Protein AF-A0A382BQK6-F1 (afdb_monomer)

Sequence (692 aa):
KDNVTLIDTKTTDVMSDIEGSTGYYVDGTLLAHGTRLLVTADSDSTVNNKIYDVNIIDFTVDDVVTKQIALKEATDTTPTTNDVVLVKNGTVNSGKMYYYTGSKWKVTQAKTKVNESPKFDLFDDSGISFSDSSTYTSTNFFGNKIFSYKEGTGSNDTELGFPLTYQNVSNIGDIVFDFNLINETFSYQSGDTVLTTNTNSGLLRKYSDLTTFKVVSGWETADVKSYQRVIRQYDVSTLVNDFAVDVYDKSGDINDLDVTVFVNHKIKKLTTDYAINRINSIAYIRFTKDLTAGDIVHLKTKSATIKNKNGYYEFPKNLESNPLNDKLSTFTLGQVGDHINSIVDEVPGFEGSFPGSNNLRDLGNVSKYGRKFLQHSGLINLALYHLCNKEANIVKAIRHSQHEYTKFKRLFVEQAKNLGFDGTPAQMVDEVIKRLNKNKRKITYPFYFTDMIGYGGAKKTTFTITDPGNPYYQLTNVFSLDELSSKSILIYKNDTQLLHDTDYTFTTEGFIKIKSTLILNDILTIVEYESTNGCFIPATPTKLGLYPKFIPSKYSDTTAITPVNVIQGHDGNISVAYDDYRDDLLLELEKRIYNNIKVKYDTEIFNLTDFVPGEYRKTDYSLSAINKSLLIDFTNWLSYVDNVDYTTNSYHSGTDSFTYNYGYMSSPDGNPLLGHWRGVYKHAYDTDRPHT

Foldseek 3Di:
DEAFAAEAQDDAACCVPAFFDLWDDGQNHIDDQQGWYAYARYPDPVRHRFIWGWHWDFDDDPNDTGTGIHTHGDPCGDDDAQDKHAHCDHDPRHRWIWGDHRRGTDTDDDDPDPQDADFAWWAAPVRHTLPDCVVFPPKPPPGWGQKAFDFDDDDADPVNRTHFDFDDDPNDTFTKMFRGQFADWIWGDDPPDIDIDTNQNTWGWDDPDSPDTDTHGPDDAAPDDWDWWWKAKDQDAPQQFFAWPQFFDLCLVAPFKDKWKDKPNHTDDDPPQWHWDRDPSITTTGGPDTHDHGIMMMITIDGLGDTDPNIDTDDTLCCVAPLALDDCGMDTPVLVLVQVVQLLSFQPPWDDDPPDDICPVVSPDSNSSGRHPDGDPDNVVVVCCCCVPPVNPPVVVQVVLVVQQLVVLVQLLVLLVVVPDDDQLVVSLLSSLCVVLVPPDAPPGPPQQPLQFFDDDKDKDKDFPADQVDQKDADPDQDDLLDDDQKAKWKDKQSHTDADPPQWHGDPVRIIGGPDGDDGGIMMMMIIGNGSGRSSRRDHCQLVLNAAFDQWDWDFCPLDPDTFIWTAARRRDIDTDPPDPSNSNRSVSRRRSNRNRSHHNDVVVPNPLLAAAAPPRDHSDDPVRVCVVCVVVVVVVCVVVVVPPPPPLVPADCPDLQSAFQQCPADPVRHGAHGGVLRRCCRHPVGSCPPD

Secondary structure (DSSP, 8-state):
-PPBSEEESS-S-HHHHTTT-S--EETTEE--TT-EEEE-S-S-TTTTT-EEEEEEEEEEETTEEEEEEEEEE-TT-SPPTT-EEEB-S-SSSTT-EEEE-SSSEEE-----STTPPPPB--B-TTS-BTT-TTTSTT-----B-SSEE-B-SSSPPTTTSSPBPEEEETTEEEEEEE-HHHH-EEEEEETTEEEEEEGGG-BEEEESSSS-EEEE-S----SS----PEEEEEE-SS--S-EEE-SSTTGGG-TT-EEEEEETTEEE-BTTTEEEEEETTEEEEEESS---TT-EEEEEEE-SSPP-SS-EEPPPHHHHH-TT-----EEEHHHHHHHHHHHHTT-TT--B-SSSSBSGGGG---GGG--SS---SS-HHHHHHHHH-SSS-HHHHHHHHHHHHHHHHHHHHHHHHT------HHHHHHHHHHHHHTTPPTTTSTTTT--SS--S-EEEEEEE-S-TT--EEE-SS---SSS--S-EEEEEETTEEP-BTTTEEE-TTSEEEE-SPP-TT-EEEEEEES--TT--PPPPTTTTTSS-----EEEEETTSSS-EEEEE-TTS-EEE--SSHHHHHHHHHHHHHHTT--S---TTT--GGGTS-BTTB--SS-HHHHHHHHHHHHHHHHHHTTT--TT--TT--TT-TTT--GGGSB-TTSPBPPSSHHHHHHHHHS-S-TT-

Structure (mmCIF, N/CA/C/O backbone):
data_AF-A0A382BQK6-F1
#
_entry.id   AF-A0A382BQK6-F1
#
loop_
_atom_site.group_PDB
_atom_site.id
_atom_site.type_symbol
_atom_site.label_atom_id
_atom_site.label_alt_id
_atom_site.label_comp_id
_atom_site.label_asym_id
_atom_site.label_entity_id
_atom_site.label_seq_id
_atom_site.pdbx_PDB_ins_code
_atom_site.Cartn_x
_atom_site.Cartn_y
_atom_site.Cartn_z
_atom_site.occupancy
_atom_site.B_iso_or_equiv
_atom_site.auth_seq_id
_atom_site.auth_comp_id
_atom_site.auth_asym_id
_atom_site.auth_atom_id
_atom_site.pdbx_PDB_model_num
ATOM 1 N N . LYS A 1 1 ? -26.742 -29.556 10.163 1.00 81.88 1 LYS A N 1
ATOM 2 C CA . LYS A 1 1 ? -27.814 -30.057 11.049 1.00 81.88 1 LYS A CA 1
ATOM 3 C C . LYS A 1 1 ? -29.005 -30.505 10.214 1.00 81.88 1 LYS A C 1
ATOM 5 O O . LYS A 1 1 ? -29.177 -29.951 9.129 1.00 81.88 1 LYS A O 1
ATOM 10 N N . ASP A 1 2 ? -29.788 -31.482 10.667 1.00 89.88 2 ASP A N 1
ATOM 11 C CA . ASP A 1 2 ? -30.949 -31.949 9.904 1.00 89.88 2 ASP A CA 1
ATOM 12 C C . ASP A 1 2 ? -32.131 -30.976 9.998 1.00 89.88 2 ASP A C 1
ATOM 14 O O . ASP A 1 2 ? -32.317 -30.257 10.980 1.00 89.88 2 ASP A O 1
ATOM 18 N N . ASN A 1 3 ? -32.959 -30.957 8.952 1.00 92.62 3 ASN A N 1
ATOM 19 C CA . ASN A 1 3 ? -34.146 -30.106 8.898 1.00 92.62 3 ASN A CA 1
ATOM 20 C C . ASN A 1 3 ? -35.212 -30.560 9.902 1.00 92.62 3 ASN A C 1
ATOM 22 O O . ASN A 1 3 ? -35.458 -31.758 10.072 1.00 92.62 3 ASN A O 1
ATOM 26 N N . VAL A 1 4 ? -35.920 -29.596 10.485 1.00 94.38 4 VAL A N 1
ATOM 27 C CA . VAL A 1 4 ? -36.939 -29.837 11.513 1.00 94.38 4 VAL A CA 1
ATOM 28 C C . VAL A 1 4 ? -38.340 -29.841 10.910 1.00 94.38 4 VAL A C 1
ATOM 30 O O . VAL A 1 4 ? -38.599 -29.250 9.859 1.00 94.38 4 VAL A O 1
ATOM 33 N N . THR A 1 5 ? -39.262 -30.555 11.552 1.00 94.94 5 THR A N 1
ATOM 34 C CA . THR A 1 5 ? -40.649 -30.644 11.074 1.00 94.94 5 THR A CA 1
ATOM 35 C C . THR A 1 5 ? -41.448 -29.433 11.537 1.00 94.94 5 THR A C 1
ATOM 37 O O . THR A 1 5 ? -42.111 -28.808 10.714 1.00 94.94 5 THR A O 1
ATOM 40 N N . LEU A 1 6 ? -41.340 -29.081 12.821 1.00 94.06 6 LEU A N 1
ATOM 41 C CA . LEU A 1 6 ? -42.000 -27.935 13.449 1.00 94.06 6 LEU A CA 1
ATOM 42 C C . LEU A 1 6 ? -41.019 -27.198 14.371 1.00 94.06 6 LEU A C 1
ATOM 44 O O . LEU A 1 6 ? -40.042 -27.777 14.849 1.00 94.06 6 LEU A O 1
ATOM 48 N N . ILE A 1 7 ? -41.301 -25.922 14.625 1.00 94.00 7 ILE A N 1
ATOM 49 C CA . ILE A 1 7 ? -40.584 -25.093 15.595 1.00 94.00 7 ILE A CA 1
ATOM 50 C C . ILE A 1 7 ? -41.580 -24.515 16.600 1.00 94.00 7 ILE A C 1
ATOM 52 O O . ILE A 1 7 ? -42.595 -23.934 16.211 1.00 94.00 7 ILE A O 1
ATOM 56 N N . ASP A 1 8 ? -41.280 -24.671 17.883 1.00 93.31 8 ASP A N 1
ATOM 57 C CA . ASP A 1 8 ? -42.034 -24.081 18.976 1.00 93.31 8 ASP A CA 1
ATOM 58 C C . ASP A 1 8 ? -41.364 -22.799 19.465 1.00 93.31 8 ASP A C 1
ATOM 60 O O . ASP A 1 8 ? -40.305 -22.802 20.097 1.00 93.31 8 ASP A O 1
ATOM 64 N N . THR A 1 9 ? -42.020 -21.685 19.159 1.00 91.19 9 THR A N 1
ATOM 65 C CA . THR A 1 9 ? -41.585 -20.343 19.535 1.00 91.19 9 THR A CA 1
ATOM 66 C C . THR A 1 9 ? -42.466 -19.722 20.620 1.00 91.19 9 THR A C 1
ATOM 68 O O . THR A 1 9 ? -42.408 -18.504 20.787 1.00 91.19 9 THR A O 1
ATOM 71 N N . LYS A 1 10 ? -43.338 -20.490 21.291 1.00 92.00 10 LYS A N 1
ATOM 72 C CA . LYS A 1 10 ? -44.322 -19.944 22.244 1.00 92.00 10 LYS A CA 1
ATOM 73 C C . LYS A 1 10 ? -44.325 -20.625 23.608 1.00 92.00 10 LYS A C 1
ATOM 75 O O . LYS A 1 10 ? -44.541 -19.925 24.592 1.00 92.00 10 LYS A O 1
ATOM 80 N N . THR A 1 11 ? -44.127 -21.935 23.674 1.00 91.56 11 THR A N 1
ATOM 81 C CA . THR A 1 11 ? -44.219 -22.677 24.940 1.00 91.56 11 THR A CA 1
ATOM 82 C C . THR A 1 11 ? -43.006 -22.383 25.816 1.00 91.56 11 THR A C 1
ATOM 84 O O . THR A 1 11 ? -41.870 -22.493 25.355 1.00 91.56 11 THR A O 1
ATOM 87 N N . THR A 1 12 ? -43.245 -21.975 27.064 1.00 92.06 12 THR A N 1
ATOM 88 C CA . THR A 1 12 ? -42.194 -21.534 28.001 1.00 92.06 12 THR A CA 1
ATOM 89 C C . THR A 1 12 ? -41.734 -22.615 28.979 1.00 92.06 12 THR A C 1
ATOM 91 O O . THR A 1 12 ? -40.706 -22.422 29.628 1.00 92.06 12 THR A O 1
ATOM 94 N N . ASP A 1 13 ? -42.487 -23.713 29.084 1.00 89.81 13 ASP A N 1
ATOM 95 C CA . ASP A 1 13 ? -42.163 -24.909 29.869 1.00 89.81 13 ASP A CA 1
ATOM 96 C C . ASP A 1 13 ? -42.633 -26.167 29.112 1.00 89.81 13 ASP A C 1
ATOM 98 O O . ASP A 1 13 ? -43.719 -26.707 29.323 1.00 89.81 13 ASP A O 1
ATOM 102 N N . VAL A 1 14 ? -41.820 -26.611 28.155 1.00 90.44 14 VAL A N 1
ATOM 103 C CA . VAL A 1 14 ? -42.143 -27.719 27.248 1.00 90.44 14 VAL A CA 1
ATOM 104 C C . VAL A 1 14 ? -42.221 -29.058 27.980 1.00 90.44 14 VAL A C 1
ATOM 106 O O . VAL A 1 14 ? -43.041 -29.904 27.616 1.00 90.44 14 VAL A O 1
ATOM 109 N N . MET A 1 15 ? -41.401 -29.260 29.013 1.00 90.00 15 MET A N 1
ATOM 110 C CA . MET A 1 15 ? -41.366 -30.522 29.760 1.00 90.00 15 MET A CA 1
ATOM 111 C C . MET A 1 15 ? -42.580 -30.702 30.677 1.00 90.00 15 MET A C 1
ATOM 113 O O . MET A 1 15 ? -42.906 -31.836 31.009 1.00 90.00 15 MET A O 1
ATOM 117 N N . SER A 1 16 ? -43.268 -29.627 31.064 1.00 88.75 16 SER A N 1
ATOM 118 C CA . SER A 1 16 ? -44.538 -29.727 31.796 1.00 88.75 16 SER A CA 1
ATOM 119 C C . SER A 1 16 ? -45.759 -29.713 30.871 1.00 88.75 16 SER A C 1
ATOM 121 O O . SER A 1 16 ? -46.743 -30.401 31.144 1.00 88.75 16 SER A O 1
ATOM 123 N N . ASP A 1 17 ? -45.714 -28.934 29.783 1.00 88.75 17 ASP A N 1
ATOM 124 C CA . ASP A 1 17 ? -46.888 -28.689 28.933 1.00 88.75 17 ASP A CA 1
ATOM 125 C C . ASP A 1 17 ? -47.061 -29.717 27.803 1.00 88.75 17 ASP A C 1
ATOM 127 O O . ASP A 1 17 ? -48.190 -29.998 27.385 1.00 88.75 17 ASP A O 1
ATOM 131 N N . ILE A 1 18 ? -45.958 -30.255 27.270 1.00 89.94 18 ILE A N 1
ATOM 132 C CA . ILE A 1 18 ? -45.972 -31.151 26.104 1.00 89.94 18 ILE A CA 1
ATOM 133 C C . ILE A 1 18 ? -45.719 -32.603 26.517 1.00 89.94 18 ILE A C 1
ATOM 135 O O . ILE A 1 18 ? -46.468 -33.486 26.083 1.00 89.94 18 ILE A O 1
ATOM 139 N N . GLU A 1 19 ? -44.703 -32.861 27.343 1.00 88.88 19 GLU A N 1
ATOM 140 C CA . GLU A 1 19 ? -44.375 -34.211 27.825 1.00 88.88 19 GLU A CA 1
ATOM 141 C C . GLU A 1 19 ? -45.539 -34.806 28.635 1.00 88.88 19 GLU A C 1
ATOM 143 O O . GLU A 1 19 ? -46.106 -34.161 29.513 1.00 88.88 19 GLU A O 1
ATOM 148 N N . GLY A 1 20 ? -45.943 -36.040 28.329 1.00 84.88 20 GLY A N 1
ATOM 149 C CA . GLY A 1 20 ? -47.051 -36.721 29.009 1.00 84.88 20 GLY A CA 1
ATOM 150 C C . GLY A 1 20 ? -48.456 -36.255 28.594 1.00 84.88 20 GLY A C 1
ATOM 151 O O . GLY A 1 20 ? -49.449 -36.870 28.992 1.00 84.88 20 GLY A O 1
ATOM 152 N N . SER A 1 21 ? -48.581 -35.212 27.765 1.00 88.31 21 SER A N 1
ATOM 153 C CA . SER A 1 21 ? -49.880 -34.733 27.274 1.00 88.31 21 SER A CA 1
ATOM 154 C C . SER A 1 21 ? -50.488 -35.689 26.234 1.00 88.31 21 SER A C 1
ATOM 156 O O . SER A 1 21 ? -49.779 -36.372 25.493 1.00 88.31 21 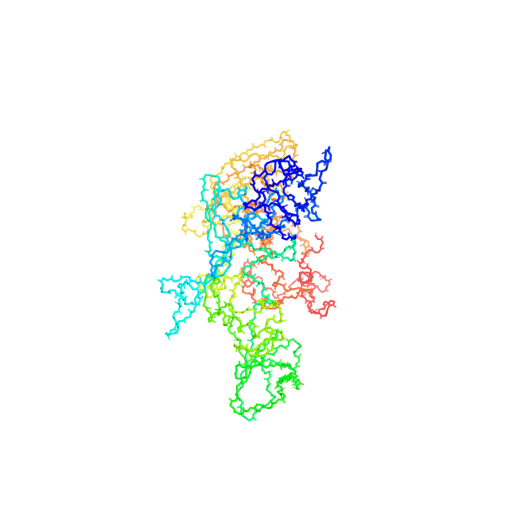SER A O 1
ATOM 158 N N . THR A 1 22 ? -51.823 -35.740 26.143 1.00 86.50 22 THR A N 1
ATOM 159 C CA . THR A 1 22 ? -52.530 -36.599 25.164 1.00 86.50 22 THR A CA 1
ATOM 160 C C . THR A 1 22 ? -52.497 -36.051 23.733 1.00 86.50 22 THR A C 1
ATOM 162 O O . THR A 1 22 ? -52.804 -36.764 22.777 1.00 86.50 22 THR A O 1
ATOM 165 N N . GLY A 1 23 ? -52.111 -34.785 23.574 1.00 87.06 23 GLY A N 1
ATOM 166 C CA . GLY A 1 23 ? -51.977 -34.103 22.297 1.00 87.06 23 GLY A CA 1
ATOM 167 C C . GLY A 1 23 ? -51.673 -32.621 22.500 1.00 87.06 23 GLY A C 1
ATOM 168 O O . GLY A 1 23 ? -52.222 -31.987 23.397 1.00 87.06 23 GLY A O 1
ATOM 169 N N . TYR A 1 24 ? -50.825 -32.063 21.638 1.00 91.56 24 TYR A N 1
ATOM 170 C CA . TYR A 1 24 ? -50.414 -30.662 21.699 1.00 91.56 24 TYR A CA 1
ATOM 171 C C . TYR A 1 24 ? -50.251 -30.091 20.285 1.00 91.56 24 TYR A C 1
ATOM 173 O O . TYR A 1 24 ? -49.828 -30.804 19.372 1.00 91.56 24 TYR A O 1
ATOM 181 N N . TYR A 1 25 ? -50.595 -28.817 20.084 1.00 91.38 25 TYR A N 1
ATOM 182 C CA . TYR A 1 25 ? -50.472 -28.141 18.789 1.00 91.38 25 TYR A CA 1
ATOM 183 C C . TYR A 1 25 ? -49.279 -27.187 18.787 1.00 91.38 25 TYR A C 1
ATOM 185 O O . TYR A 1 25 ? -49.242 -26.242 19.569 1.00 91.38 25 TYR A O 1
ATOM 193 N N . VAL A 1 26 ? -48.360 -27.367 17.838 1.00 91.94 26 VAL A N 1
ATOM 194 C CA . VAL A 1 26 ? -47.245 -26.441 17.590 1.00 91.94 26 VAL A CA 1
ATOM 195 C C . VAL A 1 26 ? -47.411 -25.823 16.206 1.00 91.94 26 VAL A C 1
ATOM 197 O O . VAL A 1 26 ? -47.621 -26.526 15.219 1.00 91.94 26 VAL A O 1
ATOM 200 N N . ASP A 1 27 ? -47.356 -24.491 16.132 1.00 89.44 27 ASP A N 1
ATOM 201 C CA . ASP A 1 27 ? -47.548 -23.713 14.894 1.00 89.44 27 ASP A CA 1
ATOM 202 C C . ASP A 1 27 ? -48.807 -24.125 14.087 1.00 89.44 27 ASP A C 1
ATOM 204 O O . ASP A 1 27 ? -48.802 -24.254 12.859 1.00 89.44 27 ASP A O 1
ATOM 208 N N . GLY A 1 28 ? -49.907 -24.393 14.803 1.00 88.31 28 GLY A N 1
ATOM 209 C CA . GLY A 1 28 ? -51.192 -24.805 14.224 1.00 88.31 28 GLY A CA 1
ATOM 210 C C . GLY A 1 28 ? -51.252 -26.257 13.730 1.00 88.31 28 GLY A C 1
ATOM 211 O O . GLY A 1 28 ? -52.256 -26.650 13.147 1.00 88.31 28 GLY A O 1
ATOM 212 N N . THR A 1 29 ? -50.214 -27.064 13.971 1.00 91.06 29 THR A N 1
ATOM 213 C CA . THR A 1 29 ? -50.151 -28.485 13.589 1.00 91.06 29 THR A CA 1
ATOM 214 C C . THR A 1 29 ? -50.123 -29.374 14.835 1.00 91.06 29 THR A C 1
ATOM 216 O O . THR A 1 29 ? -49.350 -29.115 15.755 1.00 91.06 29 THR A O 1
ATOM 219 N N . LEU A 1 30 ? -50.954 -30.423 14.878 1.00 91.38 30 LEU A N 1
ATOM 220 C CA . LEU A 1 30 ? -50.948 -31.406 15.971 1.00 91.38 30 LEU A CA 1
ATOM 221 C C . LEU A 1 30 ? -49.641 -32.212 15.941 1.00 91.38 30 LEU A C 1
ATOM 223 O O . LEU A 1 30 ? -49.251 -32.718 14.886 1.00 91.38 30 LEU A O 1
ATOM 227 N N . LEU A 1 31 ? -48.977 -32.348 17.089 1.00 91.50 31 LEU A N 1
ATOM 228 C CA . LEU A 1 31 ? -47.788 -33.185 17.215 1.00 91.50 31 LEU A CA 1
ATOM 229 C C . LEU A 1 31 ? -48.133 -34.659 16.952 1.00 91.50 31 LEU A C 1
ATOM 231 O O . LEU A 1 31 ? -49.111 -35.193 17.471 1.00 91.50 31 LEU A O 1
ATOM 235 N N . ALA A 1 32 ? -47.309 -35.317 16.138 1.00 90.50 32 ALA A N 1
ATOM 236 C CA . ALA A 1 32 ? -47.472 -36.706 15.734 1.00 90.50 32 ALA A CA 1
ATOM 237 C C . ALA A 1 32 ? -46.154 -37.467 15.913 1.00 90.50 32 ALA A C 1
ATOM 239 O O . ALA A 1 32 ? -45.078 -36.870 15.977 1.00 90.50 32 ALA A O 1
ATOM 240 N N . HIS A 1 33 ? -46.243 -38.796 15.972 1.00 90.56 33 HIS A N 1
ATOM 241 C CA . HIS A 1 33 ? -45.068 -39.657 16.065 1.00 90.56 33 HIS A CA 1
ATOM 242 C C . HIS A 1 33 ? -44.110 -39.410 14.883 1.00 90.56 33 HIS A C 1
ATOM 244 O O . HIS A 1 33 ? -44.521 -39.479 13.724 1.00 90.56 33 HIS A O 1
ATOM 250 N N . GLY A 1 34 ? -42.829 -39.176 15.174 1.00 88.62 34 GLY A N 1
ATOM 251 C CA . GLY A 1 34 ? -41.783 -38.889 14.187 1.00 88.62 34 GLY A CA 1
ATOM 252 C C . GLY A 1 34 ? -41.613 -37.404 13.845 1.00 88.62 34 GLY A C 1
ATOM 253 O O . GLY A 1 34 ? -40.776 -37.066 13.007 1.00 88.62 34 GLY A O 1
ATOM 254 N N . THR A 1 35 ? -42.371 -36.502 14.478 1.00 93.12 35 THR A N 1
ATOM 255 C CA . THR A 1 35 ? -42.161 -35.057 14.332 1.00 93.12 35 THR A CA 1
ATOM 256 C C . THR A 1 35 ? -40.838 -34.648 14.980 1.00 93.12 35 THR A C 1
ATOM 258 O O . THR A 1 35 ? -40.646 -34.834 16.176 1.00 93.12 35 THR A O 1
ATOM 261 N N . ARG A 1 36 ? -39.953 -34.017 14.201 1.00 95.25 36 ARG A N 1
ATOM 262 C CA . ARG A 1 36 ? -38.784 -33.288 14.728 1.00 95.25 36 ARG A CA 1
ATOM 263 C C . ARG A 1 36 ? -39.199 -31.896 15.180 1.00 95.25 36 ARG A C 1
ATOM 265 O O . ARG A 1 36 ? -39.548 -31.073 14.328 1.00 95.25 36 ARG A O 1
ATOM 272 N N . LEU A 1 37 ? -39.150 -31.647 16.480 1.00 94.38 37 LEU A N 1
ATOM 273 C CA . LEU A 1 37 ? -39.568 -30.410 17.126 1.00 94.38 37 LEU A CA 1
ATOM 274 C C . LEU A 1 37 ? -38.350 -29.629 17.626 1.00 94.38 37 LEU A C 1
ATOM 276 O O . LEU A 1 37 ? -37.615 -30.111 18.482 1.00 94.38 37 LEU A O 1
ATOM 280 N N . LEU A 1 38 ? -38.143 -28.418 17.107 1.00 95.06 38 LEU A N 1
ATOM 281 C CA . LEU A 1 38 ? -37.173 -27.468 17.658 1.00 95.06 38 LEU A CA 1
ATOM 282 C C . LEU A 1 38 ? -37.856 -26.568 18.689 1.00 95.06 38 LEU A C 1
ATOM 284 O O . LEU A 1 38 ? -38.844 -25.921 18.358 1.00 95.06 38 LEU A O 1
ATOM 288 N N . VAL A 1 39 ? -37.304 -26.477 19.895 1.00 94.31 39 VAL A N 1
ATOM 289 C CA . VAL A 1 39 ? -37.832 -25.635 20.978 1.00 94.31 39 VAL A CA 1
ATOM 290 C C . VAL A 1 39 ? -36.980 -24.375 21.120 1.00 94.31 39 VAL A C 1
ATOM 292 O O . VAL A 1 39 ? -35.761 -24.474 21.243 1.00 94.31 39 VAL A O 1
ATOM 295 N N . THR A 1 40 ? -37.595 -23.186 21.101 1.00 93.25 40 THR A N 1
ATOM 296 C CA . THR A 1 40 ? -36.854 -21.906 21.188 1.00 93.25 40 THR A CA 1
ATOM 297 C C . THR A 1 40 ? -37.395 -20.899 22.206 1.00 93.25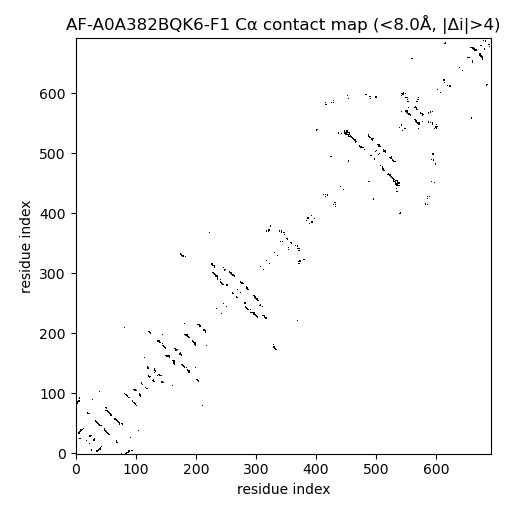 40 THR A C 1
ATOM 299 O O . THR A 1 40 ? -36.827 -19.815 22.336 1.00 93.25 40 THR A O 1
ATOM 302 N N . ALA A 1 41 ? -38.518 -21.192 22.865 1.00 92.25 41 ALA A N 1
ATOM 303 C CA . ALA A 1 41 ? -39.170 -20.278 23.813 1.00 92.25 41 ALA A CA 1
ATOM 304 C C . ALA A 1 41 ? -39.124 -20.748 25.274 1.00 92.25 41 ALA A C 1
ATOM 306 O O . ALA A 1 41 ? -39.568 -20.011 26.154 1.00 92.25 41 ALA A O 1
ATOM 307 N N . ASP A 1 42 ? -38.561 -21.930 25.525 1.00 92.25 42 ASP A N 1
ATOM 308 C CA . ASP A 1 42 ? -38.470 -22.500 26.865 1.00 92.25 42 ASP A CA 1
ATOM 309 C C . ASP A 1 42 ? -37.555 -21.660 27.773 1.00 92.25 42 ASP A C 1
ATOM 311 O O . ASP A 1 42 ? -36.518 -21.138 27.341 1.00 92.25 42 ASP A O 1
ATOM 315 N N . SER A 1 43 ? -37.958 -21.503 29.031 1.00 90.44 43 SER A N 1
ATOM 316 C CA . SER A 1 43 ? -37.205 -20.754 30.037 1.00 90.44 43 SER A CA 1
ATOM 317 C C . SER A 1 43 ? -36.026 -21.540 30.624 1.00 90.44 43 SER A C 1
ATOM 319 O O . SER A 1 43 ? -35.062 -20.925 31.089 1.00 90.44 43 SER A O 1
ATOM 321 N N . ASP A 1 44 ? -36.047 -22.873 30.552 1.00 89.88 44 ASP A N 1
ATOM 322 C CA . ASP A 1 44 ? -34.951 -23.735 30.976 1.00 89.88 44 ASP A CA 1
ATOM 323 C C . ASP A 1 44 ? -33.876 -23.832 29.883 1.00 89.88 44 ASP A C 1
ATOM 325 O O . ASP A 1 44 ? -34.080 -24.369 28.794 1.00 89.88 44 ASP A O 1
ATOM 329 N N . SER A 1 45 ? -32.669 -23.360 30.196 1.00 86.56 45 SER A N 1
ATOM 330 C CA . SER A 1 45 ? -31.498 -23.445 29.313 1.00 86.56 45 SER A CA 1
ATOM 331 C C . SER A 1 45 ? -31.082 -24.870 28.915 1.00 86.56 45 SER A C 1
ATOM 333 O O . SER A 1 45 ? -30.376 -25.037 27.923 1.00 86.56 45 SER A O 1
ATOM 335 N N . THR A 1 46 ? -31.493 -25.893 29.669 1.00 87.19 46 THR A N 1
ATOM 336 C CA . THR A 1 46 ? -31.227 -27.300 29.348 1.00 87.19 46 THR A CA 1
ATOM 337 C C . THR A 1 46 ? -32.203 -27.861 28.319 1.00 87.19 46 THR A C 1
ATOM 339 O O . THR A 1 46 ? -31.875 -28.865 27.688 1.00 87.19 46 THR A O 1
ATOM 342 N N . VAL A 1 47 ? -33.355 -27.215 28.111 1.00 89.50 47 VAL A N 1
ATOM 343 C CA . VAL A 1 47 ? -34.395 -27.616 27.150 1.00 89.50 47 VAL A CA 1
ATOM 344 C C . VAL A 1 47 ? -34.423 -26.684 25.943 1.00 89.50 47 VAL A C 1
ATOM 346 O O . VAL A 1 47 ? -34.636 -27.125 24.811 1.00 89.50 47 VAL A O 1
ATOM 349 N N . ASN A 1 48 ? -34.171 -25.400 26.169 1.00 91.56 48 ASN A N 1
ATOM 350 C CA . ASN A 1 48 ? -34.198 -24.381 25.141 1.00 91.56 48 ASN A CA 1
ATOM 351 C C . ASN A 1 48 ? -33.106 -24.604 24.077 1.00 91.56 48 ASN A C 1
ATOM 353 O O . ASN A 1 48 ? -32.006 -25.080 24.354 1.00 91.56 48 ASN A O 1
ATOM 357 N N . ASN A 1 49 ? -33.414 -24.224 22.838 1.00 92.69 49 ASN A N 1
ATOM 358 C CA . ASN A 1 49 ? -32.602 -24.379 21.630 1.00 92.69 49 ASN A CA 1
ATOM 359 C C . ASN A 1 49 ? -32.322 -25.828 21.185 1.00 92.69 49 ASN A C 1
ATOM 361 O O . ASN A 1 49 ? -31.591 -26.011 20.203 1.00 92.69 49 ASN A O 1
ATOM 365 N N . LYS A 1 50 ? -32.900 -26.836 21.848 1.00 93.81 50 LYS A N 1
ATOM 366 C CA . LYS A 1 50 ? -32.729 -28.259 21.524 1.00 93.81 50 LYS A CA 1
ATOM 367 C C . LYS A 1 50 ? -33.778 -28.794 20.553 1.00 93.81 50 LYS A C 1
ATOM 369 O O . LYS A 1 50 ? -34.857 -28.223 20.382 1.00 93.81 50 LYS A O 1
ATOM 374 N N . ILE A 1 51 ? -33.436 -29.916 19.920 1.00 94.12 51 ILE A N 1
ATOM 375 C CA . ILE A 1 51 ? -34.305 -30.633 18.982 1.00 94.12 51 ILE A CA 1
ATOM 376 C C . ILE A 1 51 ? -34.725 -31.962 19.606 1.00 94.12 51 ILE A C 1
ATOM 378 O O . ILE A 1 51 ? -33.883 -32.759 20.024 1.00 94.12 51 ILE A O 1
ATOM 382 N N . TYR A 1 52 ? -36.028 -32.215 19.604 1.00 94.69 52 TYR A N 1
ATOM 383 C CA . TYR A 1 52 ? -36.633 -33.440 20.109 1.00 94.69 52 TYR A CA 1
ATOM 384 C C . TYR A 1 52 ? -37.344 -34.192 18.983 1.00 94.69 52 TYR A C 1
ATOM 386 O O . TYR A 1 52 ? -38.026 -33.596 18.149 1.00 94.69 52 TYR A O 1
ATOM 394 N N . ASP A 1 53 ? -37.199 -35.510 18.969 1.00 94.56 53 ASP A N 1
ATOM 395 C CA . ASP A 1 53 ? -38.044 -36.423 18.215 1.00 94.56 53 ASP A CA 1
ATOM 396 C C . ASP A 1 53 ? -39.274 -36.763 19.073 1.00 94.56 53 ASP A C 1
ATOM 398 O O . ASP A 1 53 ? -39.163 -37.309 20.175 1.00 94.56 53 ASP A O 1
ATOM 402 N N . VAL A 1 54 ? -40.458 -36.421 18.567 1.00 93.50 54 VAL A N 1
ATOM 403 C CA . VAL A 1 54 ? -41.740 -36.691 19.224 1.00 93.50 54 VAL A CA 1
ATOM 404 C C . VAL A 1 54 ? -42.114 -38.157 19.029 1.00 93.50 54 VAL A C 1
ATOM 406 O O . VAL A 1 54 ? -42.342 -38.602 17.902 1.00 93.50 54 VAL A O 1
ATOM 409 N N . ASN A 1 55 ? -42.252 -38.895 20.127 1.00 92.12 55 ASN A N 1
ATOM 410 C CA . ASN A 1 55 ? -42.827 -40.235 20.149 1.00 92.12 55 ASN A CA 1
ATOM 411 C C . ASN A 1 55 ? -44.217 -40.195 20.785 1.00 92.12 55 ASN A C 1
ATOM 413 O O . ASN A 1 55 ? -44.501 -39.358 21.635 1.00 92.12 55 ASN A O 1
ATOM 417 N N . ILE A 1 56 ? -45.086 -41.114 20.374 1.00 90.50 56 ILE A N 1
ATOM 418 C CA . ILE A 1 56 ? -46.382 -41.334 21.016 1.00 90.50 56 ILE A CA 1
ATOM 419 C C . ILE A 1 56 ? -46.301 -42.697 21.688 1.00 90.50 56 ILE A C 1
ATOM 421 O O . ILE A 1 56 ? -46.134 -43.704 20.997 1.00 90.50 56 ILE A O 1
ATOM 425 N N . ILE A 1 57 ? -46.372 -42.712 23.015 1.00 89.00 57 ILE A N 1
ATOM 426 C CA . ILE A 1 57 ? -46.291 -43.923 23.832 1.00 89.00 57 ILE A CA 1
ATOM 427 C C . ILE A 1 57 ? -47.658 -44.253 24.426 1.00 89.00 57 ILE A C 1
ATOM 429 O O . ILE A 1 57 ? -48.452 -43.361 24.727 1.00 89.00 57 ILE A O 1
ATOM 433 N N . ASP A 1 58 ? -47.930 -45.543 24.595 1.00 87.44 58 ASP A N 1
ATOM 434 C CA . ASP A 1 58 ? -49.110 -46.015 25.309 1.00 87.44 58 ASP A CA 1
ATOM 435 C C . ASP A 1 58 ? -48.786 -46.054 26.813 1.00 87.44 58 ASP A C 1
ATOM 437 O O . ASP A 1 58 ? -47.924 -46.816 27.256 1.00 87.44 58 ASP A O 1
ATOM 441 N N . PHE A 1 59 ? -49.464 -45.223 27.603 1.00 80.69 59 PHE A N 1
ATOM 442 C CA . PHE A 1 59 ? -49.335 -45.153 29.056 1.00 80.69 59 PHE A CA 1
ATOM 443 C C . PHE A 1 59 ? -50.584 -45.748 29.711 1.00 80.69 59 PHE A C 1
ATOM 445 O O . PHE A 1 59 ? -51.704 -45.291 29.462 1.00 80.69 59 PHE A O 1
ATOM 452 N N . THR A 1 60 ? -50.399 -46.794 30.521 1.00 80.44 60 THR A N 1
ATOM 453 C CA . THR A 1 60 ? -51.500 -47.528 31.165 1.00 80.44 60 THR A CA 1
ATOM 454 C C . THR A 1 60 ? -51.515 -47.248 32.661 1.00 80.44 60 THR A C 1
ATOM 456 O O . THR A 1 60 ? -50.535 -47.532 33.348 1.00 80.44 60 THR A O 1
ATOM 459 N N . VAL A 1 61 ? -52.635 -46.730 33.161 1.00 75.25 61 VAL A N 1
ATOM 460 C CA . VAL A 1 61 ? -52.920 -46.579 34.596 1.00 75.25 61 VAL A CA 1
ATOM 461 C C . VAL A 1 61 ? -54.290 -47.195 34.850 1.00 75.25 61 VAL A C 1
ATOM 463 O O . VAL A 1 61 ? -55.223 -46.913 34.103 1.00 75.25 61 VAL A O 1
ATOM 466 N N . ASP A 1 62 ? -54.397 -48.057 35.863 1.00 73.81 62 ASP A N 1
ATOM 467 C CA . ASP A 1 62 ? -55.651 -48.712 36.269 1.00 73.81 62 ASP A CA 1
ATOM 468 C C . ASP A 1 62 ? -56.431 -49.359 35.096 1.00 73.81 62 ASP A C 1
ATOM 470 O O . ASP A 1 62 ? -57.630 -49.142 34.934 1.00 73.81 62 ASP A O 1
ATOM 474 N N . ASP A 1 63 ? -55.737 -50.130 34.246 1.00 77.31 63 ASP A N 1
ATOM 475 C CA . ASP A 1 63 ? -56.272 -50.810 33.045 1.00 77.31 63 ASP A CA 1
ATOM 476 C C . ASP A 1 63 ? -56.844 -49.890 31.938 1.00 77.31 63 ASP A C 1
ATOM 478 O O . ASP A 1 63 ? -57.461 -50.367 30.980 1.00 77.31 63 ASP A O 1
ATOM 482 N N . VAL A 1 64 ? -56.591 -48.577 31.996 1.00 75.50 64 VAL A N 1
ATOM 483 C CA . VAL A 1 64 ? -56.936 -47.619 30.932 1.00 75.50 64 VAL A CA 1
ATOM 484 C C . VAL A 1 64 ? -55.680 -47.207 30.165 1.00 75.50 64 VAL A C 1
ATOM 486 O O . VAL A 1 64 ? -54.767 -46.596 30.720 1.00 75.50 64 VAL A O 1
ATOM 489 N N . VAL A 1 65 ? -55.642 -47.516 28.865 1.00 81.56 65 VAL A N 1
ATOM 490 C CA . VAL A 1 65 ? -54.549 -47.117 27.963 1.00 81.56 65 VAL A CA 1
ATOM 491 C C . VAL A 1 65 ? -54.815 -45.715 27.420 1.00 81.56 65 VAL A C 1
ATOM 493 O O . VAL A 1 65 ? -55.809 -45.484 26.729 1.00 81.56 65 VAL A O 1
ATOM 496 N N . THR A 1 66 ? -53.902 -44.786 27.686 1.00 83.38 66 THR A N 1
ATOM 497 C CA . THR A 1 66 ? -53.908 -43.438 27.105 1.00 83.38 66 THR A CA 1
ATOM 498 C C . THR A 1 66 ? -52.651 -43.219 26.276 1.00 83.38 66 THR A C 1
ATOM 500 O O . THR A 1 66 ? -51.564 -43.633 26.664 1.00 83.38 66 THR A O 1
ATOM 503 N N . LYS A 1 67 ? -52.789 -42.578 25.114 1.00 86.25 67 LYS A N 1
ATOM 504 C CA . LYS A 1 67 ? -51.640 -42.180 24.295 1.00 86.25 67 LYS A CA 1
ATOM 505 C C . LYS A 1 67 ? -51.092 -40.868 24.812 1.00 86.25 67 LYS A C 1
ATOM 507 O O . LYS A 1 67 ? -51.853 -39.912 24.934 1.00 86.25 67 LYS A O 1
ATOM 512 N N . GLN A 1 68 ? -49.799 -40.835 25.090 1.00 90.50 68 GLN A N 1
ATOM 513 C CA . GLN A 1 68 ? -49.107 -39.662 25.600 1.00 90.50 68 GLN A CA 1
ATOM 514 C C . GLN A 1 68 ? -47.911 -39.322 24.714 1.00 90.50 68 GLN A C 1
ATOM 516 O O . GLN A 1 68 ? -47.304 -40.201 24.096 1.00 90.50 68 GLN A O 1
ATOM 521 N N . ILE A 1 69 ? -47.591 -38.035 24.632 1.00 91.56 69 ILE A N 1
ATOM 522 C CA . ILE A 1 69 ? -46.398 -37.541 23.952 1.00 91.56 69 ILE A CA 1
ATOM 523 C C . ILE A 1 69 ? -45.175 -37.800 24.837 1.00 91.56 69 ILE A C 1
ATOM 525 O O . ILE A 1 69 ? -45.191 -37.480 26.020 1.00 91.56 69 ILE A O 1
ATOM 529 N N . ALA A 1 70 ? -44.122 -38.359 24.244 1.00 91.56 70 ALA A N 1
ATOM 530 C CA . ALA A 1 70 ? -42.807 -38.507 24.853 1.00 91.56 70 ALA A CA 1
ATOM 531 C C . ALA A 1 70 ? -41.741 -37.871 23.953 1.00 91.56 70 ALA A C 1
ATOM 533 O O . ALA A 1 70 ? -41.526 -38.296 22.811 1.00 91.56 70 ALA A O 1
ATOM 534 N N . LEU A 1 71 ? -41.071 -36.849 24.464 1.00 92.62 71 LEU A N 1
ATOM 535 C CA . LEU A 1 71 ? -40.012 -36.098 23.818 1.00 92.62 71 LEU A CA 1
ATOM 536 C C . LEU A 1 71 ? -38.685 -36.801 24.065 1.00 92.62 71 LEU A C 1
ATOM 538 O O . LEU A 1 71 ? -38.195 -36.919 25.185 1.00 92.62 71 LEU A O 1
ATOM 542 N N . LYS A 1 72 ? -38.062 -37.258 22.983 1.00 93.38 72 LYS A N 1
ATOM 543 C CA . LYS A 1 72 ? -36.720 -37.830 23.030 1.00 93.38 72 LYS A CA 1
ATOM 544 C C . LYS A 1 72 ? -35.751 -36.863 22.378 1.00 93.38 72 LYS A C 1
ATOM 546 O O . LYS A 1 72 ? -35.999 -36.426 21.262 1.00 93.38 72 LYS A O 1
ATOM 551 N N . GLU A 1 73 ? -34.639 -36.544 23.031 1.00 92.88 73 GLU A N 1
ATOM 552 C CA . GLU A 1 73 ? -33.593 -35.743 22.391 1.00 92.88 73 GLU A CA 1
ATOM 553 C C . GLU A 1 73 ? -33.138 -36.393 21.074 1.00 92.88 73 GLU A C 1
ATOM 555 O O . GLU A 1 73 ? -32.829 -37.589 21.023 1.00 92.88 73 GLU A O 1
ATOM 560 N N . ALA A 1 74 ? -33.108 -35.598 20.005 1.00 92.12 74 ALA A N 1
ATOM 561 C CA . ALA A 1 74 ? -32.609 -36.040 18.712 1.00 92.12 74 ALA A CA 1
ATOM 562 C C . ALA A 1 74 ? -31.086 -36.260 18.757 1.00 92.12 74 ALA A C 1
ATOM 564 O O . ALA A 1 74 ? -30.369 -35.682 19.575 1.00 92.12 74 ALA A O 1
ATOM 565 N N . THR A 1 75 ? -30.553 -37.051 17.824 1.00 89.25 75 THR A N 1
ATOM 566 C CA . THR A 1 75 ? -29.105 -37.328 17.735 1.00 89.25 75 THR A CA 1
ATOM 567 C C . THR A 1 75 ? -28.252 -36.075 17.518 1.00 89.25 75 THR A C 1
ATOM 569 O O . THR A 1 75 ? -27.097 -36.044 17.927 1.00 89.25 75 THR A O 1
ATOM 572 N N . ASP A 1 76 ? -28.814 -35.039 16.894 1.00 90.88 76 ASP A N 1
ATOM 573 C CA . ASP A 1 76 ? -28.220 -33.715 16.711 1.00 90.88 76 ASP A CA 1
ATOM 574 C C . ASP A 1 76 ? -28.961 -32.650 17.539 1.00 90.88 76 ASP A C 1
ATOM 576 O O . ASP A 1 76 ? -29.144 -31.522 17.090 1.00 90.88 76 ASP A O 1
ATOM 580 N N . THR A 1 77 ? -29.418 -32.988 18.750 1.00 91.88 77 THR A N 1
ATOM 581 C CA . THR A 1 77 ? -30.222 -32.087 19.596 1.00 91.88 77 THR A CA 1
ATOM 582 C C . THR A 1 77 ? -29.542 -30.739 19.858 1.00 91.88 77 THR A C 1
ATOM 584 O O . THR A 1 77 ? -30.106 -29.683 19.556 1.00 91.88 77 THR A O 1
ATOM 587 N N . THR A 1 78 ? -28.288 -30.749 20.314 1.00 90.75 78 THR A N 1
ATOM 588 C CA . THR A 1 78 ? -27.556 -29.542 20.713 1.00 90.75 78 THR A CA 1
ATOM 589 C C . THR A 1 78 ? -27.049 -28.790 19.482 1.00 90.75 78 THR A C 1
ATOM 591 O O . THR A 1 78 ? -26.373 -29.387 18.644 1.00 90.75 78 THR A O 1
ATOM 594 N N . PRO A 1 79 ? -27.392 -27.504 19.300 1.00 91.50 79 PRO A N 1
ATOM 595 C CA . PRO A 1 79 ? -26.895 -26.719 18.177 1.00 91.50 79 PRO A CA 1
ATOM 596 C C . PRO A 1 79 ? -25.467 -26.226 18.387 1.00 91.50 79 PRO A C 1
ATOM 598 O O . PRO A 1 79 ? -25.068 -25.865 19.492 1.00 91.50 79 PRO A O 1
ATOM 601 N N . THR A 1 80 ? -24.727 -26.147 17.289 1.00 91.12 80 THR A N 1
ATOM 602 C CA . THR A 1 80 ? -23.454 -25.431 17.196 1.00 91.12 80 THR A CA 1
ATOM 603 C C . THR A 1 80 ? -23.694 -24.073 16.538 1.00 91.12 80 THR A C 1
ATOM 605 O O . THR A 1 80 ? -24.616 -23.909 15.738 1.00 91.12 80 THR A O 1
ATOM 608 N N . THR A 1 81 ? -22.901 -23.058 16.883 1.00 89.81 81 THR A N 1
ATOM 609 C CA . THR A 1 81 ? -22.973 -21.736 16.238 1.00 89.81 81 THR A CA 1
ATOM 610 C C . THR A 1 81 ? -22.924 -21.866 14.713 1.00 89.81 81 THR A C 1
ATOM 612 O O . THR A 1 81 ? -22.136 -22.645 14.184 1.00 89.81 81 THR A O 1
ATOM 615 N N . ASN A 1 82 ? -23.758 -21.083 14.025 1.00 88.31 82 ASN A N 1
ATOM 616 C CA . ASN A 1 82 ? -23.997 -21.102 12.577 1.00 88.31 82 ASN A CA 1
ATOM 617 C C . ASN A 1 82 ? -24.765 -22.318 12.044 1.00 88.31 82 ASN A C 1
ATOM 619 O O . ASN A 1 82 ? -24.971 -22.392 10.833 1.00 88.31 82 ASN A O 1
ATOM 623 N N . ASP A 1 83 ? -25.226 -23.246 12.892 1.00 91.06 83 ASP A N 1
ATOM 624 C CA . ASP A 1 83 ? -26.132 -24.298 12.428 1.00 91.06 83 ASP A CA 1
ATOM 625 C C . ASP A 1 83 ? -27.377 -23.681 11.796 1.00 91.06 83 ASP A C 1
ATOM 627 O O . ASP A 1 83 ? -27.948 -22.733 12.333 1.00 91.06 83 ASP A O 1
ATOM 631 N N . VAL A 1 84 ? -27.811 -24.250 10.672 1.00 91.44 84 VAL A N 1
ATOM 632 C CA . VAL A 1 84 ? -29.013 -23.829 9.948 1.00 91.44 84 VAL A CA 1
ATOM 633 C C . VAL A 1 84 ? -29.983 -24.997 9.859 1.00 91.44 84 VAL A C 1
ATOM 635 O O . VAL A 1 84 ? -29.580 -26.119 9.551 1.00 91.44 84 VAL A O 1
ATOM 638 N N . VAL A 1 85 ? -31.265 -24.724 10.099 1.00 93.25 85 VAL A N 1
ATOM 639 C CA . VAL A 1 85 ? -32.359 -25.687 9.934 1.00 93.25 85 VAL A CA 1
ATOM 640 C C . VAL A 1 85 ? -33.490 -25.071 9.119 1.00 93.25 85 VAL A C 1
ATOM 642 O O . VAL A 1 85 ? -33.883 -23.925 9.342 1.00 93.25 85 VAL A O 1
ATOM 645 N N . LEU A 1 86 ? -34.033 -25.833 8.170 1.00 93.81 86 LEU A N 1
ATOM 646 C CA . LEU A 1 86 ? -35.278 -25.497 7.481 1.00 93.81 86 LEU A CA 1
ATOM 647 C C . LEU A 1 86 ? -36.464 -26.093 8.244 1.00 93.81 86 LEU A C 1
ATOM 649 O O . LEU A 1 86 ? -36.444 -27.279 8.582 1.00 93.81 86 LEU A O 1
ATOM 653 N N . VAL A 1 87 ? -37.505 -25.291 8.459 1.00 94.12 87 VAL A N 1
ATOM 654 C CA . VAL A 1 87 ? -38.779 -25.742 9.031 1.00 94.12 87 VAL A CA 1
ATOM 655 C C . VAL A 1 87 ? -39.697 -26.211 7.903 1.00 94.12 87 VAL A C 1
ATOM 657 O O . VAL A 1 87 ? -40.026 -25.445 6.996 1.00 94.12 87 VAL A O 1
ATOM 660 N N . LYS A 1 88 ? -40.105 -27.483 7.937 1.00 93.31 88 LYS A N 1
ATOM 661 C CA . LYS A 1 88 ? -40.897 -28.095 6.855 1.00 93.31 88 LYS A CA 1
ATOM 662 C C . LYS A 1 88 ? -42.384 -27.727 6.926 1.00 93.31 88 LYS A C 1
ATOM 664 O O . LYS A 1 88 ? -42.955 -27.323 5.916 1.00 93.31 88 LYS A O 1
ATOM 669 N N . ASN A 1 89 ? -42.995 -27.815 8.107 1.00 92.38 89 ASN A N 1
ATOM 670 C CA . ASN A 1 89 ? -44.441 -27.666 8.301 1.00 92.38 89 ASN A CA 1
ATOM 671 C C . ASN A 1 89 ? -44.771 -26.516 9.265 1.00 92.38 89 ASN A C 1
ATOM 673 O O . ASN A 1 89 ? -43.879 -25.893 9.834 1.00 92.38 89 ASN A O 1
ATOM 677 N N . GLY A 1 90 ? -46.065 -26.242 9.441 1.00 89.88 90 GLY A N 1
ATOM 678 C CA . GLY A 1 90 ? -46.573 -25.181 10.310 1.00 89.88 90 GLY A CA 1
ATOM 679 C C . GLY A 1 90 ? -47.299 -24.083 9.536 1.00 89.88 90 GLY A C 1
ATOM 680 O O . GLY A 1 90 ? -47.148 -23.947 8.323 1.00 89.88 90 GLY A O 1
ATOM 681 N N . THR A 1 91 ? -48.121 -23.310 10.238 1.00 90.38 91 THR A N 1
ATOM 682 C CA . THR A 1 91 ? -48.960 -22.266 9.629 1.00 90.38 91 THR A CA 1
ATOM 683 C C . THR A 1 91 ? -48.171 -20.979 9.400 1.00 90.38 91 THR A C 1
ATOM 685 O O . THR A 1 91 ? -48.376 -20.295 8.400 1.00 90.38 91 THR A O 1
ATOM 688 N N . VAL A 1 92 ? -47.266 -20.637 10.322 1.00 89.75 92 VAL A N 1
ATOM 689 C CA . VAL A 1 92 ? -46.512 -19.377 10.300 1.00 89.75 92 VAL A CA 1
ATOM 6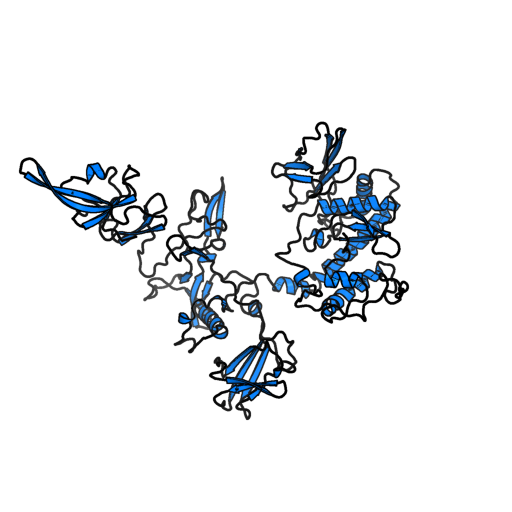90 C C . VAL A 1 92 ? -45.062 -19.585 9.874 1.00 89.75 92 VAL A C 1
ATOM 692 O O . VAL A 1 92 ? -44.496 -18.697 9.231 1.00 89.75 92 VAL A O 1
ATOM 695 N N . ASN A 1 93 ? -44.435 -20.704 10.243 1.00 90.88 93 ASN A N 1
ATOM 696 C CA . ASN A 1 93 ? -42.990 -20.904 10.092 1.00 90.88 93 ASN A CA 1
ATOM 697 C C . ASN A 1 93 ? -42.586 -21.900 9.001 1.00 90.88 93 ASN A C 1
ATOM 699 O O . ASN A 1 93 ? -41.391 -22.020 8.733 1.00 90.88 93 ASN A O 1
ATOM 703 N N . SER A 1 94 ? -43.536 -22.553 8.326 1.00 91.00 94 SER A N 1
ATOM 704 C CA . SER A 1 94 ? -43.227 -23.423 7.184 1.00 91.00 94 SER A CA 1
ATOM 705 C C . SER A 1 94 ? -42.439 -22.671 6.103 1.00 91.00 94 SER A C 1
ATOM 707 O O . SER A 1 94 ? -42.750 -21.531 5.752 1.00 91.00 94 SER A O 1
ATOM 709 N N . GLY A 1 95 ? -41.372 -23.301 5.608 1.00 88.50 95 GLY A N 1
ATOM 710 C CA . GLY A 1 95 ? -40.489 -22.749 4.581 1.00 88.50 95 GLY A CA 1
ATOM 711 C C . GLY A 1 95 ? -39.465 -21.727 5.088 1.00 88.50 95 GLY A C 1
ATOM 712 O O . GLY A 1 95 ? -38.605 -21.309 4.313 1.00 88.50 95 GLY A O 1
ATOM 713 N N . LYS A 1 96 ? -39.502 -21.335 6.371 1.00 91.75 96 LYS A N 1
ATOM 714 C CA . LYS A 1 96 ? -38.483 -20.456 6.960 1.00 91.75 96 LYS A CA 1
ATOM 715 C C . LYS A 1 96 ? -37.255 -21.257 7.376 1.00 91.75 96 LYS A C 1
ATOM 717 O O . LYS A 1 96 ? -37.362 -22.359 7.917 1.00 91.75 96 LYS A O 1
ATOM 722 N N . MET A 1 97 ? -36.082 -20.666 7.174 1.00 92.38 97 MET A N 1
ATOM 723 C CA . MET A 1 97 ? -34.826 -21.192 7.704 1.00 92.38 97 MET A CA 1
ATOM 724 C C . MET A 1 97 ? -34.421 -20.400 8.944 1.00 92.38 97 MET A C 1
ATOM 726 O O . MET A 1 97 ? -34.510 -19.168 8.958 1.00 92.38 97 MET A O 1
ATOM 730 N N . TYR A 1 98 ? -33.962 -21.109 9.967 1.00 93.38 98 TYR A N 1
ATOM 731 C CA . TYR A 1 98 ? -33.432 -20.539 11.199 1.00 93.38 98 TYR A CA 1
ATOM 732 C C . TYR A 1 98 ? -31.949 -20.857 11.301 1.00 93.38 98 TYR A C 1
ATOM 734 O O . TYR A 1 98 ? -31.539 -21.961 10.949 1.00 93.38 98 TYR A O 1
ATOM 742 N N . TYR A 1 99 ? -31.163 -19.910 11.803 1.00 92.06 99 TYR A N 1
ATOM 743 C CA . TYR A 1 99 ? -29.754 -20.115 12.112 1.00 92.06 99 TYR A CA 1
ATOM 744 C C . TYR A 1 99 ? -29.481 -19.880 13.597 1.00 92.06 99 TYR A C 1
ATOM 746 O O . TYR A 1 99 ? -30.117 -19.028 14.225 1.00 92.06 99 TYR A O 1
ATOM 754 N N . TYR A 1 100 ? -28.553 -20.640 14.168 1.00 92.38 100 TYR A N 1
ATOM 755 C CA . TYR A 1 100 ? -28.191 -20.534 15.576 1.00 92.38 100 TYR A CA 1
ATOM 756 C C . TYR A 1 100 ? -27.045 -19.537 15.781 1.00 92.38 100 TYR A C 1
ATOM 758 O O . TYR A 1 100 ? -25.959 -19.698 15.227 1.00 92.38 100 TYR A O 1
ATOM 766 N N . THR A 1 101 ? -27.254 -18.513 16.612 1.00 86.56 101 THR A N 1
ATOM 767 C CA . THR A 1 101 ? -26.255 -17.455 16.870 1.00 86.56 101 THR A CA 1
ATOM 768 C C . THR A 1 101 ? -25.201 -17.835 17.911 1.00 86.56 101 THR A C 1
ATOM 770 O O . THR A 1 101 ? -24.394 -16.993 18.288 1.00 86.56 101 THR A O 1
ATOM 773 N N . GLY A 1 102 ? -25.252 -19.055 18.451 1.00 87.31 102 GLY A N 1
ATOM 774 C CA . GLY A 1 102 ? -24.488 -19.468 19.634 1.00 87.31 102 GLY A CA 1
ATOM 775 C C . GLY A 1 102 ? -25.275 -19.350 20.944 1.00 87.31 102 GLY A C 1
ATOM 776 O O . GLY A 1 102 ? -24.928 -20.008 21.920 1.00 87.31 102 GLY A O 1
ATOM 777 N N . SER A 1 103 ? -26.366 -18.577 20.952 1.00 88.69 103 SER A N 1
ATOM 778 C CA . SER A 1 103 ? -27.243 -18.394 22.121 1.00 88.69 103 SER A CA 1
ATOM 779 C C . SER A 1 103 ? -28.732 -18.572 21.827 1.00 88.69 103 SER A C 1
ATOM 781 O O . SER A 1 103 ? -29.487 -18.968 22.712 1.00 88.69 103 SER A O 1
ATOM 783 N N . LYS A 1 104 ? -29.180 -18.278 20.600 1.00 91.50 104 LYS A N 1
ATOM 784 C CA . LYS A 1 104 ? -30.576 -18.446 20.184 1.00 91.50 104 LYS A CA 1
ATOM 785 C C . LYS A 1 104 ? -30.703 -18.701 18.691 1.00 91.50 104 LYS A C 1
ATOM 787 O O . LYS A 1 104 ? -29.834 -18.319 17.907 1.00 91.50 104 LYS A O 1
ATOM 792 N N . TRP A 1 105 ? -31.824 -19.283 18.291 1.00 92.38 105 TRP A N 1
ATOM 793 C CA . TRP A 1 105 ? -32.206 -19.398 16.887 1.00 92.38 105 TRP A CA 1
ATOM 794 C C . TRP A 1 105 ? -32.831 -18.094 16.376 1.00 92.38 105 TRP A C 1
ATOM 796 O O . TRP A 1 105 ? -33.726 -17.527 17.003 1.00 92.38 105 TRP A O 1
ATOM 806 N N . LYS A 1 106 ? -32.373 -17.609 15.220 1.00 91.31 106 LYS A N 1
ATOM 807 C CA . LYS A 1 106 ? -32.923 -16.439 14.521 1.00 91.31 106 LYS A CA 1
ATOM 808 C C . LYS A 1 106 ? -33.383 -16.823 13.119 1.00 91.31 106 LYS A C 1
ATOM 810 O O . LYS A 1 106 ? -32.767 -17.659 12.468 1.00 91.31 106 LYS A O 1
ATOM 815 N N . VAL A 1 107 ? -34.451 -16.187 12.646 1.00 90.94 107 VAL A N 1
ATOM 816 C CA . VAL A 1 107 ? -34.942 -16.351 11.269 1.00 90.94 107 VAL A CA 1
ATOM 817 C C . VAL A 1 107 ? -33.926 -15.748 10.293 1.00 90.94 107 VAL A C 1
ATOM 819 O O . VAL A 1 107 ? -33.402 -14.661 10.532 1.00 90.94 107 VAL A O 1
ATOM 822 N N . THR A 1 108 ? -33.647 -16.458 9.205 1.00 88.06 108 THR A N 1
ATOM 823 C CA . THR A 1 108 ? -32.787 -16.003 8.098 1.00 88.06 108 THR A CA 1
ATOM 824 C C . THR A 1 108 ? -33.581 -15.202 7.052 1.00 88.06 108 THR A C 1
ATOM 826 O O . THR A 1 108 ? -34.795 -15.030 7.166 1.00 88.06 108 THR A O 1
ATOM 829 N N . GLN A 1 109 ? -32.915 -14.707 6.003 1.00 86.56 109 GLN A N 1
ATOM 830 C CA . GLN A 1 109 ? -33.591 -14.044 4.887 1.00 86.56 109 GLN A CA 1
ATOM 831 C C . GLN A 1 109 ? -34.574 -14.998 4.179 1.00 86.56 109 GLN A C 1
ATOM 833 O O . GLN A 1 109 ? -34.191 -16.073 3.723 1.00 86.56 109 GLN A O 1
ATOM 838 N N . ALA A 1 110 ? -35.829 -14.569 4.023 1.00 83.62 110 ALA A N 1
ATOM 839 C CA . ALA A 1 110 ? -36.828 -15.270 3.220 1.00 83.62 110 ALA A CA 1
ATOM 840 C C . ALA A 1 110 ? -36.843 -14.740 1.779 1.00 83.62 110 ALA A C 1
ATOM 842 O O . ALA A 1 110 ? -36.722 -13.537 1.555 1.00 83.62 110 ALA A O 1
ATOM 843 N N . LYS A 1 111 ? -37.038 -15.635 0.805 1.00 83.56 111 LYS A N 1
ATOM 844 C CA . LYS A 1 111 ? -37.282 -15.263 -0.593 1.00 83.56 111 LYS A CA 1
ATOM 845 C C . LYS A 1 111 ? -38.783 -15.089 -0.802 1.00 83.56 111 LYS A C 1
ATOM 847 O O . LYS A 1 111 ? -39.527 -16.063 -0.743 1.00 83.56 111 LYS A O 1
ATOM 852 N N . THR A 1 112 ? -39.220 -13.857 -1.033 1.00 83.94 112 THR A N 1
ATOM 853 C CA . THR A 1 112 ? -40.646 -13.510 -1.159 1.00 83.94 112 THR A CA 1
ATOM 854 C C . THR A 1 112 ? -41.074 -13.271 -2.602 1.00 83.94 112 THR A C 1
ATOM 856 O O . THR A 1 112 ? -42.262 -13.363 -2.910 1.00 83.94 112 THR A O 1
ATOM 859 N N . LYS A 1 113 ? -40.119 -12.992 -3.500 1.00 83.12 113 LYS A N 1
ATOM 860 C CA . LYS A 1 113 ? -40.368 -12.735 -4.925 1.00 83.12 113 LYS A CA 1
ATOM 861 C C . LYS A 1 113 ? -39.425 -13.533 -5.830 1.00 83.12 113 LYS A C 1
ATOM 863 O O . LYS A 1 113 ? -38.354 -13.994 -5.426 1.00 83.12 113 LYS A O 1
ATOM 868 N N . VAL A 1 114 ? -39.831 -13.694 -7.088 1.00 81.19 114 VAL A N 1
ATOM 869 C CA . VAL A 1 114 ? -38.955 -14.207 -8.153 1.00 81.19 114 VAL A CA 1
ATOM 870 C C . VAL A 1 114 ? -37.860 -13.163 -8.422 1.00 81.19 114 VAL A C 1
ATOM 872 O O . VAL A 1 114 ? -38.123 -11.969 -8.332 1.00 81.19 114 VAL A O 1
ATOM 875 N N . ASN A 1 115 ? -36.629 -13.613 -8.688 1.00 83.38 115 ASN A N 1
ATOM 876 C CA . ASN A 1 115 ? -35.452 -12.763 -8.950 1.00 83.38 115 ASN A CA 1
ATOM 877 C C . ASN A 1 115 ? -35.058 -11.768 -7.835 1.00 83.38 115 ASN A C 1
ATOM 879 O O . ASN A 1 115 ? -34.342 -10.803 -8.086 1.00 83.38 115 ASN A O 1
ATOM 883 N N . GLU A 1 116 ? -35.459 -12.022 -6.586 1.00 84.81 116 GLU A N 1
ATOM 884 C CA . GLU A 1 116 ? -35.002 -11.249 -5.425 1.00 84.81 116 GLU A CA 1
ATOM 885 C C . GLU A 1 116 ? -33.519 -11.529 -5.112 1.00 84.81 116 GLU A C 1
ATOM 887 O O . GLU A 1 116 ? -33.128 -12.680 -4.894 1.00 84.81 116 GLU A O 1
ATOM 892 N N . SER A 1 117 ? -32.686 -10.481 -5.087 1.00 88.19 117 SER A N 1
ATOM 893 C CA . SER A 1 117 ? -31.256 -10.600 -4.774 1.00 88.19 117 SER A CA 1
ATOM 894 C C . SER A 1 117 ? -31.016 -10.979 -3.304 1.00 88.19 117 SER A C 1
ATOM 896 O O . SER A 1 117 ? -31.583 -10.343 -2.408 1.00 88.19 117 SER A O 1
ATOM 898 N N . PRO A 1 118 ? -30.135 -11.956 -3.019 1.00 90.56 118 PRO A N 1
ATOM 899 C CA . PRO A 1 118 ? -29.718 -12.244 -1.653 1.00 90.56 118 PRO A CA 1
ATOM 900 C C . PRO A 1 118 ? -28.923 -11.072 -1.067 1.00 90.56 118 PRO A C 1
ATOM 902 O O . PRO A 1 118 ? -28.185 -10.384 -1.780 1.00 90.56 118 PRO A O 1
ATOM 905 N N . LYS A 1 119 ? -29.071 -10.863 0.241 1.00 92.00 119 LYS A N 1
ATOM 906 C CA . LYS A 1 119 ? -28.250 -9.942 1.022 1.00 92.00 119 LYS A CA 1
ATOM 907 C C . LYS A 1 119 ? -27.195 -10.733 1.781 1.00 92.00 119 LYS A C 1
ATOM 909 O O . LYS A 1 119 ? -27.442 -11.840 2.253 1.00 92.00 119 LYS A O 1
ATOM 914 N N . PHE A 1 120 ? -26.026 -10.135 1.905 1.00 92.19 120 PHE A N 1
ATOM 915 C CA . PHE A 1 120 ? -24.866 -10.692 2.569 1.00 92.19 120 PHE A CA 1
ATOM 916 C C . PHE A 1 120 ? -24.472 -9.796 3.729 1.00 92.19 120 PHE A C 1
ATOM 918 O O . PHE A 1 120 ? -24.572 -8.571 3.646 1.00 92.19 120 PHE A O 1
ATOM 925 N N . ASP A 1 121 ? -24.028 -10.422 4.809 1.00 91.94 121 ASP A N 1
ATOM 926 C CA . ASP A 1 121 ? -23.431 -9.695 5.916 1.00 91.94 121 ASP A CA 1
ATOM 927 C C . ASP A 1 121 ? -22.031 -9.195 5.534 1.00 91.94 121 ASP A C 1
ATOM 929 O O . ASP A 1 121 ? -21.338 -9.828 4.732 1.00 91.94 121 ASP A O 1
ATOM 933 N N . LEU A 1 122 ? -21.630 -8.061 6.100 1.00 94.44 122 LEU A N 1
ATOM 934 C CA . LEU A 1 122 ? -20.332 -7.440 5.865 1.00 94.44 122 LEU A CA 1
ATOM 935 C C . LEU A 1 122 ? -19.633 -7.206 7.196 1.00 94.44 122 LEU A C 1
ATOM 937 O O . LEU A 1 122 ? -20.264 -6.811 8.176 1.00 94.44 122 LEU A O 1
ATOM 941 N N . PHE A 1 123 ? -18.329 -7.451 7.202 1.00 94.06 123 PHE A N 1
ATOM 942 C CA . PHE A 1 123 ? -17.491 -7.383 8.390 1.00 94.06 123 PHE A CA 1
ATOM 943 C C . PHE A 1 123 ? -16.430 -6.299 8.231 1.00 94.06 123 PHE A C 1
ATOM 945 O O . PHE A 1 123 ? -15.917 -6.105 7.129 1.00 94.06 123 PHE A O 1
ATOM 952 N N . ASP A 1 124 ? -16.089 -5.620 9.318 1.00 92.31 124 ASP A N 1
ATOM 953 C CA . ASP A 1 124 ? -14.937 -4.721 9.351 1.00 92.31 124 ASP A CA 1
ATOM 954 C C . ASP A 1 124 ? -13.595 -5.478 9.364 1.00 92.31 124 ASP A C 1
ATOM 956 O O . ASP A 1 124 ? -13.533 -6.712 9.326 1.00 92.31 124 ASP A O 1
ATOM 960 N N . ASP A 1 125 ? -12.504 -4.713 9.398 1.00 88.81 125 ASP A N 1
ATOM 961 C CA . ASP A 1 125 ? -11.124 -5.202 9.469 1.00 88.81 125 ASP A CA 1
ATOM 962 C C . ASP A 1 125 ? -10.823 -6.011 10.743 1.00 88.81 125 ASP A C 1
ATOM 964 O O . ASP A 1 125 ? -9.961 -6.890 10.733 1.00 88.81 125 ASP A O 1
ATOM 968 N N . SER A 1 126 ? -11.583 -5.767 11.809 1.00 89.44 126 SER A N 1
ATOM 969 C CA . SER A 1 126 ? -11.524 -6.470 13.090 1.00 89.44 126 SER A CA 1
ATOM 970 C C . SER A 1 126 ? -12.402 -7.730 13.111 1.00 89.44 126 SER A C 1
ATOM 972 O O . SER A 1 126 ? -12.395 -8.488 14.083 1.00 89.44 126 SER A O 1
ATOM 974 N N . GLY A 1 127 ? -13.142 -7.998 12.030 1.00 89.38 127 GLY A N 1
ATOM 975 C CA . GLY A 1 127 ? -14.010 -9.161 11.885 1.00 89.38 127 GLY A CA 1
ATOM 976 C C . GLY A 1 127 ? -15.364 -9.029 12.588 1.00 89.38 127 GLY A C 1
ATOM 977 O O . GLY A 1 127 ? -16.016 -10.052 12.823 1.00 89.38 127 GLY A O 1
ATOM 978 N N . ILE A 1 128 ? -15.806 -7.816 12.911 1.00 91.50 128 ILE A N 1
ATOM 979 C CA . ILE A 1 128 ? -17.109 -7.535 13.519 1.00 91.50 128 ILE A CA 1
ATOM 980 C C . ILE A 1 128 ? -18.117 -7.206 12.415 1.00 91.50 128 ILE A C 1
ATOM 982 O O . ILE A 1 128 ? -17.814 -6.490 11.465 1.00 91.50 128 ILE A O 1
ATOM 986 N N . SER A 1 129 ? -19.323 -7.769 12.512 1.00 92.50 129 SER A N 1
ATOM 987 C CA . SER A 1 129 ? -20.397 -7.516 11.544 1.00 92.50 129 SER A CA 1
ATOM 988 C C . SER A 1 129 ? -20.908 -6.080 11.665 1.00 92.50 129 SER A C 1
ATOM 990 O O . SER A 1 129 ? -21.173 -5.611 12.770 1.00 92.50 129 SER A O 1
ATOM 992 N N . PHE A 1 130 ? -21.176 -5.414 10.542 1.00 93.06 130 PHE A N 1
ATOM 993 C CA . PHE A 1 130 ? -21.846 -4.107 10.537 1.00 93.06 130 PHE A CA 1
ATOM 994 C C . PHE A 1 130 ? -23.283 -4.154 11.078 1.00 93.06 130 PHE A C 1
ATOM 996 O O . PHE A 1 130 ? -23.858 -3.110 11.397 1.00 93.06 130 PHE A O 1
ATOM 1003 N N . SER A 1 131 ? -23.872 -5.349 11.194 1.00 91.00 131 SER A N 1
ATOM 1004 C CA . SER A 1 131 ? -25.174 -5.562 11.835 1.00 91.00 131 SER A CA 1
ATOM 1005 C C . SER A 1 131 ? -25.085 -5.750 13.358 1.00 91.00 131 SER A C 1
ATOM 1007 O O . SER A 1 131 ? -26.121 -5.828 14.023 1.00 91.00 131 SER A O 1
ATOM 1009 N N . ASP A 1 132 ? -23.876 -5.825 13.932 1.00 90.06 132 ASP A N 1
ATOM 1010 C CA . ASP A 1 132 ? -23.679 -6.005 15.370 1.00 90.06 132 ASP A CA 1
ATOM 1011 C C . ASP A 1 132 ? -23.930 -4.700 16.132 1.00 90.06 132 ASP A C 1
ATOM 1013 O O . ASP A 1 132 ? -23.113 -3.779 16.136 1.00 90.06 132 ASP A O 1
ATOM 1017 N N . SER A 1 133 ? -25.061 -4.645 16.835 1.00 88.69 133 SER A N 1
ATOM 1018 C CA . SER A 1 133 ? -25.472 -3.483 17.620 1.00 88.69 133 SER A CA 1
ATOM 1019 C C . SER A 1 133 ? -24.634 -3.231 18.878 1.00 88.69 133 SER A C 1
ATOM 1021 O O . SER A 1 133 ? -24.827 -2.196 19.511 1.00 88.69 133 SER A O 1
ATOM 1023 N N . SER A 1 134 ? -23.763 -4.162 19.287 1.00 89.19 134 SER A N 1
ATOM 1024 C CA . SER A 1 134 ? -22.861 -3.963 20.431 1.00 89.19 134 SER A CA 1
ATOM 1025 C C . SER A 1 134 ? -21.678 -3.057 20.083 1.00 89.19 134 SER A C 1
ATOM 1027 O O . SER A 1 134 ? -21.257 -2.252 20.912 1.00 89.19 134 SER A O 1
ATOM 1029 N N . THR A 1 135 ? -21.195 -3.139 18.842 1.00 88.38 135 THR A N 1
ATOM 1030 C CA . THR A 1 135 ? -20.144 -2.268 18.298 1.00 88.38 135 THR A CA 1
ATOM 1031 C C . THR A 1 135 ? -20.749 -1.105 17.515 1.00 88.38 135 THR A C 1
ATOM 1033 O O . THR A 1 135 ? -20.410 0.052 17.757 1.00 88.38 135 THR A O 1
ATOM 1036 N N . TYR A 1 136 ? -21.702 -1.387 16.626 1.00 90.69 136 TYR A N 1
ATOM 1037 C CA . TYR A 1 136 ? -22.386 -0.401 15.792 1.00 90.69 136 TYR A CA 1
ATOM 1038 C C . TYR A 1 136 ? -23.756 -0.063 16.389 1.00 90.69 136 TYR A C 1
ATOM 1040 O O . TYR A 1 136 ? -24.802 -0.536 15.934 1.00 90.69 136 TYR A O 1
ATOM 1048 N N . THR A 1 137 ? -23.754 0.759 17.442 1.00 91.75 137 THR A N 1
ATOM 1049 C CA . THR A 1 137 ? -24.982 1.140 18.165 1.00 91.75 137 THR A CA 1
ATOM 1050 C C . THR A 1 137 ? -26.017 1.727 17.200 1.00 91.75 137 THR A C 1
ATOM 1052 O O . THR A 1 137 ? -25.700 2.601 16.395 1.00 91.75 137 THR A O 1
ATOM 1055 N N . SER A 1 138 ? -27.266 1.258 17.264 1.00 91.62 138 SER A N 1
ATOM 1056 C CA . SER A 1 138 ? -28.362 1.721 16.391 1.00 91.62 138 SER A CA 1
ATOM 1057 C C . SER A 1 138 ? -28.070 1.620 14.879 1.00 91.62 138 SER A C 1
ATOM 1059 O O . SER A 1 138 ? -28.569 2.433 14.101 1.00 91.62 138 SER A O 1
ATOM 1061 N N . THR A 1 139 ? -27.263 0.641 14.449 1.00 93.44 139 THR A N 1
ATOM 1062 C CA . THR A 1 139 ? -26.992 0.382 13.024 1.00 93.44 139 THR A CA 1
ATOM 1063 C C . THR A 1 139 ? -28.271 0.098 12.231 1.00 93.44 139 THR A C 1
ATOM 1065 O O . THR A 1 139 ? -29.151 -0.640 12.679 1.00 93.44 139 THR A O 1
ATOM 1068 N N . ASN A 1 140 ? -28.371 0.665 11.025 1.00 93.75 140 ASN A N 1
ATOM 1069 C CA . ASN A 1 140 ? -29.417 0.332 10.051 1.00 93.75 140 ASN A CA 1
ATOM 1070 C C . ASN A 1 140 ? -28.950 -0.681 8.989 1.00 93.75 140 ASN A C 1
ATOM 1072 O O . ASN A 1 140 ? -29.618 -0.866 7.969 1.00 93.75 140 ASN A O 1
ATOM 1076 N N . PHE A 1 141 ? -27.798 -1.321 9.202 1.00 93.44 141 PHE A N 1
ATOM 1077 C CA . PHE A 1 141 ? -27.269 -2.313 8.281 1.00 93.44 141 PHE A CA 1
ATOM 1078 C C . PHE A 1 141 ? -27.978 -3.664 8.454 1.00 93.44 141 PHE A C 1
ATOM 1080 O O . PHE A 1 141 ? -27.837 -4.340 9.471 1.00 93.44 141 PHE A O 1
ATOM 1087 N N . PHE A 1 142 ? -28.709 -4.087 7.420 1.00 88.81 142 PHE A N 1
ATOM 1088 C CA . PHE A 1 142 ? -29.439 -5.365 7.379 1.00 88.81 142 PHE A CA 1
ATOM 1089 C C . PHE A 1 142 ? -28.906 -6.313 6.293 1.00 88.81 142 PHE A C 1
ATOM 1091 O O . PHE A 1 142 ? -29.648 -7.140 5.756 1.00 88.81 142 PHE A O 1
ATOM 1098 N N . GLY A 1 143 ? -27.634 -6.152 5.930 1.00 90.94 143 GLY A N 1
ATOM 1099 C CA . GLY A 1 143 ? -26.991 -6.859 4.830 1.00 90.94 143 GLY A CA 1
ATOM 1100 C C . GLY A 1 143 ? -27.017 -6.087 3.510 1.00 90.94 143 GLY A C 1
ATOM 1101 O O . GLY A 1 143 ? -27.888 -5.250 3.262 1.00 90.94 143 GLY A O 1
ATOM 1102 N N . ASN A 1 144 ? -26.056 -6.409 2.650 1.00 93.69 144 ASN A N 1
ATOM 1103 C CA . ASN A 1 144 ? -25.820 -5.763 1.366 1.00 93.69 144 ASN A CA 1
ATOM 1104 C C . ASN A 1 144 ? -25.939 -6.758 0.201 1.00 93.69 144 ASN A C 1
ATOM 1106 O O . ASN A 1 144 ? -25.577 -7.925 0.328 1.00 93.69 144 ASN A O 1
ATOM 1110 N N . LYS A 1 145 ? -26.409 -6.305 -0.962 1.00 93.19 145 LYS A N 1
ATOM 1111 C CA . LYS A 1 145 ? -26.262 -7.071 -2.205 1.00 93.19 145 LYS A CA 1
ATOM 1112 C C . LYS A 1 145 ? -24.784 -7.038 -2.619 1.00 93.19 145 LYS A C 1
ATOM 1114 O O . LYS A 1 145 ? -24.081 -6.071 -2.352 1.00 93.19 145 LYS A O 1
ATOM 1119 N N . ILE A 1 146 ? -24.303 -8.075 -3.299 1.00 90.75 146 ILE A N 1
ATOM 1120 C CA . ILE A 1 146 ? -22.947 -8.044 -3.880 1.00 90.75 146 ILE A CA 1
ATOM 1121 C C . ILE A 1 146 ? -22.995 -7.418 -5.274 1.00 90.75 146 ILE A C 1
ATOM 1123 O O . ILE A 1 146 ? -22.216 -6.523 -5.589 1.00 90.75 146 ILE A O 1
ATOM 1127 N N . PHE A 1 147 ? -23.931 -7.891 -6.091 1.00 89.81 147 PHE A N 1
ATOM 1128 C CA . PHE A 1 147 ? -24.065 -7.570 -7.504 1.00 89.81 147 PHE A CA 1
ATOM 1129 C C . PHE A 1 147 ? -25.536 -7.689 -7.899 1.00 89.81 147 PHE A C 1
ATOM 1131 O O . PHE A 1 147 ? -26.195 -8.660 -7.507 1.00 89.81 147 PHE A O 1
ATOM 1138 N N . SER A 1 148 ? -26.064 -6.724 -8.649 1.00 91.88 148 SER A N 1
ATOM 1139 C CA . SER A 1 148 ? -27.448 -6.777 -9.124 1.00 91.88 148 SER A CA 1
ATOM 1140 C C . SER A 1 148 ? -27.649 -6.052 -10.452 1.00 91.88 148 SER A C 1
ATOM 1142 O O . SER A 1 148 ? -26.811 -5.263 -10.885 1.00 91.88 148 SER A O 1
ATOM 1144 N N . TYR A 1 149 ? -28.762 -6.350 -11.127 1.00 91.94 149 TYR A N 1
ATOM 1145 C CA . TYR A 1 149 ? -29.222 -5.538 -12.249 1.00 91.94 149 TYR A CA 1
ATOM 1146 C C . TYR A 1 149 ? -29.560 -4.138 -11.752 1.00 91.94 149 TYR A C 1
ATOM 1148 O O . TYR A 1 149 ? -30.209 -3.993 -10.715 1.00 91.94 149 TYR A O 1
ATOM 1156 N N . LYS A 1 150 ? -29.182 -3.121 -12.523 1.00 91.88 150 LYS A N 1
ATOM 1157 C CA . LYS A 1 150 ? -29.562 -1.752 -12.204 1.00 91.88 150 LYS A CA 1
ATOM 1158 C C . LYS A 1 150 ? -31.026 -1.519 -12.564 1.00 91.88 150 LYS A C 1
ATOM 1160 O O . LYS A 1 150 ? -31.379 -1.456 -13.747 1.00 91.88 150 LYS A O 1
ATOM 1165 N N . GLU A 1 151 ? -31.875 -1.386 -11.549 1.00 90.38 151 GLU A N 1
ATOM 1166 C CA . GLU A 1 151 ? -33.311 -1.153 -11.727 1.00 90.38 151 GLU A CA 1
ATOM 1167 C C . GLU A 1 151 ? -33.563 0.201 -12.412 1.00 90.38 151 GLU A C 1
ATOM 1169 O O . GLU A 1 151 ? -33.023 1.237 -12.020 1.00 90.38 151 GLU A O 1
ATOM 1174 N N . GLY A 1 152 ? -34.343 0.175 -13.491 1.00 89.38 152 GLY A N 1
ATOM 1175 C CA . GLY A 1 152 ? -34.738 1.349 -14.265 1.00 89.38 152 GLY A CA 1
ATOM 1176 C C . GLY A 1 152 ? -36.083 1.930 -13.821 1.00 89.38 152 GLY A C 1
ATOM 1177 O O . GLY A 1 152 ? -36.615 1.612 -12.764 1.00 89.38 152 GLY A O 1
ATOM 1178 N N . THR A 1 153 ? -36.672 2.777 -14.665 1.00 87.50 153 THR A N 1
ATOM 1179 C CA . THR A 1 153 ? -37.986 3.412 -14.420 1.00 87.50 153 THR A CA 1
ATOM 1180 C C . THR A 1 153 ? -39.044 3.058 -15.474 1.00 87.50 153 THR A C 1
ATOM 1182 O O . THR A 1 153 ? -40.127 3.639 -15.485 1.00 87.50 153 THR A O 1
ATOM 1185 N N . GLY A 1 154 ? -38.725 2.135 -16.388 1.00 86.81 154 GLY A N 1
ATOM 1186 C CA . GLY A 1 154 ? -39.565 1.755 -17.527 1.00 86.81 154 GLY A CA 1
ATOM 1187 C C . GLY A 1 154 ? -40.589 0.653 -17.240 1.00 86.81 154 GLY A C 1
ATOM 1188 O O . GLY A 1 154 ? -40.973 0.402 -16.101 1.00 86.81 154 GLY A O 1
ATOM 1189 N N . SER A 1 155 ? -41.034 -0.019 -18.306 1.00 88.75 155 SER A N 1
ATOM 1190 C CA . SER A 1 155 ? -41.847 -1.237 -18.190 1.00 88.75 155 SER A CA 1
ATOM 1191 C C . SER A 1 155 ? -41.009 -2.400 -17.666 1.00 88.75 155 SER A C 1
ATOM 1193 O O . SER A 1 155 ? -39.813 -2.478 -17.948 1.00 88.75 155 SER A O 1
ATOM 1195 N N . ASN A 1 156 ? -41.646 -3.304 -16.924 1.00 89.50 156 ASN A N 1
ATOM 1196 C CA . ASN A 1 156 ? -40.982 -4.498 -16.417 1.00 89.50 156 ASN A CA 1
ATOM 1197 C C . ASN A 1 156 ? -40.508 -5.379 -17.573 1.00 89.50 156 ASN A C 1
ATOM 1199 O O . ASN A 1 156 ? -41.259 -5.622 -18.520 1.00 89.50 156 ASN A O 1
ATOM 1203 N N . ASP A 1 157 ? -39.284 -5.885 -17.456 1.00 89.75 157 ASP A N 1
ATOM 1204 C CA . ASP A 1 157 ? -38.801 -6.956 -18.316 1.00 89.75 157 ASP A CA 1
ATOM 1205 C C . ASP A 1 157 ? -39.647 -8.222 -18.092 1.00 89.75 157 ASP A C 1
ATOM 1207 O O . ASP A 1 157 ? -40.029 -8.531 -16.957 1.00 89.75 157 ASP A O 1
ATOM 1211 N N . THR A 1 158 ? -39.977 -8.933 -19.171 1.00 87.44 158 THR A N 1
ATOM 1212 C CA . THR A 1 158 ? -40.905 -10.073 -19.129 1.00 87.44 158 THR A CA 1
ATOM 1213 C C . THR A 1 158 ? -40.351 -11.274 -18.372 1.00 87.44 158 THR A C 1
ATOM 1215 O O . THR A 1 158 ? -41.137 -12.042 -17.823 1.00 87.44 158 THR A O 1
ATOM 1218 N N . GLU A 1 159 ? -39.027 -11.424 -18.314 1.00 88.44 159 GLU A N 1
ATOM 1219 C CA . GLU A 1 159 ? -38.360 -12.531 -17.625 1.00 88.44 159 GLU A CA 1
ATOM 1220 C C . GLU A 1 159 ? -37.962 -12.143 -16.197 1.00 88.44 159 GLU A C 1
ATOM 1222 O O . GLU A 1 159 ? -38.066 -12.944 -15.262 1.00 88.44 159 GLU A O 1
ATOM 1227 N N . LEU A 1 160 ? -37.505 -10.902 -16.003 1.00 87.44 160 LEU A N 1
ATOM 1228 C CA . LEU A 1 160 ? -36.997 -10.454 -14.707 1.00 87.44 160 LEU A CA 1
ATOM 1229 C C . LEU A 1 160 ? -38.087 -9.918 -13.775 1.00 87.44 160 LEU A C 1
ATOM 1231 O O . LEU A 1 160 ? -37.968 -10.076 -12.558 1.00 87.44 160 LEU A O 1
ATOM 1235 N N . GLY A 1 161 ? -39.160 -9.340 -14.322 1.00 86.81 161 GLY A N 1
ATOM 1236 C CA . GLY A 1 161 ? -40.292 -8.816 -13.554 1.00 86.81 161 GLY A CA 1
ATOM 1237 C C . GLY A 1 161 ? -40.075 -7.426 -12.943 1.00 86.81 161 GLY A C 1
ATOM 1238 O O . GLY A 1 161 ? -40.912 -6.979 -12.160 1.00 86.81 161 GLY A O 1
ATOM 1239 N N . PHE A 1 162 ? -38.993 -6.733 -13.305 1.00 89.81 162 PHE A N 1
ATOM 1240 C CA . PHE A 1 162 ? -38.676 -5.348 -12.930 1.00 89.81 162 PHE A CA 1
ATOM 1241 C C . PHE A 1 162 ? -38.022 -4.616 -14.119 1.00 89.81 162 PHE A C 1
ATOM 1243 O O . PHE A 1 162 ? -37.533 -5.277 -15.040 1.00 89.81 162 PHE A O 1
ATOM 1250 N N . PRO A 1 163 ? -38.048 -3.271 -14.173 1.00 91.19 163 PRO A N 1
ATOM 1251 C CA . PRO A 1 163 ? -37.466 -2.528 -15.289 1.00 91.19 163 PRO A CA 1
ATOM 1252 C C . PRO A 1 163 ? -35.935 -2.546 -15.245 1.00 91.19 163 PRO A C 1
ATOM 1254 O O . PRO A 1 163 ? -35.338 -2.373 -14.185 1.00 91.19 163 PRO A O 1
ATOM 1257 N N . LEU A 1 164 ? -35.292 -2.689 -16.404 1.00 90.88 164 LEU A N 1
ATOM 1258 C CA . LEU A 1 164 ? -33.835 -2.627 -16.546 1.00 90.88 164 LEU A CA 1
ATOM 1259 C C . LEU A 1 164 ? -33.352 -1.229 -16.943 1.00 90.88 164 LEU A C 1
ATOM 1261 O O . LEU A 1 164 ? -34.020 -0.505 -17.684 1.00 90.88 164 LEU A O 1
ATOM 1265 N N . THR A 1 165 ? -32.153 -0.872 -16.488 1.00 91.75 165 THR A N 1
ATOM 1266 C CA . THR A 1 165 ? -31.405 0.280 -16.999 1.00 91.75 165 THR A CA 1
ATOM 1267 C C . THR A 1 165 ? -30.488 -0.150 -18.139 1.00 91.75 165 THR A C 1
ATOM 1269 O O . THR A 1 165 ? -29.729 -1.112 -18.011 1.00 91.75 165 THR A O 1
ATOM 1272 N N . TYR A 1 166 ? -30.520 0.612 -19.231 1.00 89.56 166 TYR A N 1
ATOM 1273 C CA . TYR A 1 166 ? -29.647 0.421 -20.385 1.00 89.56 166 TYR A CA 1
ATOM 1274 C C . TYR A 1 166 ? -28.729 1.623 -20.563 1.00 89.56 166 TYR A C 1
ATOM 1276 O O . TYR A 1 166 ? -29.154 2.772 -20.417 1.00 89.56 166 TYR A O 1
ATOM 1284 N N . GLN A 1 167 ? -27.480 1.359 -20.926 1.00 86.94 167 GLN A N 1
ATOM 1285 C CA . GLN A 1 167 ? -26.540 2.378 -21.364 1.00 86.94 167 GLN A CA 1
ATOM 1286 C C . GLN A 1 167 ? -26.371 2.265 -22.876 1.00 86.94 167 GLN A C 1
ATOM 1288 O O . GLN A 1 167 ? -25.995 1.218 -23.395 1.00 86.94 167 GLN A O 1
ATOM 1293 N N . ASN A 1 168 ? -26.669 3.350 -23.587 1.00 79.25 168 ASN A N 1
ATOM 1294 C CA . ASN A 1 168 ? -26.613 3.365 -25.043 1.00 79.25 168 ASN A CA 1
ATOM 1295 C C . ASN A 1 168 ? -25.243 3.827 -25.532 1.00 79.25 168 ASN A C 1
ATOM 1297 O O . ASN A 1 168 ? -24.793 4.923 -25.193 1.00 79.25 168 ASN A O 1
ATOM 1301 N N . VAL A 1 169 ? -24.640 3.036 -26.416 1.00 66.44 169 VAL A N 1
ATOM 1302 C CA . VAL A 1 169 ? -23.519 3.463 -27.257 1.00 66.44 169 VAL A CA 1
ATOM 1303 C C . VAL A 1 169 ? -23.934 3.248 -28.710 1.00 66.44 169 VAL A C 1
ATOM 1305 O O . VAL A 1 169 ? -24.195 2.126 -29.131 1.00 66.44 169 VAL A O 1
ATOM 1308 N N . SER A 1 170 ? -24.042 4.332 -29.484 1.00 56.28 170 SER A N 1
ATOM 1309 C CA . SER A 1 170 ? -24.321 4.282 -30.933 1.00 56.28 170 SER A CA 1
ATOM 1310 C C . SER A 1 170 ? -25.556 3.449 -31.331 1.00 56.28 170 SER A C 1
ATOM 1312 O O . SER A 1 170 ? -25.506 2.676 -32.283 1.00 56.28 170 SER A O 1
ATOM 1314 N N . ASN A 1 171 ? -26.677 3.628 -30.620 1.00 58.41 171 ASN A N 1
ATOM 1315 C CA . ASN A 1 171 ? -27.969 2.942 -30.829 1.00 58.41 171 ASN A CA 1
ATOM 1316 C C . ASN A 1 171 ? -28.021 1.451 -30.452 1.00 58.41 171 ASN A C 1
ATOM 1318 O O . ASN A 1 171 ? -29.029 0.799 -30.719 1.00 58.41 171 ASN A O 1
ATOM 1322 N N . ILE A 1 172 ? -26.986 0.923 -29.797 1.00 69.50 172 ILE A N 1
ATOM 1323 C CA . ILE A 1 172 ? -27.027 -0.386 -29.142 1.00 69.50 172 ILE A CA 1
ATOM 1324 C C . ILE A 1 172 ? -27.116 -0.134 -27.637 1.00 69.50 172 ILE A C 1
ATOM 1326 O O . ILE A 1 172 ? -26.229 0.495 -27.053 1.00 69.50 172 ILE A O 1
ATOM 1330 N N . GLY A 1 173 ? -28.221 -0.567 -27.032 1.00 78.12 173 GLY A N 1
ATOM 1331 C CA . GLY A 1 173 ? -28.421 -0.509 -25.588 1.00 78.12 173 GLY A CA 1
ATOM 1332 C C . GLY A 1 173 ? -27.817 -1.731 -24.920 1.00 78.12 173 GLY A C 1
ATOM 1333 O O . GLY A 1 173 ? -28.145 -2.856 -25.290 1.00 78.12 173 GLY A O 1
ATOM 1334 N N . ASP A 1 174 ? -26.947 -1.504 -23.943 1.00 88.38 174 ASP A N 1
ATOM 1335 C CA . ASP A 1 174 ? -26.312 -2.558 -23.160 1.00 88.38 174 ASP A CA 1
ATOM 1336 C C . ASP A 1 174 ? -26.845 -2.558 -21.722 1.00 88.38 174 ASP A C 1
ATOM 1338 O O . ASP A 1 174 ? -27.110 -1.497 -21.150 1.00 88.38 174 ASP A O 1
ATOM 1342 N N . ILE A 1 175 ? -27.040 -3.745 -21.148 1.00 91.19 175 ILE A N 1
ATOM 1343 C CA . ILE A 1 175 ? -27.633 -3.911 -19.814 1.00 91.19 175 ILE A CA 1
ATOM 1344 C C . ILE A 1 175 ? -26.629 -3.443 -18.765 1.00 91.19 175 ILE A C 1
ATOM 1346 O O . ILE A 1 175 ? -25.469 -3.858 -18.788 1.00 91.19 175 ILE A O 1
ATOM 1350 N N . VAL A 1 176 ? -27.084 -2.608 -17.831 1.00 93.00 176 VAL A N 1
ATOM 1351 C CA . VAL A 1 176 ? -26.255 -2.072 -16.747 1.00 93.00 176 VAL A CA 1
ATOM 1352 C C . VAL A 1 176 ? -26.451 -2.875 -15.466 1.00 93.00 176 VAL A C 1
ATOM 1354 O O . VAL A 1 176 ? -27.575 -3.196 -15.071 1.00 93.00 176 VAL A O 1
ATOM 1357 N N . PHE A 1 177 ? -25.346 -3.135 -14.780 1.00 92.94 177 PHE A N 1
ATOM 1358 C CA . PHE A 1 177 ? -25.319 -3.736 -13.459 1.00 92.94 177 PHE A CA 1
ATOM 1359 C C . PHE A 1 177 ? -24.740 -2.780 -12.415 1.00 92.94 177 PHE A C 1
ATOM 1361 O O . PHE A 1 177 ? -23.868 -1.959 -12.716 1.00 92.94 177 PHE A O 1
ATOM 1368 N N . ASP A 1 178 ? -25.205 -2.933 -11.178 1.00 92.56 178 ASP A N 1
ATOM 1369 C CA . ASP A 1 178 ? -24.688 -2.242 -10.003 1.00 92.56 178 ASP A CA 1
ATOM 1370 C C . ASP A 1 178 ? -23.744 -3.156 -9.214 1.00 92.56 178 ASP A C 1
ATOM 1372 O O . ASP A 1 178 ? -24.082 -4.293 -8.857 1.00 92.56 178 ASP A O 1
ATOM 1376 N N . PHE A 1 179 ? -22.561 -2.631 -8.883 1.00 92.12 179 PHE A N 1
ATOM 1377 C CA . PHE A 1 179 ? -21.642 -3.273 -7.950 1.00 92.12 179 PHE A CA 1
ATOM 1378 C C . PHE A 1 179 ? -21.958 -2.847 -6.510 1.00 92.12 179 PHE A C 1
ATOM 1380 O O . PHE A 1 179 ? -21.255 -2.040 -5.900 1.00 92.12 179 PHE A O 1
ATOM 1387 N N . ASN A 1 180 ? -23.060 -3.368 -5.967 1.00 91.69 180 ASN A N 1
ATOM 1388 C CA . ASN A 1 180 ? -23.589 -2.952 -4.662 1.00 91.69 180 ASN A CA 1
ATOM 1389 C C . ASN A 1 180 ? -22.593 -3.144 -3.509 1.00 91.69 180 ASN A C 1
ATOM 1391 O O . ASN A 1 180 ? -22.607 -2.356 -2.564 1.00 91.69 180 ASN A O 1
ATOM 1395 N N . LEU A 1 181 ? -21.687 -4.127 -3.599 1.00 89.69 181 LEU A N 1
ATOM 1396 C CA . LEU A 1 181 ? -20.713 -4.405 -2.540 1.00 89.69 181 LEU A CA 1
ATOM 1397 C C . LEU A 1 181 ? -19.949 -3.147 -2.095 1.00 89.69 181 LEU A C 1
ATOM 1399 O O . LEU A 1 181 ? -19.758 -2.947 -0.897 1.00 89.69 181 LEU A O 1
ATOM 1403 N N . ILE A 1 182 ? -19.571 -2.275 -3.036 1.00 87.12 182 ILE A N 1
ATOM 1404 C CA . ILE A 1 182 ? -18.735 -1.096 -2.762 1.00 87.12 182 ILE A CA 1
ATOM 1405 C C . ILE A 1 182 ? -19.479 0.247 -2.841 1.00 87.12 182 ILE A C 1
ATOM 1407 O O . ILE A 1 182 ? -18.880 1.292 -2.589 1.00 87.12 182 ILE A O 1
ATOM 1411 N N . ASN A 1 183 ? -20.760 0.242 -3.212 1.00 87.31 183 ASN A N 1
ATOM 1412 C CA . ASN A 1 183 ? -21.511 1.471 -3.493 1.00 87.31 183 ASN A CA 1
ATOM 1413 C C . ASN A 1 183 ? -22.574 1.813 -2.455 1.00 87.31 183 ASN A C 1
ATOM 1415 O O . ASN A 1 183 ? -23.033 2.954 -2.434 1.00 87.31 183 ASN A O 1
ATOM 1419 N N . GLU A 1 184 ? -22.986 0.858 -1.626 1.00 90.31 184 GLU A N 1
ATOM 1420 C CA . GLU A 1 184 ? -24.012 1.119 -0.624 1.00 90.31 184 GLU A CA 1
ATOM 1421 C C . GLU A 1 184 ? -23.441 1.869 0.585 1.00 90.31 184 GLU A C 1
ATOM 1423 O O . GLU A 1 184 ? -22.231 1.929 0.833 1.00 90.31 184 GLU A O 1
ATOM 1428 N N . THR A 1 185 ? -24.342 2.447 1.369 1.00 92.94 185 THR A N 1
ATOM 1429 C CA . THR A 1 185 ? -24.012 3.109 2.631 1.00 92.94 185 THR A CA 1
ATOM 1430 C C . THR A 1 185 ? -24.951 2.653 3.729 1.00 92.94 185 THR A C 1
ATOM 1432 O O . THR A 1 185 ? -26.121 2.374 3.476 1.00 92.94 185 THR A O 1
ATOM 1435 N N . PHE A 1 186 ? -24.458 2.649 4.959 1.00 94.00 186 PHE A N 1
ATOM 1436 C CA . PHE A 1 186 ? -25.250 2.433 6.161 1.00 94.00 186 PHE A CA 1
ATOM 1437 C C . PHE A 1 186 ? -24.886 3.484 7.208 1.00 94.00 186 PHE A C 1
ATOM 1439 O O . PHE A 1 186 ? -23.861 4.155 7.101 1.00 94.00 186 PHE A O 1
ATOM 1446 N N . SER A 1 187 ? -25.733 3.646 8.215 1.00 94.12 187 SER A N 1
ATOM 1447 C CA . SER A 1 187 ? -25.526 4.597 9.298 1.00 94.12 187 SER A CA 1
ATOM 1448 C C . SER A 1 187 ? -25.656 3.932 10.658 1.00 94.12 187 SER A C 1
ATOM 1450 O O . SER A 1 187 ? -26.502 3.057 10.847 1.00 94.12 187 SER A O 1
ATOM 1452 N N . TYR A 1 188 ? -24.854 4.396 11.609 1.00 93.69 188 TYR A N 1
ATOM 1453 C CA . TYR A 1 188 ? -24.876 3.965 13.004 1.00 93.69 188 TYR A CA 1
ATOM 1454 C C . TYR A 1 188 ? -24.544 5.144 13.923 1.00 93.69 188 TYR A C 1
ATOM 1456 O O . TYR A 1 188 ? -24.035 6.179 13.488 1.00 93.69 188 TYR A O 1
ATOM 1464 N N . GLN A 1 189 ? -24.857 5.000 15.204 1.00 92.19 189 GLN A N 1
ATOM 1465 C CA . GLN A 1 189 ? -24.605 6.007 16.220 1.00 92.19 189 GLN A CA 1
ATOM 1466 C C . GLN A 1 189 ? -23.261 5.747 16.910 1.00 92.19 189 GLN A C 1
ATOM 1468 O O . GLN A 1 189 ? -22.982 4.636 17.356 1.00 92.19 189 GLN A O 1
ATOM 1473 N N . SER A 1 190 ? -22.443 6.791 17.026 1.00 88.38 190 SER A N 1
ATOM 1474 C CA . SER A 1 190 ? -21.196 6.797 17.791 1.00 88.38 190 SER A CA 1
ATOM 1475 C C . SER A 1 190 ? -21.229 7.975 18.762 1.00 88.38 190 SER A C 1
ATOM 1477 O O . SER A 1 190 ? -21.104 9.136 18.357 1.00 88.38 190 SER A O 1
ATOM 1479 N N . GLY A 1 191 ? -21.470 7.682 20.044 1.00 85.00 191 GLY A N 1
ATOM 1480 C CA . GLY A 1 191 ? -21.785 8.700 21.050 1.00 85.00 191 GLY A CA 1
ATOM 1481 C C . GLY A 1 191 ? -23.078 9.439 20.690 1.00 85.00 191 GLY A C 1
ATOM 1482 O O . GLY A 1 191 ? -24.104 8.807 20.451 1.00 85.00 191 GLY A O 1
ATOM 1483 N N . ASP A 1 192 ? -23.020 10.765 20.587 1.00 88.00 192 ASP A N 1
ATOM 1484 C CA . ASP A 1 192 ? -24.178 11.607 20.237 1.00 88.00 192 ASP A CA 1
ATOM 1485 C C . ASP A 1 192 ? -24.294 11.918 18.733 1.00 88.00 192 ASP A C 1
ATOM 1487 O O . ASP A 1 192 ? -25.150 12.697 18.315 1.00 88.00 192 ASP A O 1
ATOM 1491 N N . THR A 1 193 ? -23.436 11.327 17.895 1.00 88.50 193 THR A N 1
ATOM 1492 C CA . THR A 1 193 ? -23.395 11.602 16.450 1.00 88.50 193 THR A CA 1
ATOM 1493 C C . THR A 1 193 ? -23.796 10.386 15.622 1.00 88.50 193 THR A C 1
ATOM 1495 O O . THR A 1 193 ? -23.441 9.255 15.950 1.00 88.50 193 THR A O 1
ATOM 1498 N N . VAL A 1 194 ? -24.529 10.620 14.530 1.00 91.25 194 VAL A N 1
ATOM 1499 C CA . VAL A 1 194 ? -24.844 9.593 13.529 1.00 91.25 194 VAL A CA 1
ATOM 1500 C C . VAL A 1 194 ? -23.781 9.645 12.439 1.00 91.25 194 VAL A C 1
ATOM 1502 O O . VAL A 1 194 ? -23.642 10.655 11.748 1.00 91.25 194 VAL A O 1
ATOM 1505 N N . LEU A 1 195 ? -23.037 8.557 12.287 1.00 92.06 195 LEU A N 1
ATOM 1506 C CA . LEU A 1 195 ? -22.034 8.386 11.244 1.00 92.06 195 LEU A CA 1
ATOM 1507 C C . LEU A 1 195 ? -22.648 7.625 10.070 1.00 92.06 195 LEU A C 1
ATOM 1509 O O . LEU A 1 195 ? -23.446 6.712 10.268 1.00 92.06 195 LEU A O 1
ATOM 1513 N N . THR A 1 196 ? -22.287 8.011 8.845 1.00 92.94 196 THR A N 1
ATOM 1514 C CA . THR A 1 196 ? -22.648 7.290 7.614 1.00 92.94 196 THR A CA 1
ATOM 1515 C C . THR A 1 196 ? -21.382 6.716 6.996 1.00 92.94 196 THR A C 1
ATOM 1517 O O . THR A 1 196 ? -20.457 7.464 6.682 1.00 92.94 196 THR A O 1
ATOM 1520 N N . THR A 1 197 ? -21.360 5.401 6.805 1.00 89.81 197 THR A N 1
ATOM 1521 C CA . THR A 1 197 ? -20.207 4.643 6.315 1.00 89.81 197 THR A CA 1
ATOM 1522 C C . THR A 1 197 ? -20.564 3.914 5.028 1.00 89.81 197 THR A C 1
ATOM 1524 O O . THR A 1 197 ? -21.686 3.449 4.840 1.00 89.81 197 THR A O 1
ATOM 1527 N N . ASN A 1 198 ? -19.599 3.830 4.115 1.00 89.75 198 ASN A N 1
ATOM 1528 C CA . ASN A 1 198 ? -19.745 3.137 2.842 1.00 89.75 198 ASN A CA 1
ATOM 1529 C C . ASN A 1 198 ? -19.353 1.655 2.979 1.00 89.75 198 ASN A C 1
ATOM 1531 O O . ASN A 1 198 ? -18.380 1.330 3.655 1.00 89.75 198 ASN A O 1
ATOM 1535 N N . THR A 1 199 ? -20.079 0.758 2.312 1.00 90.12 199 THR A N 1
ATOM 1536 C CA . THR A 1 199 ? -19.871 -0.696 2.405 1.00 90.12 199 THR A CA 1
ATOM 1537 C C . THR A 1 199 ? -18.571 -1.192 1.771 1.00 90.12 199 THR A C 1
ATOM 1539 O O . THR A 1 199 ? -18.201 -2.337 1.992 1.00 90.12 199 THR A O 1
ATOM 1542 N N . ASN A 1 200 ? -17.839 -0.350 1.037 1.00 86.12 200 ASN A N 1
ATOM 1543 C CA . ASN A 1 200 ? -16.531 -0.660 0.454 1.00 86.12 200 ASN A CA 1
ATOM 1544 C C . ASN A 1 200 ? -15.452 -1.022 1.488 1.00 86.12 200 ASN A C 1
ATOM 1546 O O . ASN A 1 200 ? -14.464 -1.648 1.122 1.00 86.12 200 ASN A O 1
ATOM 1550 N N . SER A 1 201 ? -15.583 -0.597 2.748 1.00 85.12 201 SER A N 1
ATOM 1551 C CA . SER A 1 201 ? -14.695 -1.066 3.823 1.00 85.12 201 SER A CA 1
ATOM 1552 C C . SER A 1 201 ? -15.066 -2.461 4.332 1.00 85.12 201 SER A C 1
ATOM 1554 O O . SER A 1 201 ? -14.301 -3.060 5.079 1.00 85.12 201 SER A O 1
ATOM 1556 N N . GLY A 1 202 ? -16.236 -2.969 3.944 1.00 89.31 202 GLY A N 1
ATOM 1557 C CA . GLY A 1 202 ? -16.755 -4.258 4.362 1.00 89.31 202 GLY A CA 1
ATOM 1558 C C . GLY A 1 202 ? -16.121 -5.423 3.616 1.00 89.31 202 GLY A C 1
ATOM 1559 O O . GLY A 1 202 ? -15.938 -5.399 2.397 1.00 89.31 202 GLY A O 1
ATOM 1560 N N . LEU A 1 203 ? -15.852 -6.485 4.361 1.00 93.19 203 LEU A N 1
ATOM 1561 C CA . LEU A 1 203 ? -15.337 -7.751 3.871 1.00 93.19 203 LEU A CA 1
ATOM 1562 C C . LEU A 1 203 ? -16.410 -8.836 3.990 1.00 93.19 203 LEU A C 1
ATOM 1564 O O . LEU A 1 203 ? -17.229 -8.840 4.908 1.00 93.19 203 LEU A O 1
ATOM 1568 N N . LEU A 1 204 ? -16.398 -9.783 3.058 1.00 93.19 204 LEU A N 1
ATOM 1569 C CA . LEU A 1 204 ? -17.287 -10.940 3.038 1.00 93.19 204 LEU A CA 1
ATOM 1570 C C . LEU A 1 204 ? -16.586 -12.153 3.651 1.00 93.19 204 LEU A C 1
ATOM 1572 O O . LEU A 1 204 ? -15.369 -12.311 3.560 1.00 93.19 204 LEU A O 1
ATOM 1576 N N . ARG A 1 205 ? -17.368 -13.076 4.211 1.00 92.44 205 ARG A N 1
ATOM 1577 C CA . ARG A 1 205 ? -16.878 -14.389 4.646 1.00 92.44 205 ARG A CA 1
ATOM 1578 C C . ARG A 1 205 ? -17.337 -15.468 3.677 1.00 92.44 205 ARG A C 1
ATOM 1580 O O . ARG A 1 205 ? -18.530 -15.708 3.517 1.00 92.44 205 ARG A O 1
ATOM 1587 N N . LYS A 1 206 ? -16.381 -16.148 3.047 1.00 91.12 206 LYS A N 1
ATOM 1588 C CA . LYS A 1 206 ? -16.619 -17.341 2.231 1.00 91.12 206 LYS A CA 1
ATOM 1589 C C . LYS A 1 206 ? -16.361 -18.583 3.075 1.00 91.12 206 LYS A C 1
ATOM 1591 O O . LYS A 1 206 ? -15.211 -18.967 3.284 1.00 91.12 206 LYS A O 1
ATOM 1596 N N . TYR A 1 207 ? -17.437 -19.184 3.560 1.00 89.00 207 TYR A N 1
ATOM 1597 C CA . TYR A 1 207 ? -17.403 -20.385 4.390 1.00 89.00 207 TYR A CA 1
ATOM 1598 C C . TYR A 1 207 ? -17.033 -21.624 3.560 1.00 89.00 207 TYR A C 1
ATOM 1600 O O . TYR A 1 207 ? -17.586 -21.838 2.481 1.00 89.00 207 TYR A O 1
ATOM 1608 N N . SER A 1 208 ? -16.079 -22.419 4.052 1.00 89.06 208 SER A N 1
ATOM 1609 C CA . SER A 1 208 ? -15.753 -23.754 3.520 1.00 89.06 208 SER A CA 1
ATOM 1610 C C . SER A 1 208 ? -16.381 -24.876 4.344 1.00 89.06 208 SER A C 1
ATOM 1612 O O . SER A 1 208 ? -16.599 -25.966 3.824 1.00 89.06 208 SER A O 1
ATOM 1614 N N . ASP A 1 209 ? -16.677 -24.600 5.612 1.00 87.12 209 ASP A N 1
ATOM 1615 C CA . ASP A 1 209 ? -17.480 -25.430 6.505 1.00 87.12 209 ASP A CA 1
ATOM 1616 C C . ASP A 1 209 ? -18.275 -24.520 7.471 1.00 87.12 209 ASP A C 1
ATOM 1618 O O . ASP A 1 209 ? -18.360 -23.311 7.252 1.00 87.12 209 ASP A O 1
ATOM 1622 N N . LEU A 1 210 ? -18.880 -25.082 8.523 1.00 84.00 210 LEU A N 1
ATOM 1623 C CA . LEU A 1 210 ? -19.717 -24.357 9.492 1.00 84.00 210 LEU A CA 1
ATOM 1624 C C . LEU A 1 210 ? -18.992 -23.204 10.224 1.00 84.00 210 LEU A C 1
ATOM 1626 O O . LEU A 1 210 ? -19.615 -22.218 10.624 1.00 84.00 210 LEU A O 1
ATOM 1630 N N . THR A 1 211 ? -17.679 -23.328 10.420 1.00 84.69 211 THR A N 1
ATOM 1631 C CA . THR A 1 211 ? -16.875 -22.437 11.277 1.00 84.69 211 THR A CA 1
ATOM 1632 C C . THR A 1 211 ? -15.640 -21.866 10.583 1.00 84.69 211 THR A C 1
ATOM 1634 O O . THR A 1 211 ? -15.178 -20.784 10.936 1.00 84.69 211 THR A O 1
ATOM 1637 N N . THR A 1 212 ? -15.131 -22.554 9.568 1.00 88.94 212 THR A N 1
ATOM 1638 C CA . THR A 1 212 ? -13.972 -22.172 8.775 1.00 88.94 212 THR A CA 1
ATOM 1639 C C . THR A 1 212 ? -14.432 -21.337 7.597 1.00 88.94 212 THR A C 1
ATOM 1641 O O . THR A 1 212 ? -15.239 -21.766 6.765 1.00 88.94 212 THR A O 1
ATOM 1644 N N . PHE A 1 213 ? -13.873 -20.140 7.492 1.00 92.06 213 PHE A N 1
ATOM 1645 C CA . PHE A 1 213 ? -14.128 -19.233 6.388 1.00 92.06 213 PHE A CA 1
ATOM 1646 C C . PHE A 1 213 ? -12.843 -18.547 5.940 1.00 92.06 213 PHE A C 1
ATOM 1648 O O . PHE A 1 213 ? -11.872 -18.430 6.687 1.00 92.06 213 PHE A O 1
ATOM 1655 N N . LYS A 1 214 ? -12.864 -18.056 4.704 1.00 92.06 214 LYS A N 1
ATOM 1656 C CA . LYS A 1 214 ? -11.891 -17.089 4.198 1.00 92.06 214 LYS A CA 1
ATOM 1657 C C . LYS A 1 214 ? -12.548 -15.724 4.113 1.00 92.06 214 LYS A C 1
ATOM 1659 O O . LYS A 1 214 ? -13.684 -15.615 3.652 1.00 92.06 214 LYS A O 1
ATOM 1664 N N . VAL A 1 215 ? -11.829 -14.700 4.547 1.00 91.25 215 VAL A N 1
ATOM 1665 C CA . VAL A 1 215 ? -12.241 -13.312 4.351 1.00 91.25 215 VAL A CA 1
ATOM 1666 C C . VAL A 1 215 ? -11.914 -12.925 2.913 1.00 91.25 215 VAL A C 1
ATOM 1668 O O . VAL A 1 215 ? -10.799 -13.156 2.447 1.00 91.25 215 VAL A O 1
ATOM 1671 N N . VAL A 1 216 ? -12.902 -12.411 2.190 1.00 91.00 216 VAL A N 1
ATOM 1672 C CA . VAL A 1 216 ? -12.791 -12.053 0.774 1.00 91.00 216 VAL A CA 1
ATOM 1673 C C . VAL A 1 216 ? -13.390 -10.672 0.546 1.00 91.00 216 VAL A C 1
ATOM 1675 O O . VAL A 1 216 ? -14.370 -10.298 1.185 1.00 91.00 216 VAL A O 1
ATOM 1678 N N . SER A 1 217 ? -12.809 -9.910 -0.371 1.00 88.19 217 SER A N 1
ATOM 1679 C CA . SER A 1 217 ? -13.384 -8.654 -0.849 1.00 88.19 217 SER A CA 1
ATOM 1680 C C . SER A 1 217 ? -13.937 -8.842 -2.266 1.00 88.19 217 SER A C 1
ATOM 1682 O O . SER A 1 217 ? -13.939 -9.947 -2.812 1.00 88.19 217 SER A O 1
ATOM 1684 N N . GLY A 1 218 ? -14.412 -7.753 -2.870 1.00 84.94 218 GLY A N 1
ATOM 1685 C CA . GLY A 1 218 ? -14.787 -7.722 -4.283 1.00 84.94 218 GLY A CA 1
ATOM 1686 C C . GLY A 1 218 ? -13.607 -7.773 -5.260 1.00 84.94 218 GLY A C 1
ATOM 1687 O O . GLY A 1 218 ? -13.829 -7.819 -6.467 1.00 84.94 218 GLY A O 1
ATOM 1688 N N . TRP A 1 219 ? -12.372 -7.750 -4.752 1.00 87.38 219 TRP A N 1
ATOM 1689 C CA . TRP A 1 219 ? -11.146 -7.683 -5.538 1.00 87.38 219 TRP A CA 1
ATOM 1690 C C . TRP A 1 219 ? -10.236 -8.868 -5.221 1.00 87.38 219 TRP A C 1
ATOM 1692 O O . TRP A 1 219 ? -10.110 -9.289 -4.072 1.00 87.38 219 TRP A O 1
ATOM 1702 N N . GLU A 1 220 ? -9.554 -9.376 -6.242 1.00 88.75 220 GLU A N 1
ATOM 1703 C CA . GLU A 1 220 ? -8.523 -10.401 -6.100 1.00 88.75 220 GLU A CA 1
ATOM 1704 C C . GLU A 1 220 ? -7.208 -9.884 -6.683 1.00 88.75 220 GLU A C 1
ATOM 1706 O O . GLU A 1 220 ? -7.186 -9.257 -7.744 1.00 88.75 220 GLU A O 1
ATOM 1711 N N . THR A 1 221 ? -6.101 -10.128 -5.980 1.00 89.81 221 THR A N 1
ATOM 1712 C CA . THR A 1 221 ? -4.772 -9.753 -6.462 1.00 89.81 221 THR A CA 1
ATOM 1713 C C . THR A 1 221 ? -4.444 -10.532 -7.733 1.00 89.81 221 THR A C 1
ATOM 1715 O O . THR A 1 221 ? -4.573 -11.757 -7.775 1.00 89.81 221 THR A O 1
ATOM 1718 N N . ALA A 1 222 ? -4.001 -9.817 -8.769 1.00 90.25 222 ALA A N 1
ATOM 1719 C CA . ALA A 1 222 ? -3.551 -10.436 -10.007 1.00 90.25 222 ALA A CA 1
ATOM 1720 C C . ALA A 1 222 ? -2.375 -11.396 -9.757 1.00 90.25 222 ALA A C 1
ATOM 1722 O O . ALA A 1 222 ? -1.573 -11.206 -8.844 1.00 90.25 222 ALA A O 1
ATOM 1723 N N . ASP A 1 223 ? -2.249 -12.413 -10.604 1.00 89.88 223 ASP A N 1
ATOM 1724 C CA . ASP A 1 223 ? -1.188 -13.424 -10.530 1.00 89.88 223 ASP A CA 1
ATOM 1725 C C . ASP A 1 223 ? 0.222 -12.858 -10.766 1.00 89.88 223 ASP A C 1
ATOM 1727 O O . ASP A 1 223 ? 1.208 -13.447 -10.322 1.00 89.88 223 ASP A O 1
ATOM 1731 N N . VAL A 1 224 ? 0.326 -11.712 -11.442 1.00 87.56 224 VAL A N 1
ATOM 1732 C CA . VAL A 1 224 ? 1.587 -11.023 -11.727 1.00 87.56 224 VAL A CA 1
ATOM 1733 C C . VAL A 1 224 ? 1.437 -9.505 -11.617 1.00 87.56 224 VAL A C 1
ATOM 1735 O O . VAL A 1 224 ? 0.356 -8.948 -11.816 1.00 87.56 224 VAL A O 1
ATOM 1738 N N . LYS A 1 225 ? 2.552 -8.811 -11.346 1.00 85.19 225 LYS A N 1
ATOM 1739 C CA . LYS A 1 225 ? 2.625 -7.344 -11.457 1.00 85.19 225 LYS A CA 1
ATOM 1740 C C . LYS A 1 225 ? 2.351 -6.907 -12.902 1.00 85.19 225 LYS A C 1
ATOM 1742 O O . LYS A 1 225 ? 2.598 -7.670 -13.834 1.00 85.19 225 LYS A O 1
ATOM 1747 N N . SER A 1 226 ? 1.875 -5.672 -13.080 1.00 85.12 226 SER A N 1
ATOM 1748 C CA . SER A 1 226 ? 1.605 -5.090 -14.404 1.00 85.12 226 SER A CA 1
ATOM 1749 C C . SER A 1 226 ? 2.816 -5.223 -15.336 1.00 85.12 226 SER A C 1
ATOM 1751 O O . SER A 1 226 ? 3.943 -4.933 -14.938 1.00 85.12 226 SER A O 1
ATOM 1753 N N . TYR A 1 227 ? 2.579 -5.652 -16.574 1.00 86.25 227 TYR A N 1
ATOM 1754 C CA . TYR A 1 227 ? 3.591 -5.799 -17.619 1.00 86.25 227 TYR A CA 1
ATOM 1755 C C . TYR A 1 227 ? 3.041 -5.307 -18.959 1.00 86.25 227 TYR A C 1
ATOM 1757 O O . TYR A 1 227 ? 1.835 -5.131 -19.127 1.00 86.25 227 TYR A O 1
ATOM 1765 N N . GLN A 1 228 ? 3.943 -5.098 -19.916 1.00 90.19 228 GLN A N 1
ATOM 1766 C CA . GLN A 1 228 ? 3.611 -4.786 -21.302 1.00 90.19 228 GLN A CA 1
ATOM 1767 C C . GLN A 1 228 ? 4.269 -5.827 -22.201 1.00 90.19 228 GLN A C 1
ATOM 1769 O O . GLN A 1 228 ? 5.495 -5.964 -22.197 1.00 90.19 228 GLN A O 1
ATOM 1774 N N . ARG A 1 229 ? 3.474 -6.557 -22.982 1.00 92.19 229 ARG A N 1
ATOM 1775 C CA . ARG A 1 229 ? 4.000 -7.422 -24.039 1.00 92.19 229 ARG A CA 1
ATOM 1776 C C . ARG A 1 229 ? 4.567 -6.584 -25.185 1.00 92.19 229 ARG A C 1
ATOM 1778 O O . ARG A 1 229 ? 4.108 -5.476 -25.466 1.00 92.19 229 ARG A O 1
ATOM 1785 N N . VAL A 1 230 ? 5.572 -7.123 -25.862 1.00 95.44 230 VAL A N 1
ATOM 1786 C CA . VAL A 1 230 ? 6.114 -6.564 -27.101 1.00 95.44 230 VAL A CA 1
ATOM 1787 C C . VAL A 1 230 ? 5.377 -7.209 -28.267 1.00 95.44 230 VAL A C 1
ATOM 1789 O O . VAL A 1 230 ? 5.275 -8.431 -28.343 1.00 95.44 230 VAL A O 1
ATOM 1792 N N . ILE A 1 231 ? 4.827 -6.390 -29.155 1.00 94.31 231 ILE A N 1
ATOM 1793 C CA . ILE A 1 231 ? 4.015 -6.849 -30.279 1.00 94.31 231 ILE A CA 1
ATOM 1794 C C . ILE A 1 231 ? 4.869 -6.919 -31.544 1.00 94.31 231 ILE A C 1
ATOM 1796 O O . ILE A 1 231 ? 5.606 -5.982 -31.871 1.00 94.31 231 ILE A O 1
ATOM 1800 N N . ARG A 1 232 ? 4.706 -8.023 -32.278 1.00 94.69 232 ARG A N 1
ATOM 1801 C CA . ARG A 1 232 ? 5.151 -8.207 -33.660 1.00 94.69 232 ARG A CA 1
ATOM 1802 C C . ARG A 1 232 ? 3.982 -8.692 -34.508 1.00 94.69 232 ARG A C 1
ATOM 1804 O O . ARG A 1 232 ? 3.344 -9.678 -34.156 1.00 94.69 232 ARG A O 1
ATOM 1811 N N . GLN A 1 233 ? 3.718 -8.019 -35.622 1.00 93.56 233 GLN A N 1
ATOM 1812 C CA . GLN A 1 233 ? 2.689 -8.414 -36.584 1.00 93.56 233 GLN A CA 1
ATOM 1813 C C . GLN A 1 233 ? 3.338 -8.870 -37.893 1.00 93.56 233 GLN A C 1
ATOM 1815 O O . GLN A 1 233 ? 4.285 -8.238 -38.365 1.00 93.56 233 GLN A O 1
ATOM 1820 N N . TYR A 1 234 ? 2.796 -9.939 -38.471 1.00 92.81 234 TYR A N 1
ATOM 1821 C CA . TYR A 1 234 ? 3.105 -10.418 -39.813 1.00 92.81 234 TYR A CA 1
ATOM 1822 C C . TYR A 1 234 ? 1.824 -10.548 -40.631 1.00 92.81 234 TYR A C 1
ATOM 1824 O O . TYR A 1 234 ? 0.855 -11.153 -40.169 1.00 92.81 234 TYR A O 1
ATOM 1832 N N . ASP A 1 235 ? 1.860 -10.046 -41.862 1.00 92.00 235 ASP A N 1
ATOM 1833 C CA . ASP A 1 235 ? 0.822 -10.296 -42.859 1.00 92.00 235 ASP A CA 1
ATOM 1834 C C . ASP A 1 235 ? 1.272 -11.478 -43.729 1.00 92.00 235 ASP A C 1
ATOM 1836 O O . ASP A 1 235 ? 2.315 -11.430 -44.395 1.00 92.00 235 ASP A O 1
ATOM 1840 N N . VAL A 1 236 ? 0.517 -12.575 -43.683 1.00 89.44 236 VAL A N 1
ATOM 1841 C CA . VAL A 1 236 ? 0.864 -13.817 -44.377 1.00 89.44 236 VAL A CA 1
ATOM 1842 C C . VAL A 1 236 ? 0.728 -13.596 -45.878 1.00 89.44 236 VAL A C 1
ATOM 1844 O O . VAL A 1 236 ? -0.351 -13.304 -46.393 1.00 89.44 236 VAL A O 1
ATOM 1847 N N . SER A 1 237 ? 1.839 -13.744 -46.593 1.00 88.06 237 SER A N 1
ATOM 1848 C CA . SER A 1 237 ? 1.898 -13.645 -48.053 1.00 88.06 237 SER A CA 1
ATOM 1849 C C . SER A 1 237 ? 2.565 -14.891 -48.630 1.00 88.06 237 SER A C 1
ATOM 1851 O O . SER A 1 237 ? 1.912 -15.915 -48.791 1.00 88.06 237 SER A O 1
ATOM 1853 N N . THR A 1 238 ? 3.867 -14.838 -48.906 1.00 84.50 238 THR A N 1
ATOM 1854 C CA . THR A 1 238 ? 4.654 -15.990 -49.373 1.00 84.50 238 THR A CA 1
ATOM 1855 C C . THR A 1 238 ? 5.164 -16.851 -48.222 1.00 84.50 238 THR A C 1
ATOM 1857 O O . THR A 1 238 ? 5.301 -18.064 -48.374 1.00 84.50 238 THR A O 1
ATOM 1860 N N . LEU A 1 239 ? 5.430 -16.237 -47.066 1.00 86.75 239 LEU A N 1
ATOM 1861 C CA . LEU A 1 239 ? 5.811 -16.937 -45.845 1.00 86.75 239 LEU A CA 1
ATOM 1862 C C . LEU A 1 239 ? 4.553 -17.436 -45.133 1.00 86.75 239 LEU A C 1
ATOM 1864 O O . LEU A 1 239 ? 3.844 -16.652 -44.509 1.00 86.75 239 LEU A O 1
ATOM 1868 N N . VAL A 1 240 ? 4.288 -18.735 -45.246 1.00 89.31 240 VAL A N 1
ATOM 1869 C CA . VAL A 1 240 ? 3.112 -19.403 -44.659 1.00 89.31 240 VAL A CA 1
ATOM 1870 C C . VAL A 1 240 ? 3.378 -20.007 -43.276 1.00 89.31 240 VAL A C 1
ATOM 1872 O O . VAL A 1 240 ? 2.446 -20.436 -42.596 1.00 89.31 240 VAL A O 1
ATOM 1875 N N . ASN A 1 241 ? 4.647 -20.060 -42.860 1.00 90.75 241 ASN A N 1
ATOM 1876 C CA . ASN A 1 241 ? 5.092 -20.683 -41.618 1.00 90.75 241 ASN A CA 1
ATOM 1877 C C . ASN A 1 241 ? 6.469 -20.134 -41.179 1.00 90.75 241 ASN A C 1
ATOM 1879 O O . ASN A 1 241 ? 7.081 -19.377 -41.923 1.00 90.75 241 ASN A O 1
ATOM 1883 N N . ASP A 1 242 ? 6.969 -20.521 -40.002 1.00 91.38 242 ASP A N 1
ATOM 1884 C CA . ASP A 1 242 ? 8.273 -20.103 -39.452 1.00 91.38 242 ASP A CA 1
ATOM 1885 C C . ASP A 1 242 ? 8.415 -18.574 -39.296 1.00 91.38 242 ASP A C 1
ATOM 1887 O O . ASP A 1 242 ? 9.361 -17.945 -39.773 1.00 91.38 242 ASP A O 1
ATOM 1891 N N . PHE A 1 243 ? 7.471 -17.951 -38.587 1.00 94.25 243 PHE A N 1
ATOM 1892 C CA . PHE A 1 243 ? 7.497 -16.508 -38.322 1.00 94.25 243 PHE A CA 1
ATOM 1893 C C . PHE A 1 243 ? 8.515 -16.167 -37.230 1.00 94.25 243 PHE A C 1
ATOM 1895 O O . PHE A 1 243 ? 8.455 -16.710 -36.128 1.00 94.25 243 PHE A O 1
ATOM 1902 N N . ALA A 1 244 ? 9.449 -15.258 -37.512 1.00 93.56 244 ALA A N 1
ATOM 1903 C CA . ALA A 1 244 ? 10.523 -14.921 -36.580 1.00 93.56 244 ALA A CA 1
ATOM 1904 C C . ALA A 1 244 ? 10.027 -14.097 -35.379 1.00 93.56 244 ALA A C 1
ATOM 1906 O O . ALA A 1 244 ? 9.262 -13.144 -35.513 1.00 93.56 244 ALA A O 1
ATOM 1907 N N . VAL A 1 245 ? 10.543 -14.396 -34.193 1.00 94.44 245 VAL A N 1
ATOM 1908 C CA . VAL A 1 245 ? 10.453 -13.528 -33.019 1.00 94.44 245 VAL A CA 1
ATOM 1909 C C . VAL A 1 245 ? 11.685 -12.625 -33.028 1.00 94.44 245 VAL A C 1
ATOM 1911 O O . VAL A 1 245 ? 12.675 -12.891 -32.358 1.00 94.44 245 VAL A O 1
ATOM 1914 N N . ASP A 1 246 ? 11.671 -11.575 -33.842 1.00 93.12 246 ASP A N 1
ATOM 1915 C CA . ASP A 1 246 ? 12.821 -10.695 -34.116 1.00 93.12 246 ASP A CA 1
ATOM 1916 C C . ASP A 1 246 ? 12.802 -9.382 -33.311 1.00 93.12 246 ASP A C 1
ATOM 1918 O O . ASP A 1 246 ? 13.550 -8.449 -33.610 1.00 93.12 246 ASP A O 1
ATOM 1922 N N . VAL A 1 247 ? 11.956 -9.312 -32.280 1.00 94.25 247 VAL A N 1
ATOM 1923 C CA . VAL A 1 247 ? 11.779 -8.133 -31.413 1.00 94.25 247 VAL A CA 1
ATOM 1924 C C . VAL A 1 247 ? 12.814 -8.018 -30.293 1.00 94.25 247 VAL A C 1
ATOM 1926 O O . VAL A 1 247 ? 12.880 -6.986 -29.625 1.00 94.25 247 VAL A O 1
ATOM 1929 N N . TYR A 1 248 ? 13.630 -9.054 -30.103 1.00 94.69 248 TYR A N 1
ATOM 1930 C CA . TYR A 1 248 ? 14.772 -9.074 -29.194 1.00 94.69 248 TYR A CA 1
ATOM 1931 C C . TYR A 1 248 ? 16.019 -9.509 -29.954 1.00 94.69 248 TYR A C 1
ATOM 1933 O O . TYR A 1 248 ? 15.942 -10.313 -30.888 1.00 94.69 248 TYR A O 1
ATOM 1941 N N . ASP A 1 249 ? 17.174 -9.016 -29.523 1.00 92.12 249 ASP A N 1
ATOM 1942 C CA . ASP A 1 249 ? 18.444 -9.479 -30.065 1.00 92.12 249 ASP A CA 1
ATOM 1943 C C . ASP A 1 249 ? 18.726 -10.895 -29.549 1.00 92.12 249 ASP A C 1
ATOM 1945 O O . ASP A 1 249 ? 18.602 -11.164 -28.356 1.00 92.12 249 ASP A O 1
ATOM 1949 N N . LYS A 1 250 ? 19.084 -11.806 -30.463 1.00 91.19 250 LYS A N 1
ATOM 1950 C CA . LYS A 1 250 ? 19.308 -13.234 -30.175 1.00 91.19 250 LYS A CA 1
ATOM 1951 C C . LYS A 1 250 ? 18.140 -13.909 -29.437 1.00 91.19 250 LYS A C 1
ATOM 1953 O O . LYS A 1 250 ? 18.338 -14.628 -28.460 1.00 91.19 250 LYS A O 1
ATOM 1958 N N . SER A 1 251 ? 16.909 -13.705 -29.909 1.00 93.00 251 SER A N 1
ATOM 1959 C CA . SER A 1 251 ? 15.695 -14.252 -29.277 1.00 93.00 251 SER A CA 1
ATOM 1960 C C . SER A 1 251 ? 15.706 -15.769 -29.053 1.00 93.00 251 SER A C 1
ATOM 1962 O O . SER A 1 251 ? 15.057 -16.262 -28.133 1.00 93.00 251 SER A O 1
ATOM 1964 N N . GLY A 1 252 ? 16.467 -16.517 -29.853 1.00 90.81 252 GLY A N 1
ATOM 1965 C CA . GLY A 1 252 ? 16.654 -17.957 -29.695 1.00 90.81 252 GLY A CA 1
ATOM 1966 C C . GLY A 1 252 ? 17.509 -18.357 -28.489 1.00 90.81 252 GLY A C 1
ATOM 1967 O O . GLY A 1 252 ? 17.432 -19.512 -28.082 1.00 90.81 252 GLY A O 1
ATOM 1968 N N . ASP A 1 253 ? 18.251 -17.433 -27.878 1.00 92.69 253 ASP A N 1
ATOM 1969 C CA . ASP A 1 253 ? 19.095 -17.684 -26.698 1.00 92.69 253 ASP A CA 1
ATOM 1970 C C . ASP A 1 253 ? 18.401 -17.246 -25.388 1.00 92.69 253 ASP A C 1
ATOM 1972 O O . ASP A 1 253 ? 18.910 -17.465 -24.290 1.00 92.69 253 ASP A O 1
ATOM 1976 N N . ILE A 1 254 ? 17.214 -16.637 -25.489 1.00 91.94 254 ILE A N 1
ATOM 1977 C CA . ILE A 1 254 ? 16.456 -16.107 -24.353 1.00 91.94 254 ILE A CA 1
ATOM 1978 C C . ILE A 1 254 ? 15.683 -17.242 -23.671 1.00 91.94 254 ILE A C 1
ATOM 1980 O O . ILE A 1 254 ? 14.783 -17.838 -24.268 1.00 91.94 254 ILE A O 1
ATOM 1984 N N . ASN A 1 255 ? 16.020 -17.560 -22.422 1.00 89.88 255 ASN A N 1
ATOM 1985 C CA . ASN A 1 255 ? 15.386 -18.660 -21.681 1.00 89.88 255 ASN A CA 1
ATOM 1986 C C . ASN A 1 255 ? 14.010 -18.294 -21.106 1.00 89.88 255 ASN A C 1
ATOM 1988 O O . ASN A 1 255 ? 13.170 -19.173 -20.953 1.00 89.88 255 ASN A O 1
ATOM 1992 N N . ASP A 1 256 ? 13.766 -17.016 -20.820 1.00 90.81 256 ASP A N 1
ATOM 1993 C CA . ASP A 1 256 ? 12.514 -16.504 -20.248 1.00 90.81 256 ASP A CA 1
ATOM 1994 C C . ASP A 1 256 ? 11.528 -15.984 -21.312 1.00 90.81 256 ASP A C 1
ATOM 1996 O O . ASP A 1 256 ? 10.600 -15.245 -20.990 1.00 90.81 256 ASP A O 1
ATOM 2000 N N . LEU A 1 257 ? 11.738 -16.343 -22.585 1.00 92.00 257 LEU A N 1
ATOM 2001 C CA . LEU A 1 257 ? 10.900 -15.900 -23.695 1.00 92.00 257 LEU A CA 1
ATOM 2002 C C . LEU A 1 257 ? 9.525 -16.578 -23.644 1.00 92.00 257 LEU A C 1
ATOM 2004 O O . LEU A 1 257 ? 9.391 -17.754 -23.983 1.00 92.00 257 LEU A O 1
ATOM 2008 N N . ASP A 1 258 ? 8.506 -15.798 -23.302 1.00 90.62 258 ASP A N 1
ATOM 2009 C CA . ASP A 1 258 ? 7.095 -16.163 -23.400 1.00 90.62 258 ASP A CA 1
ATOM 2010 C C . ASP A 1 258 ? 6.489 -15.565 -24.680 1.00 90.62 258 ASP A C 1
ATOM 2012 O O . ASP A 1 258 ? 6.724 -14.394 -24.998 1.00 90.62 258 ASP A O 1
ATOM 2016 N N . VAL A 1 259 ? 5.738 -16.370 -25.439 1.00 90.94 259 VAL A N 1
ATOM 2017 C CA . VAL A 1 259 ? 5.133 -15.969 -26.718 1.00 90.94 259 VAL A CA 1
ATOM 2018 C C . VAL A 1 259 ? 3.696 -16.462 -26.808 1.00 90.94 259 VAL A C 1
ATOM 2020 O O . VAL A 1 259 ? 3.446 -17.662 -26.935 1.00 90.94 259 VAL A O 1
ATOM 2023 N N . THR A 1 260 ? 2.760 -15.518 -26.855 1.00 89.69 260 THR A N 1
ATOM 2024 C CA . THR A 1 260 ? 1.348 -15.760 -27.161 1.00 89.69 260 THR A CA 1
ATOM 2025 C C . THR A 1 260 ? 1.079 -15.425 -28.625 1.00 89.69 260 THR A C 1
ATOM 2027 O O . THR A 1 260 ? 1.385 -14.321 -29.086 1.00 89.69 260 THR A O 1
ATOM 2030 N N . VAL A 1 261 ? 0.504 -16.372 -29.367 1.00 90.44 261 VAL A N 1
ATOM 2031 C CA . VAL A 1 261 ? 0.289 -16.258 -30.816 1.00 90.44 261 VAL A CA 1
ATOM 2032 C C . VAL A 1 261 ? -1.198 -16.122 -31.117 1.00 90.44 261 VAL A C 1
ATOM 2034 O O . VAL A 1 261 ? -2.001 -16.941 -30.677 1.00 90.44 261 VAL A O 1
ATOM 2037 N N . PHE A 1 262 ? -1.558 -15.121 -31.917 1.00 89.44 262 PHE A N 1
ATOM 2038 C CA . PHE A 1 262 ? -2.905 -14.943 -32.447 1.00 89.44 262 PHE A CA 1
ATOM 2039 C C . PHE A 1 262 ? -2.873 -15.015 -33.971 1.00 89.44 262 PHE A C 1
ATOM 2041 O O . PHE A 1 262 ? -2.004 -14.415 -34.600 1.00 89.44 262 PHE A O 1
ATOM 2048 N N . VAL A 1 263 ? -3.846 -15.704 -34.563 1.00 89.75 263 VAL A N 1
ATOM 2049 C CA . VAL A 1 263 ? -4.082 -15.701 -36.014 1.00 89.75 263 VAL A CA 1
ATOM 2050 C C . VAL A 1 263 ? -5.504 -15.222 -36.255 1.00 89.75 263 VAL A C 1
ATOM 2052 O O . VAL A 1 263 ? -6.446 -15.832 -35.746 1.00 89.75 263 VAL A O 1
ATOM 2055 N N . ASN A 1 264 ? -5.668 -14.120 -36.988 1.00 87.31 264 ASN A N 1
ATOM 2056 C CA . ASN A 1 264 ? -6.969 -13.486 -37.243 1.00 87.31 264 ASN A CA 1
ATOM 2057 C C . ASN A 1 264 ? -7.787 -13.270 -35.952 1.00 87.31 264 ASN A C 1
ATOM 2059 O O . ASN A 1 264 ? -8.963 -13.628 -35.884 1.00 87.31 264 ASN A O 1
ATOM 2063 N N . HIS A 1 265 ? -7.146 -12.721 -34.914 1.00 80.75 265 HIS A N 1
ATOM 2064 C CA . HIS A 1 265 ? -7.722 -12.468 -33.580 1.00 80.75 265 HIS A CA 1
ATOM 2065 C C . HIS A 1 265 ? -8.093 -13.711 -32.755 1.00 80.75 265 HIS A C 1
ATOM 2067 O O . HIS A 1 265 ? -8.693 -13.577 -31.693 1.00 80.75 265 HIS A O 1
ATOM 2073 N N . LYS A 1 266 ? -7.718 -14.920 -33.189 1.00 82.44 266 LYS A N 1
ATOM 2074 C CA . LYS A 1 266 ? -7.917 -16.149 -32.408 1.00 82.44 266 LYS A CA 1
ATOM 2075 C C . LYS A 1 266 ? -6.603 -16.614 -31.804 1.00 82.44 266 LYS A C 1
ATOM 2077 O O . LYS A 1 266 ? -5.630 -16.796 -32.538 1.00 82.44 266 LYS A O 1
ATOM 2082 N N . ILE A 1 267 ? -6.597 -16.833 -30.491 1.00 84.44 267 ILE A N 1
ATOM 2083 C CA . ILE A 1 267 ? -5.449 -17.397 -29.781 1.00 84.44 267 ILE A CA 1
ATOM 2084 C C . ILE A 1 267 ? -5.129 -18.801 -30.314 1.00 84.44 267 ILE A C 1
ATOM 2086 O O . ILE A 1 267 ? -6.027 -19.586 -30.632 1.00 84.44 267 ILE A O 1
ATOM 2090 N N . LYS A 1 268 ? -3.839 -19.093 -30.457 1.00 86.69 268 LYS A N 1
ATOM 2091 C CA . LYS A 1 268 ? -3.301 -20.394 -30.856 1.00 86.69 268 LYS A CA 1
ATOM 2092 C C . LYS A 1 268 ? -2.556 -21.016 -29.687 1.00 86.69 268 LYS A C 1
ATOM 2094 O O . LYS A 1 268 ? -1.986 -20.304 -28.863 1.00 86.69 268 LYS A O 1
ATOM 2099 N N . LYS A 1 269 ? -2.556 -22.343 -29.614 1.00 82.56 269 LYS A N 1
ATOM 2100 C CA . LYS A 1 269 ? -1.929 -23.107 -28.535 1.00 82.56 269 LYS A CA 1
ATOM 2101 C C . LYS A 1 269 ? -0.508 -23.525 -28.883 1.00 82.56 269 LYS A C 1
ATOM 2103 O O . LYS A 1 269 ? -0.263 -24.141 -29.924 1.00 82.56 269 LYS A O 1
ATOM 2108 N N . LEU A 1 270 ? 0.404 -23.283 -27.948 1.00 82.00 270 LEU A N 1
ATOM 2109 C CA . LEU A 1 270 ? 1.730 -23.888 -27.964 1.00 82.00 270 LEU A CA 1
ATOM 2110 C C . LEU A 1 270 ? 1.593 -25.423 -27.933 1.00 82.00 270 LEU A C 1
ATOM 2112 O O . LEU A 1 270 ? 0.672 -25.942 -27.311 1.00 82.00 270 LEU A O 1
ATOM 2116 N N . THR A 1 271 ? 2.480 -26.121 -28.641 1.00 80.50 271 THR A N 1
ATOM 2117 C CA . THR A 1 271 ? 2.550 -27.581 -28.878 1.00 80.50 271 THR A CA 1
ATOM 2118 C C . THR A 1 271 ? 1.395 -28.225 -29.650 1.00 80.50 271 THR A C 1
ATOM 2120 O O . THR A 1 271 ? 1.602 -29.284 -30.237 1.00 80.50 271 THR A O 1
ATOM 2123 N N . THR A 1 272 ? 0.216 -27.599 -29.715 1.00 83.56 272 THR A N 1
ATOM 2124 C CA . THR A 1 272 ? -0.934 -28.104 -30.494 1.00 83.56 272 THR A CA 1
ATOM 2125 C C . THR A 1 272 ? -1.057 -27.408 -31.852 1.00 83.56 272 THR A C 1
ATOM 2127 O O . THR A 1 272 ? -1.072 -28.062 -32.894 1.00 83.56 272 THR A O 1
ATOM 2130 N N . ASP A 1 273 ? -1.114 -26.075 -31.856 1.00 86.06 273 ASP A N 1
ATOM 2131 C CA . ASP A 1 273 ? -1.256 -25.274 -33.077 1.00 86.06 273 ASP A CA 1
ATOM 2132 C C . ASP A 1 273 ? 0.096 -24.795 -33.614 1.00 86.06 273 ASP A C 1
ATOM 2134 O O . ASP A 1 273 ? 0.250 -24.618 -34.821 1.00 86.06 273 ASP A O 1
ATOM 2138 N N . TYR A 1 274 ? 1.076 -24.565 -32.735 1.00 91.12 274 TYR A N 1
ATOM 2139 C CA . TYR A 1 274 ? 2.423 -24.142 -33.118 1.00 91.12 274 TYR A CA 1
ATOM 2140 C C . TYR A 1 274 ? 3.501 -24.623 -32.141 1.00 91.12 274 TYR A C 1
ATOM 2142 O O . TYR A 1 274 ? 3.229 -24.933 -30.985 1.00 91.12 274 TYR A O 1
ATOM 2150 N N . ALA A 1 275 ? 4.751 -24.632 -32.591 1.00 91.94 275 ALA A N 1
ATOM 2151 C CA . ALA A 1 275 ? 5.946 -24.874 -31.795 1.00 91.94 275 ALA A CA 1
ATOM 2152 C C . ALA A 1 275 ? 6.942 -23.716 -31.954 1.00 91.94 275 ALA A C 1
ATOM 2154 O O . ALA A 1 275 ? 6.917 -22.995 -32.953 1.00 91.94 275 ALA A O 1
ATOM 2155 N N . ILE A 1 276 ? 7.824 -23.539 -30.967 1.00 92.19 276 ILE A N 1
ATOM 2156 C CA . ILE A 1 276 ? 8.902 -22.544 -31.015 1.00 92.19 276 ILE A CA 1
ATOM 2157 C C . ILE A 1 276 ? 10.196 -23.252 -31.419 1.00 92.19 276 ILE A C 1
ATOM 2159 O O . ILE A 1 276 ? 10.754 -24.025 -30.641 1.00 92.19 276 ILE A O 1
ATOM 2163 N N . ASN A 1 277 ? 10.693 -22.963 -32.619 1.00 92.38 277 ASN A N 1
ATOM 2164 C CA . ASN A 1 277 ? 11.956 -23.486 -33.131 1.00 92.38 277 ASN A CA 1
ATOM 2165 C C . ASN A 1 277 ? 13.068 -22.457 -32.945 1.00 92.38 277 ASN A C 1
ATOM 2167 O O . ASN A 1 277 ? 12.929 -21.313 -33.361 1.00 92.38 277 ASN A O 1
ATOM 2171 N N . ARG A 1 278 ? 14.194 -22.854 -32.352 1.00 92.56 278 ARG A N 1
ATOM 2172 C CA . ARG A 1 278 ? 15.351 -21.973 -32.137 1.00 92.56 278 ARG A CA 1
ATOM 2173 C C . ARG A 1 278 ? 16.441 -22.331 -33.140 1.00 92.56 278 ARG A C 1
ATOM 2175 O O . ARG A 1 278 ? 16.997 -23.423 -33.078 1.00 92.56 278 ARG A O 1
ATOM 2182 N N . ILE A 1 279 ? 16.710 -21.437 -34.088 1.00 90.75 279 ILE A N 1
ATOM 2183 C CA . ILE A 1 279 ? 17.664 -21.652 -35.184 1.00 90.75 279 ILE A CA 1
ATOM 2184 C C . ILE A 1 279 ? 18.560 -20.419 -35.275 1.00 90.75 279 ILE A C 1
ATOM 2186 O O . ILE A 1 279 ? 18.054 -19.303 -35.349 1.00 90.75 279 ILE A O 1
ATOM 2190 N N . ASN A 1 280 ? 19.883 -20.610 -35.281 1.00 88.62 280 ASN A N 1
ATOM 2191 C CA . ASN A 1 280 ? 20.865 -19.523 -35.416 1.00 88.62 280 ASN A CA 1
ATOM 2192 C C . ASN A 1 280 ? 20.611 -18.347 -34.447 1.00 88.62 280 ASN A C 1
ATOM 2194 O O . ASN A 1 280 ? 20.618 -17.187 -34.856 1.00 88.62 280 ASN A O 1
ATOM 2198 N N . SER A 1 281 ? 20.341 -18.654 -33.172 1.00 90.56 281 SER A N 1
ATOM 2199 C CA . SER A 1 281 ? 20.008 -17.678 -32.118 1.00 90.56 281 SER A CA 1
ATOM 2200 C C . SER A 1 281 ? 18.733 -16.854 -32.361 1.00 90.56 281 SER A C 1
ATOM 2202 O O . SER A 1 281 ? 18.528 -15.838 -31.705 1.00 90.56 281 SER A O 1
ATOM 2204 N N . ILE A 1 282 ? 17.828 -17.282 -33.245 1.00 92.44 282 ILE A N 1
ATOM 2205 C CA . ILE A 1 282 ? 16.505 -16.669 -33.439 1.00 92.44 282 ILE A CA 1
ATOM 2206 C C . ILE A 1 282 ? 15.419 -17.703 -33.131 1.00 92.44 282 ILE A C 1
ATOM 2208 O O . ILE A 1 282 ? 15.514 -18.864 -33.534 1.00 92.44 282 ILE A O 1
ATOM 2212 N N . ALA A 1 283 ? 14.389 -17.288 -32.397 1.00 94.31 283 ALA A N 1
ATOM 2213 C CA . ALA A 1 283 ? 13.190 -18.086 -32.173 1.00 94.31 283 ALA A CA 1
ATOM 2214 C C . ALA A 1 283 ? 12.186 -17.880 -33.321 1.00 94.31 283 ALA A C 1
ATOM 2216 O O . ALA A 1 283 ? 11.927 -16.750 -33.726 1.00 94.31 283 ALA A O 1
ATOM 2217 N N . TYR A 1 284 ? 11.599 -18.965 -33.818 1.00 94.50 284 TYR A N 1
ATOM 2218 C CA . TYR A 1 284 ? 10.625 -18.996 -34.907 1.00 94.50 284 TYR A CA 1
ATOM 2219 C C . TYR A 1 284 ? 9.356 -19.716 -34.462 1.00 94.50 284 TYR A C 1
ATOM 2221 O O . TYR A 1 284 ? 9.418 -20.770 -33.832 1.00 94.50 284 TYR A O 1
ATOM 2229 N N . ILE A 1 285 ? 8.203 -19.164 -34.823 1.00 94.19 285 ILE A N 1
ATOM 2230 C CA . ILE A 1 285 ? 6.891 -19.763 -34.601 1.00 94.19 285 ILE A CA 1
ATOM 2231 C C . ILE A 1 285 ? 6.546 -20.640 -35.799 1.00 94.19 285 ILE A C 1
ATOM 2233 O O . ILE A 1 285 ? 6.250 -20.129 -36.882 1.00 94.19 285 ILE A O 1
ATOM 2237 N N . ARG A 1 286 ? 6.583 -21.959 -35.589 1.00 93.31 286 ARG A N 1
ATOM 2238 C CA . ARG A 1 286 ? 6.207 -22.966 -36.582 1.00 93.31 286 ARG A CA 1
ATOM 2239 C C . ARG A 1 286 ? 4.816 -23.515 -36.294 1.00 93.31 286 ARG A C 1
ATOM 2241 O O . ARG A 1 286 ? 4.646 -24.260 -35.335 1.00 93.31 286 ARG A O 1
ATOM 2248 N N . PHE A 1 287 ? 3.838 -23.197 -37.126 1.00 93.38 287 PHE A N 1
ATOM 2249 C CA . PHE A 1 287 ? 2.500 -23.775 -37.076 1.00 93.38 287 PHE A CA 1
ATOM 2250 C C . PHE A 1 287 ? 2.496 -25.245 -37.513 1.00 93.38 287 PHE A C 1
ATOM 2252 O O . PHE A 1 287 ? 3.244 -25.641 -38.406 1.00 93.38 287 PHE A O 1
ATOM 2259 N N . THR A 1 288 ? 1.634 -26.054 -36.896 1.00 91.12 288 THR A N 1
ATOM 2260 C CA . THR A 1 288 ? 1.421 -27.466 -37.265 1.00 91.12 288 THR A CA 1
ATOM 2261 C C . THR A 1 288 ? 0.677 -27.615 -38.592 1.00 91.12 288 THR A C 1
ATOM 2263 O O . THR A 1 288 ? 0.864 -28.604 -39.299 1.00 91.12 288 THR A O 1
ATOM 2266 N N . LYS A 1 289 ? -0.130 -26.611 -38.953 1.00 89.81 289 LYS A N 1
ATOM 2267 C CA . LYS A 1 289 ? -0.768 -26.452 -40.260 1.00 89.81 289 LYS A CA 1
ATOM 2268 C C . LYS A 1 289 ? -0.376 -25.099 -40.846 1.00 89.81 289 LYS A C 1
ATOM 2270 O O . LYS A 1 289 ? -0.551 -24.083 -40.177 1.00 89.81 289 LYS A O 1
ATOM 2275 N N . ASP A 1 290 ? 0.107 -25.102 -42.084 1.00 90.44 290 ASP A N 1
ATOM 2276 C CA . ASP A 1 290 ? 0.506 -23.880 -42.784 1.00 90.44 290 ASP A CA 1
ATOM 2277 C C . ASP A 1 290 ? -0.654 -22.883 -42.891 1.00 90.44 290 ASP A C 1
ATOM 2279 O O . ASP A 1 290 ? -1.813 -23.261 -43.111 1.00 90.44 290 ASP A O 1
ATOM 2283 N N . LEU A 1 291 ? -0.323 -21.602 -42.718 1.00 92.44 291 LEU A N 1
ATOM 2284 C CA . LEU A 1 291 ? -1.270 -20.503 -42.853 1.00 92.44 291 LEU A CA 1
ATOM 2285 C C . LEU A 1 291 ? -1.519 -20.163 -44.323 1.00 92.44 291 LEU A C 1
ATOM 2287 O O . LEU A 1 291 ? -0.758 -20.535 -45.217 1.00 92.44 291 LEU A O 1
ATOM 2291 N N . THR A 1 292 ? -2.600 -19.437 -44.579 1.00 91.06 292 THR A N 1
ATOM 2292 C CA . THR A 1 292 ? -2.997 -19.031 -45.928 1.00 91.06 292 THR A CA 1
ATOM 2293 C C . THR A 1 292 ? -2.689 -17.563 -46.183 1.00 91.06 292 THR A C 1
ATOM 2295 O O . THR A 1 292 ? -2.705 -16.739 -45.270 1.00 91.06 292 THR A O 1
ATOM 2298 N N . ALA A 1 293 ? -2.395 -17.220 -47.440 1.00 88.06 293 ALA A N 1
ATOM 2299 C CA . ALA A 1 293 ? -2.150 -15.834 -47.821 1.00 88.06 293 ALA A CA 1
ATOM 2300 C C . ALA A 1 293 ? -3.370 -14.959 -47.477 1.00 88.06 293 ALA A C 1
ATOM 2302 O O . ALA A 1 293 ? -4.495 -15.284 -47.858 1.00 88.06 293 ALA A O 1
ATOM 2303 N N . GLY A 1 294 ? -3.133 -13.857 -46.765 1.00 87.69 294 GLY A N 1
ATOM 2304 C CA . GLY A 1 294 ? -4.166 -12.973 -46.219 1.00 87.69 294 GLY A CA 1
ATOM 2305 C C . GLY A 1 294 ? -4.454 -13.166 -44.726 1.00 87.69 294 GLY A C 1
ATOM 2306 O O . GLY A 1 294 ? -5.129 -12.319 -44.144 1.00 87.69 294 GLY A O 1
ATOM 2307 N N . ASP A 1 295 ? -3.929 -14.219 -44.090 1.00 91.81 295 ASP A N 1
ATOM 2308 C CA . ASP A 1 295 ? -3.976 -14.351 -42.632 1.00 91.81 295 ASP A CA 1
ATOM 2309 C C . ASP A 1 295 ? -3.082 -13.299 -41.952 1.00 91.81 295 ASP A C 1
ATOM 2311 O O . ASP A 1 295 ? -2.044 -12.899 -42.482 1.00 91.81 295 ASP A O 1
ATOM 2315 N N . ILE A 1 296 ? -3.464 -12.862 -40.751 1.00 92.12 296 ILE A N 1
ATOM 2316 C CA . ILE A 1 296 ? -2.684 -11.923 -39.936 1.00 92.12 296 ILE A CA 1
ATOM 2317 C C . ILE A 1 296 ? -2.216 -12.638 -38.670 1.00 92.12 296 ILE A C 1
ATOM 2319 O O . ILE A 1 296 ? -3.036 -13.121 -37.882 1.00 92.12 296 ILE A O 1
ATOM 2323 N N . VAL A 1 297 ? -0.898 -12.678 -38.460 1.00 92.81 297 VAL A N 1
ATOM 2324 C CA . VAL A 1 297 ? -0.262 -13.270 -37.277 1.00 92.81 297 VAL A CA 1
ATOM 2325 C C . VAL A 1 297 ? 0.188 -12.163 -36.334 1.00 92.81 297 VAL A C 1
ATOM 2327 O O . VAL A 1 297 ? 1.046 -11.355 -36.684 1.00 92.81 297 VAL A O 1
ATOM 2330 N N . HIS A 1 298 ? -0.348 -12.145 -35.115 1.00 93.50 298 HIS A N 1
ATOM 2331 C CA . HIS A 1 298 ? 0.122 -11.276 -34.036 1.00 93.50 298 HIS A CA 1
ATOM 2332 C C . HIS A 1 298 ? 0.863 -12.106 -32.993 1.00 93.50 298 HIS A C 1
ATOM 2334 O O . HIS A 1 298 ? 0.281 -12.974 -32.340 1.00 93.50 298 HIS A O 1
ATOM 2340 N N . LEU A 1 299 ? 2.143 -11.807 -32.808 1.00 94.06 299 LEU A N 1
ATOM 2341 C CA . LEU A 1 299 ? 2.960 -12.340 -31.731 1.00 94.06 299 LEU A CA 1
ATOM 2342 C C . LEU A 1 299 ? 2.992 -11.307 -30.610 1.00 94.06 299 LEU A C 1
ATOM 2344 O O . LEU A 1 299 ? 3.411 -10.167 -30.826 1.00 94.06 299 LEU A O 1
ATOM 2348 N N . LYS A 1 300 ? 2.567 -11.703 -29.413 1.00 93.50 300 LYS A N 1
ATOM 2349 C CA . LYS A 1 300 ? 2.773 -10.921 -28.196 1.00 93.50 300 LYS A CA 1
ATOM 2350 C C . LYS A 1 300 ? 3.819 -11.630 -27.348 1.00 93.50 300 LYS A C 1
ATOM 2352 O O . LYS A 1 300 ? 3.607 -12.773 -26.950 1.00 93.50 300 LYS A O 1
ATOM 2357 N N . THR A 1 301 ? 4.943 -10.973 -27.090 1.00 94.12 301 THR A N 1
ATOM 2358 C CA . THR A 1 301 ? 6.098 -11.591 -26.428 1.00 94.12 301 THR A CA 1
ATOM 2359 C C . THR A 1 301 ? 6.417 -10.914 -25.101 1.00 94.12 301 THR A C 1
ATOM 2361 O O . THR A 1 301 ? 6.197 -9.712 -24.938 1.00 94.12 301 THR A O 1
ATOM 2364 N N . LYS A 1 302 ? 6.975 -11.666 -24.154 1.00 92.25 302 LYS A N 1
ATOM 2365 C CA . LYS A 1 302 ? 7.415 -11.174 -22.844 1.00 92.25 302 LYS A CA 1
ATOM 2366 C C . LYS A 1 302 ? 8.777 -11.786 -22.492 1.00 92.25 302 LYS A C 1
ATOM 2368 O O . LYS A 1 302 ? 8.977 -12.980 -22.674 1.00 92.25 302 LYS A O 1
ATOM 2373 N N . SER A 1 303 ? 9.704 -10.949 -22.025 1.00 91.88 303 SER A N 1
ATOM 2374 C CA . SER A 1 303 ? 11.036 -11.315 -21.511 1.00 91.88 303 SER A CA 1
ATOM 2375 C C . SER A 1 303 ? 11.595 -10.131 -20.709 1.00 91.88 303 SER A C 1
ATOM 2377 O O . SER A 1 303 ? 11.189 -8.988 -20.939 1.00 91.88 303 SER A O 1
ATOM 2379 N N . ALA A 1 304 ? 12.532 -10.386 -19.795 1.00 87.06 304 ALA A N 1
ATOM 2380 C CA . ALA A 1 304 ? 13.343 -9.366 -19.133 1.00 87.06 304 ALA A CA 1
ATOM 2381 C C . ALA A 1 304 ? 14.322 -8.659 -20.095 1.00 87.06 304 ALA A C 1
ATOM 2383 O O . ALA A 1 304 ? 14.848 -7.589 -19.783 1.00 87.06 304 ALA A O 1
ATOM 2384 N N . THR A 1 305 ? 14.572 -9.237 -21.273 1.00 89.38 305 THR A N 1
ATOM 2385 C CA . THR A 1 305 ? 15.447 -8.650 -22.294 1.00 89.38 305 THR A CA 1
ATOM 2386 C C . THR A 1 305 ? 14.809 -7.402 -22.908 1.00 89.38 305 THR A C 1
ATOM 2388 O O . THR A 1 305 ? 13.650 -7.411 -23.322 1.00 89.38 305 THR A O 1
ATOM 2391 N N . ILE A 1 306 ? 15.579 -6.315 -23.018 1.00 87.94 306 ILE A N 1
ATOM 2392 C CA . ILE A 1 306 ? 15.112 -5.062 -23.628 1.00 87.94 306 ILE A CA 1
ATOM 2393 C C . ILE A 1 306 ? 14.815 -5.292 -25.117 1.00 87.94 306 ILE A C 1
ATOM 2395 O O . ILE A 1 306 ? 15.646 -5.827 -25.851 1.00 87.94 306 ILE A O 1
ATOM 2399 N N . LYS A 1 307 ? 13.637 -4.855 -25.580 1.00 93.44 307 LYS A N 1
ATOM 2400 C CA . LYS A 1 307 ? 13.254 -4.957 -26.996 1.00 93.44 307 LYS A CA 1
ATOM 2401 C C . LYS A 1 307 ? 14.174 -4.141 -27.912 1.00 93.44 307 LYS A C 1
ATOM 2403 O O . LYS A 1 307 ? 14.641 -3.060 -27.546 1.00 93.44 307 LYS A O 1
ATOM 2408 N N . ASN A 1 308 ? 14.311 -4.581 -29.157 1.00 93.44 308 ASN A N 1
ATOM 2409 C CA . ASN A 1 308 ? 14.948 -3.813 -30.222 1.00 93.44 308 ASN A CA 1
ATOM 2410 C C . ASN A 1 308 ? 13.917 -2.941 -30.986 1.00 93.44 308 ASN A C 1
ATOM 2412 O O . ASN A 1 308 ? 12.848 -2.584 -30.468 1.00 93.44 308 ASN A O 1
ATOM 2416 N N . LYS A 1 309 ? 14.261 -2.516 -32.209 1.00 93.19 309 LYS A N 1
ATOM 2417 C CA . LYS A 1 309 ? 13.435 -1.623 -33.043 1.00 93.19 309 LYS A CA 1
ATOM 2418 C C . LYS A 1 309 ? 12.309 -2.336 -33.809 1.00 93.19 309 LYS A C 1
ATOM 2420 O O . LYS A 1 309 ? 11.412 -1.648 -34.281 1.00 93.19 309 LYS A O 1
ATOM 2425 N N . ASN A 1 310 ? 12.336 -3.666 -33.923 1.00 92.50 310 ASN A N 1
ATOM 2426 C CA . ASN A 1 310 ? 11.390 -4.433 -34.749 1.00 92.50 310 ASN A CA 1
ATOM 2427 C C . ASN A 1 310 ? 10.024 -4.651 -34.081 1.00 92.50 310 ASN A C 1
ATOM 2429 O O . ASN A 1 310 ? 9.062 -5.017 -34.755 1.00 92.50 310 ASN A O 1
ATOM 2433 N N . GLY A 1 311 ? 9.933 -4.423 -32.768 1.00 91.38 311 GLY A N 1
ATOM 2434 C CA . GLY A 1 311 ? 8.694 -4.513 -31.998 1.00 91.38 311 GLY A CA 1
ATOM 2435 C C . GLY A 1 311 ? 8.391 -3.238 -31.220 1.00 91.38 311 GLY A C 1
ATOM 2436 O O . GLY A 1 311 ? 9.265 -2.397 -30.977 1.00 91.38 311 GLY A O 1
ATOM 2437 N N . TYR A 1 312 ? 7.147 -3.107 -30.777 1.00 94.12 312 TYR A N 1
ATOM 2438 C CA . TYR A 1 312 ? 6.691 -2.022 -29.908 1.00 94.12 312 TYR A CA 1
ATOM 2439 C C . TYR A 1 312 ? 5.990 -2.585 -28.672 1.00 94.12 312 TYR A C 1
ATOM 2441 O O . TYR A 1 312 ? 5.436 -3.678 -28.716 1.00 94.12 312 TYR A O 1
ATOM 2449 N N . TYR A 1 313 ? 6.050 -1.857 -27.556 1.00 93.31 313 TYR A N 1
ATOM 2450 C CA . TYR A 1 313 ? 5.313 -2.246 -26.355 1.00 93.31 313 TYR A CA 1
ATOM 2451 C C . TYR A 1 313 ? 3.824 -1.993 -26.565 1.00 93.31 313 TYR A C 1
ATOM 2453 O O . TYR A 1 313 ? 3.440 -0.951 -27.099 1.00 93.31 313 TYR A O 1
ATOM 2461 N N . GLU A 1 314 ? 2.993 -2.929 -26.124 1.00 91.75 314 GLU A N 1
ATOM 2462 C CA . GLU A 1 314 ? 1.558 -2.698 -26.026 1.00 91.75 314 GLU A CA 1
ATOM 2463 C C . GLU A 1 314 ? 1.246 -1.591 -25.012 1.00 91.75 314 GLU A C 1
ATOM 2465 O O . GLU A 1 314 ? 2.067 -1.256 -24.154 1.00 91.75 314 GLU A O 1
ATOM 2470 N N . PHE A 1 315 ? 0.052 -1.011 -25.096 1.00 89.06 315 PHE A N 1
ATOM 2471 C CA . PHE A 1 315 ? -0.348 0.032 -24.159 1.00 89.06 315 PHE A CA 1
ATOM 2472 C C . PHE A 1 315 ? -0.517 -0.545 -22.736 1.00 89.06 315 PHE A C 1
ATOM 2474 O O . PHE A 1 315 ? -1.099 -1.624 -22.594 1.00 89.06 315 PHE A O 1
ATOM 2481 N N . PRO A 1 316 ? -0.029 0.131 -21.675 1.00 87.75 316 PRO A N 1
ATOM 2482 C CA . PRO A 1 316 ? -0.167 -0.360 -20.304 1.00 87.75 316 PRO A CA 1
ATOM 2483 C C . PRO A 1 316 ? -1.633 -0.565 -19.909 1.00 87.75 316 PRO A C 1
ATOM 2485 O O . PRO A 1 316 ? -2.445 0.356 -20.009 1.00 87.75 316 PRO A O 1
ATOM 2488 N N . LYS A 1 317 ? -1.972 -1.754 -19.397 1.00 87.25 317 LYS A N 1
ATOM 2489 C CA . LYS A 1 317 ? -3.366 -2.122 -19.085 1.00 87.25 317 LYS A CA 1
ATOM 2490 C C . LYS A 1 317 ? -4.002 -1.281 -17.984 1.00 87.25 317 LYS A C 1
ATOM 2492 O O . LYS A 1 317 ? -5.199 -1.003 -18.049 1.00 87.25 317 LYS A O 1
ATOM 2497 N N . ASN A 1 318 ? -3.207 -0.830 -17.017 1.00 83.81 318 ASN A N 1
ATOM 2498 C CA . ASN A 1 318 ? -3.650 0.093 -15.974 1.00 83.81 318 ASN A CA 1
ATOM 2499 C C . ASN A 1 318 ? -4.040 1.468 -16.545 1.00 83.81 318 ASN A C 1
ATOM 2501 O O . ASN A 1 318 ? -5.040 2.031 -16.116 1.00 83.81 318 ASN A O 1
ATOM 2505 N N . LEU A 1 319 ? -3.299 1.980 -17.535 1.00 84.56 319 LEU A N 1
ATOM 2506 C CA . LEU A 1 319 ? -3.636 3.234 -18.219 1.00 84.56 319 LEU A CA 1
ATOM 2507 C C . LEU A 1 319 ? -4.788 3.069 -19.214 1.00 84.56 319 LEU A C 1
ATOM 2509 O O . LEU A 1 319 ? -5.533 4.016 -19.436 1.00 84.56 319 LEU A O 1
ATOM 2513 N N . GLU A 1 320 ? -4.916 1.888 -19.823 1.00 88.12 320 GLU A N 1
ATOM 2514 C CA . GLU A 1 320 ? -6.004 1.573 -20.753 1.00 88.12 320 GLU A CA 1
ATOM 2515 C C . GLU A 1 320 ? -7.351 1.496 -20.029 1.00 88.12 320 GLU A C 1
ATOM 2517 O O . GLU A 1 320 ? -8.333 2.068 -20.491 1.00 88.12 320 GLU A O 1
ATOM 2522 N N . SER A 1 321 ? -7.394 0.771 -18.906 1.00 87.31 321 SER A N 1
ATOM 2523 C CA . SER A 1 321 ? -8.663 0.302 -18.340 1.00 87.31 321 SER A CA 1
ATOM 2524 C C . SER A 1 321 ? -9.106 1.050 -17.083 1.00 87.31 321 SER A C 1
ATOM 2526 O O . SER A 1 321 ? -10.305 1.174 -16.859 1.00 87.31 321 SER A O 1
ATOM 2528 N N . ASN A 1 322 ? -8.177 1.566 -16.267 1.00 87.69 322 ASN A N 1
ATOM 2529 C CA . ASN A 1 322 ? -8.517 2.395 -15.104 1.00 87.69 322 ASN A CA 1
ATOM 2530 C C . ASN A 1 322 ? -7.431 3.451 -14.808 1.00 87.69 322 ASN A C 1
ATOM 2532 O O . ASN A 1 322 ? -6.749 3.381 -13.780 1.00 87.69 322 ASN A O 1
ATOM 2536 N N . PRO A 1 323 ? -7.228 4.444 -15.693 1.00 85.75 323 PRO A N 1
ATOM 2537 C CA . PRO A 1 323 ? -6.138 5.414 -15.558 1.00 85.75 323 PRO A CA 1
ATOM 2538 C C . PRO A 1 323 ? -6.227 6.282 -14.294 1.00 85.75 323 PRO A C 1
ATOM 2540 O O . PRO A 1 323 ? -5.195 6.710 -13.777 1.00 85.75 323 PRO A O 1
ATOM 2543 N N . LEU A 1 324 ? -7.441 6.534 -13.795 1.00 86.19 324 LEU A N 1
ATOM 2544 C CA . LEU A 1 324 ? -7.702 7.347 -12.603 1.00 86.19 324 LEU A CA 1
ATOM 2545 C C . LEU A 1 324 ? -7.802 6.520 -11.316 1.00 86.19 324 LEU A C 1
ATOM 2547 O O . LEU A 1 324 ? -8.048 7.083 -10.260 1.00 86.19 324 LEU A O 1
ATOM 2551 N N . ASN A 1 325 ? -7.593 5.202 -11.380 1.00 86.50 325 ASN A N 1
ATOM 2552 C CA . ASN A 1 325 ? -7.767 4.300 -10.237 1.00 86.50 325 ASN A CA 1
ATOM 2553 C C . ASN A 1 325 ? -9.122 4.451 -9.522 1.00 86.50 325 ASN A C 1
ATOM 2555 O O . ASN A 1 325 ? -9.223 4.232 -8.311 1.00 86.50 325 ASN A O 1
ATOM 2559 N N . ASP A 1 326 ? -10.147 4.873 -10.258 1.00 85.00 326 ASP A N 1
ATOM 2560 C CA . ASP A 1 326 ? -11.452 5.150 -9.687 1.00 85.00 326 ASP A CA 1
ATOM 2561 C C . ASP A 1 326 ? -12.133 3.837 -9.306 1.00 85.00 326 ASP A C 1
ATOM 2563 O O . ASP A 1 326 ? -11.881 2.770 -9.882 1.00 85.00 326 ASP A O 1
ATOM 2567 N N . LYS A 1 327 ? -13.010 3.916 -8.306 1.00 82.25 327 LYS A N 1
ATOM 2568 C CA . LYS A 1 327 ? -13.795 2.765 -7.865 1.00 82.25 327 LYS A CA 1
ATOM 2569 C C . LYS A 1 327 ? -14.869 2.459 -8.904 1.00 82.25 327 LYS A C 1
ATOM 2571 O O . LYS A 1 327 ? -15.630 3.338 -9.305 1.00 82.25 327 LYS A O 1
ATOM 2576 N N . LEU A 1 328 ? -14.944 1.196 -9.309 1.00 83.75 328 LEU A N 1
ATOM 2577 C CA . LEU A 1 328 ? -15.915 0.731 -10.290 1.00 83.75 328 LEU A CA 1
ATOM 2578 C C . LEU A 1 328 ? -17.308 0.625 -9.659 1.00 83.75 328 LEU A C 1
ATOM 2580 O O . LEU A 1 328 ? -17.597 -0.349 -8.978 1.00 83.75 328 LEU A O 1
ATOM 2584 N N . SER A 1 329 ? -18.187 1.596 -9.889 1.00 85.12 329 SER A N 1
ATOM 2585 C CA . SER A 1 329 ? -19.535 1.560 -9.309 1.00 85.12 329 SER A CA 1
ATOM 2586 C C . SER A 1 329 ? -20.529 0.755 -10.149 1.00 85.12 329 SER A C 1
ATOM 2588 O O . SER A 1 329 ? -21.322 -0.023 -9.624 1.00 85.12 329 SER A O 1
ATOM 2590 N N . THR A 1 330 ? -20.485 0.918 -11.464 1.00 89.69 330 THR A N 1
ATOM 2591 C CA . THR A 1 330 ? -21.415 0.277 -12.397 1.00 89.69 330 THR A CA 1
ATOM 2592 C C . THR A 1 330 ? -20.668 -0.171 -13.634 1.00 89.69 330 THR A C 1
ATOM 2594 O O . THR A 1 330 ? -19.623 0.391 -13.968 1.00 89.69 330 THR A O 1
ATOM 2597 N N . PHE A 1 331 ? -21.191 -1.191 -14.302 1.00 90.38 331 PHE A N 1
ATOM 2598 C CA . PHE A 1 331 ? -20.628 -1.687 -15.550 1.00 90.38 331 PHE A CA 1
ATOM 2599 C C . PHE A 1 331 ? -21.696 -2.355 -16.409 1.00 90.38 331 PHE A C 1
ATOM 2601 O O . PHE A 1 331 ? -22.743 -2.777 -15.913 1.00 90.38 331 PHE A O 1
ATOM 2608 N N . THR A 1 332 ? -21.432 -2.437 -17.708 1.00 92.44 332 THR A N 1
ATOM 2609 C CA . THR A 1 332 ? -22.351 -3.031 -18.683 1.00 92.44 332 THR A CA 1
ATOM 2610 C C . THR A 1 332 ? -22.011 -4.494 -18.976 1.00 92.44 332 THR A C 1
ATOM 2612 O O . THR A 1 332 ? -20.891 -4.944 -18.718 1.00 92.44 332 THR A O 1
ATOM 2615 N N . LEU A 1 333 ? -22.951 -5.256 -19.543 1.00 90.00 333 LEU A N 1
ATOM 2616 C CA . LEU A 1 333 ? -22.708 -6.650 -19.932 1.00 90.00 333 LEU A CA 1
ATOM 2617 C C . LEU A 1 333 ? -21.554 -6.782 -20.941 1.00 90.00 333 LEU A C 1
ATOM 2619 O O . LEU A 1 333 ? -20.735 -7.693 -20.820 1.00 90.00 333 LEU A O 1
ATOM 2623 N N . GLY A 1 334 ? -21.443 -5.862 -21.900 1.00 89.44 334 GLY A N 1
ATOM 2624 C CA . GLY A 1 334 ? -20.332 -5.802 -22.848 1.00 89.44 334 GLY A CA 1
ATOM 2625 C C . GLY A 1 334 ? -18.979 -5.616 -22.161 1.00 89.44 334 GLY A C 1
ATOM 2626 O O . GLY A 1 334 ? -18.033 -6.335 -22.472 1.00 89.44 334 GLY A O 1
ATOM 2627 N N . GLN A 1 335 ? -18.897 -4.740 -21.154 1.00 90.44 335 GLN A N 1
ATOM 2628 C CA . GLN A 1 335 ? -17.670 -4.552 -20.370 1.00 90.44 335 GLN A CA 1
ATOM 2629 C C . GLN A 1 335 ? -17.293 -5.807 -19.570 1.00 90.44 335 GLN A C 1
ATOM 2631 O O . GLN A 1 335 ? -16.112 -6.138 -19.461 1.00 90.44 335 GLN A O 1
ATOM 2636 N N . VAL A 1 336 ? -18.282 -6.539 -19.042 1.00 90.56 336 VAL A N 1
ATOM 2637 C CA . VAL A 1 336 ? -18.050 -7.852 -18.415 1.00 90.56 336 VAL A CA 1
ATOM 2638 C C . VAL A 1 336 ? -17.523 -8.850 -19.445 1.00 90.56 336 VAL A C 1
ATOM 2640 O O . VAL A 1 336 ? -16.570 -9.573 -19.163 1.00 90.56 336 VAL A O 1
ATOM 2643 N N . GLY A 1 337 ? -18.091 -8.862 -20.653 1.00 90.81 337 GLY A N 1
ATOM 2644 C CA . GLY A 1 337 ? -17.607 -9.673 -21.770 1.00 90.81 337 GLY A CA 1
ATOM 2645 C C . GLY A 1 337 ? -16.149 -9.374 -22.124 1.00 90.81 337 GLY A C 1
ATOM 2646 O O . GLY A 1 337 ? -15.345 -10.297 -22.236 1.00 90.81 337 GLY A O 1
ATOM 2647 N N . ASP A 1 338 ? -15.775 -8.098 -22.213 1.00 90.31 338 ASP A N 1
ATOM 2648 C CA . ASP A 1 338 ? -14.392 -7.662 -22.440 1.00 90.31 338 ASP A CA 1
ATOM 2649 C C . ASP A 1 338 ? -13.456 -8.066 -21.296 1.00 90.31 338 ASP A C 1
ATOM 2651 O O . ASP A 1 338 ? -12.301 -8.443 -21.522 1.00 90.31 338 ASP A O 1
ATOM 2655 N N . HIS A 1 339 ? -13.945 -8.024 -20.056 1.00 92.19 339 HIS A N 1
ATOM 2656 C CA . HIS A 1 339 ? -13.185 -8.498 -18.909 1.00 92.19 339 HIS A CA 1
ATOM 2657 C C . HIS A 1 339 ? -12.931 -10.005 -18.979 1.00 92.19 339 HIS A C 1
ATOM 2659 O O . HIS A 1 339 ? -11.790 -10.434 -18.800 1.00 92.19 339 HIS A O 1
ATOM 2665 N N . ILE A 1 340 ? -13.942 -10.802 -19.325 1.00 91.81 340 ILE A N 1
ATOM 2666 C CA . ILE A 1 340 ? -13.792 -12.250 -19.503 1.00 91.81 340 ILE A CA 1
ATOM 2667 C C . ILE A 1 340 ? -12.883 -12.566 -20.697 1.00 91.81 340 ILE A C 1
ATOM 2669 O O . ILE A 1 340 ? -12.023 -13.434 -20.578 1.00 91.81 340 ILE A O 1
ATOM 2673 N N . ASN A 1 341 ? -12.981 -11.825 -21.805 1.00 89.62 341 ASN A N 1
ATOM 2674 C CA . ASN A 1 341 ? -12.035 -11.926 -22.923 1.00 89.62 341 ASN A CA 1
ATOM 2675 C C . ASN A 1 341 ? -10.586 -11.756 -22.448 1.00 89.62 341 ASN A C 1
ATOM 2677 O O . ASN A 1 341 ? -9.716 -12.545 -22.803 1.00 89.62 341 ASN A O 1
ATOM 2681 N N . SER A 1 342 ? -10.332 -10.771 -21.580 1.00 90.81 342 SER A N 1
ATOM 2682 C CA . SER A 1 342 ? -8.988 -10.560 -21.034 1.00 90.81 342 SER A CA 1
ATOM 2683 C C . SER A 1 342 ? -8.498 -11.697 -20.132 1.00 90.81 342 SER A C 1
ATOM 2685 O O . SER A 1 342 ? -7.300 -11.949 -20.086 1.00 90.81 342 SER A O 1
ATOM 2687 N N . ILE A 1 343 ? -9.409 -12.400 -19.449 1.00 91.81 343 ILE A N 1
ATOM 2688 C CA . ILE A 1 343 ? -9.091 -13.607 -18.674 1.00 91.81 343 ILE A CA 1
ATOM 2689 C C . ILE A 1 343 ? -8.714 -14.745 -19.624 1.00 91.81 343 ILE A C 1
ATOM 2691 O O . ILE A 1 343 ? -7.713 -15.420 -19.405 1.00 91.81 343 ILE A O 1
ATOM 2695 N N . VAL A 1 344 ? -9.499 -14.946 -20.684 1.00 89.31 344 VAL A N 1
ATOM 2696 C CA . VAL A 1 344 ? -9.287 -16.000 -21.687 1.00 89.31 344 VAL A CA 1
ATOM 2697 C C . VAL A 1 344 ? -7.933 -15.856 -22.393 1.00 89.31 344 VAL A C 1
ATOM 2699 O O . VAL A 1 344 ? -7.270 -16.860 -22.640 1.00 89.31 344 VAL A O 1
ATOM 2702 N N . ASP A 1 345 ? -7.495 -14.623 -22.657 1.00 85.69 345 ASP A N 1
ATOM 2703 C CA . ASP A 1 345 ? -6.196 -14.325 -23.279 1.00 85.69 345 ASP A CA 1
ATOM 2704 C C . ASP A 1 345 ? -4.979 -14.668 -22.393 1.00 85.69 345 ASP A C 1
ATOM 2706 O O . ASP A 1 345 ? -3.858 -14.761 -22.902 1.00 85.69 345 ASP A O 1
ATOM 2710 N N . GLU A 1 346 ? -5.172 -14.811 -21.079 1.00 86.69 346 GLU A N 1
ATOM 2711 C CA . GLU A 1 346 ? -4.092 -14.950 -20.092 1.00 86.69 346 GLU A CA 1
ATOM 2712 C C . GLU A 1 346 ? -4.141 -16.270 -19.308 1.00 86.69 346 GLU A C 1
ATOM 2714 O O . GLU A 1 346 ? -3.112 -16.727 -18.809 1.00 86.69 346 GLU A O 1
ATOM 2719 N N . VAL A 1 347 ? -5.314 -16.898 -19.182 1.00 89.38 347 VAL A N 1
ATOM 2720 C CA . VAL A 1 347 ? -5.489 -18.103 -18.368 1.00 89.38 347 VAL A CA 1
ATOM 2721 C C . VAL A 1 347 ? -4.835 -19.329 -19.030 1.00 89.38 347 VAL A C 1
ATOM 2723 O O . VAL A 1 347 ? -5.171 -19.695 -20.162 1.00 89.38 347 VAL A O 1
ATOM 2726 N N . PRO A 1 348 ? -3.925 -20.034 -18.333 1.00 84.69 348 PRO A N 1
ATOM 2727 C CA . PRO A 1 348 ? -3.358 -21.273 -18.848 1.00 84.69 348 PRO A CA 1
ATOM 2728 C C . PRO A 1 348 ? -4.420 -22.372 -18.978 1.00 84.69 348 PRO A C 1
ATOM 2730 O O . PRO A 1 348 ? -5.234 -22.573 -18.080 1.00 84.69 348 PRO A O 1
ATOM 2733 N N . GLY A 1 349 ? -4.376 -23.131 -20.075 1.00 83.88 349 GLY A N 1
ATOM 2734 C CA . GLY A 1 349 ? -5.248 -24.296 -20.275 1.00 83.88 349 GLY A CA 1
ATOM 2735 C C . GLY A 1 349 ? -6.642 -23.990 -20.830 1.00 83.88 349 GLY A C 1
ATOM 2736 O O . GLY A 1 349 ? -7.474 -24.894 -20.881 1.00 83.88 349 GLY A O 1
ATOM 2737 N N . PHE A 1 350 ? -6.910 -22.758 -21.276 1.00 86.06 350 PHE A N 1
ATOM 2738 C CA . PHE A 1 350 ? -8.161 -22.443 -21.966 1.00 86.06 350 PHE A CA 1
ATOM 2739 C C . PHE A 1 350 ? -8.333 -23.239 -23.266 1.00 86.06 350 PHE A C 1
ATOM 2741 O O . PHE A 1 350 ? -7.435 -23.332 -24.109 1.00 86.06 350 PHE A O 1
ATOM 2748 N N . GLU A 1 351 ? -9.532 -23.781 -23.450 1.00 81.94 351 GLU A N 1
ATOM 2749 C CA . GLU A 1 351 ? -9.956 -24.518 -24.629 1.00 81.94 351 GLU A CA 1
ATOM 2750 C C . GLU A 1 351 ? -11.346 -24.068 -25.081 1.00 81.94 351 GLU A C 1
ATOM 2752 O O . GLU A 1 351 ? -12.265 -23.926 -24.275 1.00 81.94 351 GLU A O 1
ATOM 2757 N N . GLY A 1 352 ? -11.512 -23.904 -26.395 1.00 80.00 352 GLY A N 1
ATOM 2758 C CA . GLY A 1 352 ? -12.772 -23.502 -27.018 1.00 80.00 352 GLY A CA 1
ATOM 2759 C C . GLY A 1 352 ? -12.727 -22.083 -27.573 1.00 80.00 352 GLY A C 1
ATOM 2760 O O . GLY A 1 352 ? -11.662 -21.558 -27.897 1.00 80.00 352 GLY A O 1
ATOM 2761 N N . SER A 1 353 ? -13.900 -21.473 -27.726 1.00 80.56 353 SER A N 1
ATOM 2762 C CA . SER A 1 353 ? -14.049 -20.104 -28.224 1.00 80.56 353 SER A CA 1
ATOM 2763 C C . SER A 1 353 ? -14.906 -19.283 -27.275 1.00 80.56 353 SER A C 1
ATOM 2765 O O . SER A 1 353 ? -15.925 -19.774 -26.785 1.00 80.56 353 SER A O 1
ATOM 2767 N N . PHE A 1 354 ? -14.530 -18.025 -27.068 1.00 82.25 354 PHE A N 1
ATOM 2768 C CA . PHE A 1 354 ? -15.343 -17.067 -26.334 1.00 82.25 354 PHE A CA 1
ATOM 2769 C C . PHE A 1 354 ? -15.744 -15.891 -27.248 1.00 82.25 354 PHE A C 1
ATOM 2771 O O . PHE A 1 354 ? -14.890 -15.391 -27.983 1.00 82.25 354 PHE A O 1
ATOM 2778 N N . PRO A 1 355 ? -17.020 -15.455 -27.223 1.00 82.75 355 PRO A N 1
ATOM 2779 C CA . PRO A 1 355 ? -18.155 -16.116 -26.567 1.00 82.75 355 PRO A CA 1
ATOM 2780 C C . PRO A 1 355 ? -18.490 -17.460 -27.249 1.00 82.75 355 PRO A C 1
ATOM 2782 O O . PRO A 1 355 ? -18.334 -17.605 -28.460 1.00 82.75 355 PRO A O 1
ATOM 2785 N N . GLY A 1 356 ? -18.924 -18.464 -26.480 1.00 85.00 356 GLY A N 1
ATOM 2786 C CA . GLY A 1 356 ? -19.260 -19.792 -27.013 1.00 85.00 356 GLY A CA 1
ATOM 2787 C C . GLY A 1 356 ? -18.877 -20.951 -26.093 1.00 85.00 356 GLY A C 1
ATOM 2788 O O . GLY A 1 356 ? -18.631 -20.756 -24.905 1.00 85.00 356 GLY A O 1
ATOM 2789 N N . SER A 1 357 ? -18.843 -22.167 -26.648 1.00 87.12 357 SER A N 1
ATOM 2790 C CA . SER A 1 357 ? -18.486 -23.381 -25.904 1.00 87.12 357 SER A CA 1
ATOM 2791 C C . SER A 1 357 ? -17.002 -23.379 -25.544 1.00 87.12 357 SER A C 1
ATOM 2793 O O . SER A 1 357 ? -16.144 -23.288 -26.426 1.00 87.12 357 SER A O 1
ATOM 2795 N N . ASN A 1 358 ? -16.704 -23.488 -24.251 1.00 88.50 358 ASN A N 1
ATOM 2796 C CA . ASN A 1 358 ? -15.345 -23.489 -23.722 1.00 88.50 358 ASN A CA 1
ATOM 2797 C C . ASN A 1 358 ? -15.267 -24.190 -22.356 1.00 88.50 358 ASN A C 1
ATOM 2799 O O . ASN A 1 358 ? -16.292 -24.525 -21.762 1.00 88.50 358 ASN A O 1
ATOM 2803 N N . ASN A 1 359 ? -14.043 -24.388 -21.867 1.00 91.38 359 ASN A N 1
ATOM 2804 C CA . ASN A 1 359 ? -13.752 -25.018 -20.580 1.00 91.38 359 ASN A CA 1
ATOM 2805 C C . ASN A 1 359 ? -13.497 -24.019 -19.430 1.00 91.38 359 ASN A C 1
ATOM 2807 O O . ASN A 1 359 ? -13.004 -24.434 -18.385 1.00 91.38 359 ASN A O 1
ATOM 2811 N N . LEU A 1 360 ? -13.808 -22.721 -19.578 1.00 90.56 360 LEU A N 1
ATOM 2812 C CA . LEU A 1 360 ? -13.433 -21.682 -18.601 1.00 90.56 360 LEU A CA 1
ATOM 2813 C C . LEU A 1 360 ? -13.934 -21.995 -17.183 1.00 90.56 360 LEU A C 1
ATOM 2815 O O . LEU A 1 360 ? -13.231 -21.751 -16.207 1.00 90.56 360 LEU A O 1
ATOM 2819 N N . ARG A 1 361 ? -15.132 -22.584 -17.073 1.00 89.12 361 ARG A N 1
ATOM 2820 C CA . ARG A 1 361 ? -15.722 -23.026 -15.799 1.00 89.12 361 ARG A CA 1
ATOM 2821 C C . ARG A 1 361 ? -14.875 -24.095 -15.102 1.00 89.12 361 ARG A C 1
ATOM 2823 O O . ARG A 1 361 ? -14.806 -24.118 -13.876 1.00 89.12 361 ARG A O 1
ATOM 2830 N N . ASP A 1 362 ? -14.253 -24.977 -15.874 1.00 91.50 362 ASP A N 1
ATOM 2831 C CA . ASP A 1 362 ? -13.547 -26.149 -15.360 1.00 91.50 362 ASP A CA 1
ATOM 2832 C C . ASP A 1 362 ? -12.101 -25.800 -14.929 1.00 91.50 362 ASP A C 1
ATOM 2834 O O . ASP A 1 362 ? -11.455 -26.587 -14.242 1.00 91.50 362 ASP A O 1
ATOM 2838 N N . LEU A 1 363 ? -11.613 -24.590 -15.253 1.00 89.75 363 LEU A N 1
ATOM 2839 C CA . LEU A 1 363 ? -10.291 -24.069 -14.858 1.00 89.75 363 LEU A CA 1
ATOM 2840 C C . LEU A 1 363 ? -10.227 -23.551 -13.407 1.00 89.75 363 LEU A C 1
ATOM 2842 O O . LEU A 1 363 ? -9.162 -23.156 -12.929 1.00 89.75 363 LEU A O 1
ATOM 2846 N N . GLY A 1 364 ? -11.347 -23.553 -12.679 1.00 88.88 364 GLY A N 1
ATOM 2847 C CA . GLY A 1 364 ? -11.404 -23.106 -11.288 1.00 88.88 364 GLY A CA 1
ATOM 2848 C C . GLY A 1 364 ? -11.391 -21.581 -11.150 1.00 88.88 364 GLY A C 1
ATOM 2849 O O . GLY A 1 364 ? -12.202 -20.893 -11.767 1.00 88.88 364 GLY A O 1
ATOM 2850 N N . ASN A 1 365 ? -10.523 -21.037 -10.287 1.00 86.75 365 ASN A N 1
ATOM 2851 C CA . ASN A 1 365 ? -10.475 -19.591 -10.055 1.00 86.75 365 ASN A CA 1
ATOM 2852 C C . ASN A 1 365 ? -9.632 -18.869 -11.115 1.00 86.75 365 ASN A C 1
ATOM 2854 O O . ASN A 1 365 ? -8.398 -18.904 -11.079 1.00 86.75 365 ASN A O 1
ATOM 2858 N N . VAL A 1 366 ? -10.319 -18.181 -12.024 1.00 92.31 366 VAL A N 1
ATOM 2859 C CA . VAL A 1 366 ? -9.722 -17.470 -13.161 1.00 92.31 366 VAL A CA 1
ATOM 2860 C C . VAL A 1 366 ? -9.664 -15.949 -12.976 1.00 92.31 366 VAL A C 1
ATOM 2862 O O . VAL A 1 366 ? -9.043 -15.263 -13.783 1.00 92.31 366 VAL A O 1
ATOM 2865 N N . SER A 1 367 ? -10.255 -15.409 -11.904 1.00 89.81 367 SER A N 1
ATOM 2866 C CA . SER A 1 367 ? -10.393 -13.959 -11.681 1.00 89.81 367 SER A CA 1
ATOM 2867 C C . SER A 1 367 ? -9.048 -13.227 -11.637 1.00 89.81 367 SER A C 1
ATOM 2869 O O . SER A 1 367 ? -8.923 -12.125 -12.169 1.00 89.81 367 SER A O 1
ATOM 2871 N N . LYS A 1 368 ? -8.003 -13.872 -11.099 1.00 91.69 368 LYS A N 1
ATOM 2872 C CA . LYS A 1 368 ? -6.628 -13.337 -11.039 1.00 91.69 368 LYS A CA 1
ATOM 2873 C C . LYS A 1 368 ? -6.008 -13.008 -12.408 1.00 91.69 368 LYS A C 1
ATOM 2875 O O . LYS A 1 368 ? -5.046 -12.242 -12.473 1.00 91.69 368 LYS A O 1
ATOM 2880 N N . TYR A 1 369 ? -6.551 -13.551 -13.499 1.00 91.81 369 TYR A N 1
ATOM 2881 C CA . TYR A 1 369 ? -6.090 -13.298 -14.868 1.00 91.81 369 TYR A CA 1
ATOM 2882 C C . TYR A 1 369 ? -6.799 -12.115 -15.545 1.00 91.81 369 TYR A C 1
ATOM 2884 O O . TYR A 1 369 ? -6.446 -11.751 -16.661 1.00 91.81 369 TYR A O 1
ATOM 2892 N N . GLY A 1 370 ? -7.770 -11.473 -14.887 1.00 90.94 370 GLY A N 1
ATOM 2893 C CA . GLY A 1 370 ? -8.489 -10.332 -15.452 1.00 90.94 370 GLY A CA 1
ATOM 2894 C C . GLY A 1 370 ? -7.594 -9.107 -15.659 1.00 90.94 370 GLY A C 1
ATOM 2895 O O . GLY A 1 370 ? -6.752 -8.795 -14.816 1.00 90.94 370 GLY A O 1
ATOM 2896 N N . ARG A 1 371 ? -7.769 -8.401 -16.791 1.00 89.88 371 ARG A N 1
ATOM 2897 C CA . ARG A 1 371 ? -6.966 -7.215 -17.176 1.00 89.88 371 ARG A CA 1
ATOM 2898 C C . ARG A 1 371 ? -7.779 -5.982 -17.592 1.00 89.88 371 ARG A C 1
ATOM 2900 O O . ARG A 1 371 ? -7.190 -5.006 -18.049 1.00 89.88 371 ARG A O 1
ATOM 2907 N N . LYS A 1 372 ? -9.110 -6.016 -17.452 1.00 90.31 372 LYS A N 1
ATOM 2908 C CA . LYS A 1 372 ? -10.007 -4.870 -17.740 1.00 90.31 372 LYS A CA 1
ATOM 2909 C C . LYS A 1 372 ? -10.500 -4.167 -16.477 1.00 90.31 372 LYS A C 1
ATOM 2911 O O . LYS A 1 372 ? -10.141 -3.021 -16.247 1.00 90.31 372 LYS A O 1
ATOM 2916 N N . PHE A 1 373 ? -11.258 -4.841 -15.616 1.00 90.88 373 PHE A N 1
ATOM 2917 C CA . PHE A 1 373 ? -11.574 -4.305 -14.294 1.00 90.88 373 PHE A CA 1
ATOM 2918 C C . PHE A 1 373 ? -10.338 -4.414 -13.405 1.00 90.88 373 PHE A C 1
ATOM 2920 O O . PHE A 1 373 ? -10.015 -5.481 -12.894 1.00 90.88 373 PHE A O 1
ATOM 2927 N N . LEU A 1 374 ? -9.600 -3.310 -13.307 1.00 88.56 374 LEU A N 1
ATOM 2928 C CA . LEU A 1 374 ? -8.338 -3.226 -12.586 1.00 88.56 374 LEU A CA 1
ATOM 2929 C C . LEU A 1 374 ? -8.393 -2.101 -11.560 1.00 88.56 374 LEU A C 1
ATOM 2931 O O . LEU A 1 374 ? -8.857 -1.001 -11.852 1.00 88.56 374 LEU A O 1
ATOM 2935 N N . GLN A 1 375 ? -7.828 -2.375 -10.393 1.00 86.81 375 GLN A N 1
ATOM 2936 C CA . GLN A 1 375 ? -7.450 -1.382 -9.401 1.00 86.81 375 GLN A CA 1
ATOM 2937 C C . GLN A 1 375 ? -5.949 -1.536 -9.151 1.00 86.81 375 GLN A C 1
ATOM 2939 O O . GLN A 1 375 ? -5.421 -2.649 -9.153 1.00 86.81 375 GLN A O 1
ATOM 2944 N N . HIS A 1 376 ? -5.240 -0.426 -9.002 1.00 82.88 376 HIS A N 1
ATOM 2945 C CA . HIS A 1 376 ? -3.793 -0.410 -8.802 1.00 82.88 376 HIS A CA 1
ATOM 2946 C C . HIS A 1 376 ? -3.423 0.290 -7.496 1.00 82.88 376 HIS A C 1
ATOM 2948 O O . HIS A 1 376 ? -4.229 0.992 -6.891 1.00 82.88 376 HIS A O 1
ATOM 2954 N N . SER A 1 377 ? -2.202 0.056 -7.020 1.00 76.69 377 SER A N 1
ATOM 2955 C CA . SER A 1 377 ? -1.737 0.571 -5.727 1.00 76.69 377 SER A CA 1
ATOM 2956 C C . SER A 1 377 ? -1.495 2.083 -5.718 1.00 76.69 377 SER A C 1
ATOM 2958 O O . SER A 1 377 ? -1.421 2.674 -4.646 1.00 76.69 377 SER A O 1
ATOM 2960 N N . GLY A 1 378 ? -1.374 2.729 -6.883 1.00 74.06 378 GLY A N 1
ATOM 2961 C CA . GLY A 1 378 ? -1.019 4.141 -6.950 1.00 74.06 378 GLY A CA 1
ATOM 2962 C C . GLY A 1 378 ? -1.350 4.812 -8.279 1.00 74.06 378 GLY A C 1
ATOM 2963 O O . GLY A 1 378 ? -1.088 4.296 -9.361 1.00 74.06 378 GLY A O 1
ATOM 2964 N N . LEU A 1 379 ? -1.870 6.030 -8.169 1.00 78.12 379 LEU A N 1
ATOM 2965 C CA . LEU A 1 379 ? -2.218 6.937 -9.259 1.00 78.12 379 LEU A CA 1
ATOM 2966 C C . LEU A 1 379 ? -0.983 7.372 -10.072 1.00 78.12 379 LEU A C 1
ATOM 2968 O O . LEU A 1 379 ? -0.304 8.349 -9.749 1.00 78.12 379 LEU A O 1
ATOM 2972 N N . ILE A 1 380 ? -0.697 6.663 -11.167 1.00 79.31 380 ILE A N 1
ATOM 2973 C CA . ILE A 1 380 ? 0.434 6.977 -12.057 1.00 79.31 380 ILE A CA 1
ATOM 2974 C C . ILE A 1 380 ? 0.306 8.354 -12.730 1.00 79.31 380 ILE A C 1
ATOM 2976 O O . ILE A 1 380 ? 1.312 8.994 -13.023 1.00 79.31 380 ILE A O 1
ATOM 2980 N N . ASN A 1 381 ? -0.915 8.844 -12.955 1.00 82.88 381 ASN A N 1
ATOM 2981 C CA . ASN A 1 381 ? -1.175 10.164 -13.539 1.00 82.88 381 ASN A CA 1
ATOM 2982 C C . ASN A 1 381 ? -0.559 11.306 -12.707 1.00 82.88 381 ASN A C 1
ATOM 2984 O O . ASN A 1 381 ? 0.034 12.218 -13.284 1.00 82.88 381 ASN A O 1
ATOM 2988 N N . LEU A 1 382 ? -0.631 11.233 -11.373 1.00 84.06 382 LEU A N 1
ATOM 2989 C CA . LEU A 1 382 ? -0.002 12.202 -10.472 1.00 84.06 382 LEU A CA 1
ATOM 2990 C C . LEU A 1 382 ? 1.522 12.155 -10.597 1.00 84.06 382 LEU A C 1
ATOM 2992 O O . LEU A 1 382 ? 2.165 13.196 -10.739 1.00 84.06 382 LEU A O 1
ATOM 2996 N N . ALA A 1 383 ? 2.100 10.953 -10.618 1.00 86.31 383 ALA A N 1
ATOM 2997 C CA . ALA A 1 383 ? 3.537 10.782 -10.810 1.00 86.31 383 ALA A CA 1
ATOM 2998 C C . ALA A 1 383 ? 3.995 11.351 -12.165 1.00 86.31 383 ALA A C 1
ATOM 3000 O O . ALA A 1 383 ? 4.946 12.127 -12.218 1.00 86.31 383 ALA A O 1
ATOM 3001 N N . LEU A 1 384 ? 3.287 11.043 -13.257 1.00 88.06 384 LEU A N 1
ATOM 3002 C CA . LEU A 1 384 ? 3.588 11.569 -14.593 1.00 88.06 384 LEU A CA 1
ATOM 3003 C C . LEU A 1 384 ? 3.488 13.095 -14.645 1.00 88.06 384 LEU A C 1
ATOM 3005 O O . LEU A 1 384 ? 4.376 13.745 -15.198 1.00 88.06 384 LEU A O 1
ATOM 3009 N N . TYR A 1 385 ? 2.457 13.681 -14.030 1.00 90.44 385 TYR A N 1
ATOM 3010 C CA . TYR A 1 385 ? 2.325 15.133 -13.926 1.00 90.44 385 TYR A CA 1
ATOM 3011 C C . TYR A 1 385 ? 3.545 15.750 -13.227 1.00 90.44 385 TYR A C 1
ATOM 3013 O O . TYR A 1 385 ? 4.176 16.652 -13.777 1.00 90.44 385 TYR A O 1
ATOM 3021 N N . HIS A 1 386 ? 3.944 15.210 -12.074 1.00 91.94 386 HIS A N 1
ATOM 3022 C CA . HIS A 1 386 ? 5.081 15.709 -11.299 1.00 91.94 386 HIS A CA 1
ATOM 3023 C C . HIS A 1 386 ? 6.462 15.363 -11.879 1.00 91.94 386 HIS A C 1
ATOM 3025 O O . HIS A 1 386 ? 7.466 15.926 -11.442 1.00 91.94 386 HIS A O 1
ATOM 3031 N N . LEU A 1 387 ? 6.555 14.474 -12.867 1.00 90.25 387 LEU A N 1
ATOM 3032 C CA . LEU A 1 387 ? 7.809 14.165 -13.564 1.00 90.25 387 LEU A CA 1
ATOM 3033 C C . LEU A 1 387 ? 7.955 14.947 -14.874 1.00 90.25 387 LEU A C 1
ATOM 3035 O O . LEU A 1 387 ? 9.056 15.397 -15.200 1.00 90.25 387 LEU A O 1
ATOM 3039 N N . CYS A 1 388 ? 6.863 15.145 -15.615 1.00 91.00 388 CYS A N 1
ATOM 3040 C CA . CYS A 1 388 ? 6.886 15.761 -16.942 1.00 91.00 388 CYS A CA 1
ATOM 3041 C C . CYS A 1 388 ? 6.596 17.268 -16.924 1.00 91.00 388 CYS A C 1
ATOM 3043 O O . CYS A 1 388 ? 7.105 17.998 -17.780 1.00 91.00 388 CYS A O 1
ATOM 3045 N N . ASN A 1 389 ? 5.799 17.762 -15.971 1.00 93.44 389 ASN A N 1
ATOM 3046 C CA . ASN A 1 389 ? 5.507 19.188 -15.870 1.00 93.44 389 ASN A CA 1
ATOM 3047 C C . ASN A 1 389 ? 6.760 19.948 -15.404 1.00 93.44 389 ASN A C 1
ATOM 3049 O O . ASN A 1 389 ? 7.451 19.525 -14.479 1.00 93.44 389 ASN A O 1
ATOM 3053 N N . LYS A 1 390 ? 7.078 21.075 -16.052 1.00 88.44 390 LYS A N 1
ATOM 3054 C CA . LYS A 1 390 ? 8.275 21.867 -15.727 1.00 88.44 390 LYS A CA 1
ATOM 3055 C C . LYS A 1 390 ? 8.146 22.639 -14.413 1.00 88.44 390 LYS A C 1
ATOM 3057 O O . LYS A 1 390 ? 9.174 22.818 -13.761 1.00 88.44 390 LYS A O 1
ATOM 3062 N N . GLU A 1 391 ? 6.940 23.089 -14.074 1.00 89.12 391 GLU A N 1
ATOM 3063 C CA . GLU A 1 391 ? 6.621 23.918 -12.906 1.00 89.12 391 GLU A CA 1
ATOM 3064 C C . GLU A 1 391 ? 6.339 23.062 -11.669 1.00 89.12 391 GLU A C 1
ATOM 3066 O O . GLU A 1 391 ? 6.837 23.355 -10.589 1.00 89.12 391 GLU A O 1
ATOM 3071 N N . ALA A 1 392 ? 5.615 21.953 -11.838 1.00 92.00 392 ALA A N 1
ATOM 3072 C CA . ALA A 1 392 ? 5.264 21.036 -10.752 1.00 92.00 392 ALA A CA 1
ATOM 3073 C C . ALA A 1 392 ? 6.262 19.871 -10.584 1.00 92.00 392 ALA A C 1
ATOM 3075 O O . ALA A 1 392 ? 5.894 18.808 -10.086 1.00 92.00 392 ALA A O 1
ATOM 3076 N N . ASN A 1 393 ? 7.512 20.040 -11.029 1.00 93.69 393 ASN A N 1
ATOM 3077 C CA . ASN A 1 393 ? 8.478 18.947 -11.086 1.00 93.69 393 ASN A CA 1
ATOM 3078 C C . ASN A 1 393 ? 9.016 18.554 -9.698 1.00 93.69 393 ASN A C 1
ATOM 3080 O O . ASN A 1 393 ? 9.750 19.333 -9.084 1.00 93.69 393 ASN A O 1
ATOM 3084 N N . ILE A 1 394 ? 8.745 17.331 -9.239 1.00 91.38 394 ILE A N 1
ATOM 3085 C CA . ILE A 1 394 ? 9.156 16.881 -7.899 1.00 91.38 394 ILE A CA 1
ATOM 3086 C C . ILE A 1 394 ? 10.678 16.771 -7.745 1.00 91.38 394 ILE A C 1
ATOM 3088 O O . ILE A 1 394 ? 11.224 17.185 -6.726 1.00 91.38 394 ILE A O 1
ATOM 3092 N N . VAL A 1 395 ? 11.391 16.304 -8.775 1.00 89.50 395 VAL A N 1
ATOM 3093 C CA . VAL A 1 395 ? 12.857 16.164 -8.732 1.00 89.50 395 VAL A CA 1
ATOM 3094 C C . VAL A 1 395 ? 13.518 17.535 -8.590 1.00 89.50 395 VAL A C 1
ATOM 3096 O O . VAL A 1 395 ? 14.425 17.717 -7.778 1.00 89.50 395 VAL A O 1
ATOM 3099 N N . LYS A 1 396 ? 13.042 18.537 -9.338 1.00 90.31 396 LYS A N 1
ATOM 3100 C CA . LYS A 1 396 ? 13.528 19.918 -9.199 1.00 90.31 396 LYS A CA 1
ATOM 3101 C C . LYS A 1 396 ? 13.160 20.524 -7.847 1.00 90.31 396 LYS A C 1
ATOM 3103 O O . LYS A 1 396 ? 13.982 21.243 -7.291 1.00 90.31 396 LYS A O 1
ATOM 3108 N N . ALA A 1 397 ? 11.971 20.237 -7.316 1.00 91.12 397 ALA A N 1
ATOM 3109 C CA . ALA A 1 397 ? 11.551 20.723 -6.003 1.00 91.12 397 ALA A CA 1
ATOM 3110 C C . ALA A 1 397 ? 12.439 20.164 -4.876 1.00 91.12 397 ALA A C 1
ATOM 3112 O O . ALA A 1 397 ? 12.897 20.929 -4.028 1.00 91.12 397 ALA A O 1
ATOM 3113 N N . ILE A 1 398 ? 12.760 18.865 -4.913 1.00 90.56 398 ILE A N 1
ATOM 3114 C CA . ILE A 1 398 ? 13.681 18.227 -3.958 1.00 90.56 398 ILE A CA 1
ATOM 3115 C C . ILE A 1 398 ? 15.077 18.854 -4.062 1.00 90.56 398 ILE A C 1
ATOM 3117 O O . ILE A 1 398 ? 15.635 19.273 -3.049 1.00 90.56 398 ILE A O 1
ATOM 3121 N N . ARG A 1 399 ? 15.611 19.010 -5.282 1.00 89.00 399 ARG A N 1
ATOM 3122 C CA . ARG A 1 399 ? 16.904 19.684 -5.518 1.00 89.00 399 ARG A CA 1
ATOM 3123 C C . ARG A 1 399 ? 16.913 21.126 -5.017 1.00 89.00 399 ARG A C 1
ATOM 3125 O O . ARG A 1 399 ? 17.898 21.575 -4.437 1.00 89.00 399 ARG A O 1
ATOM 3132 N N . HIS A 1 400 ? 15.817 21.857 -5.216 1.00 91.06 400 HIS A N 1
ATOM 3133 C CA . HIS A 1 400 ? 15.679 23.216 -4.706 1.00 91.06 400 HIS A CA 1
ATOM 3134 C C . HIS A 1 400 ? 15.700 23.240 -3.172 1.00 91.06 400 HIS A C 1
ATOM 3136 O O . HIS A 1 400 ? 16.444 24.029 -2.594 1.00 91.06 400 HIS A O 1
ATOM 3142 N N . SER A 1 401 ? 14.963 22.338 -2.513 1.00 92.69 401 SER A N 1
ATOM 3143 C CA . SER A 1 401 ? 14.982 22.222 -1.049 1.00 92.69 401 SER A CA 1
ATOM 3144 C C . SER A 1 401 ? 16.377 21.866 -0.524 1.00 92.69 401 SER A C 1
ATOM 3146 O O . SER A 1 401 ? 16.845 22.477 0.432 1.00 92.69 401 SER A O 1
ATOM 3148 N N . GLN A 1 402 ? 17.094 20.954 -1.192 1.00 89.25 402 GLN A N 1
ATOM 3149 C CA . GLN A 1 402 ? 18.481 20.601 -0.864 1.00 89.25 402 GLN A CA 1
ATOM 3150 C C . GLN A 1 402 ? 19.432 21.808 -0.964 1.00 89.25 402 GLN A C 1
ATOM 3152 O O . GLN A 1 402 ? 20.242 22.037 -0.059 1.00 89.25 402 GLN A O 1
ATOM 3157 N N . HIS A 1 403 ? 19.338 22.586 -2.049 1.00 89.62 403 HIS A N 1
ATOM 3158 C CA . HIS A 1 403 ? 20.141 23.797 -2.236 1.00 89.62 403 HIS A CA 1
ATOM 3159 C C . HIS A 1 403 ? 19.850 24.820 -1.131 1.00 89.62 403 HIS A C 1
ATOM 3161 O O . HIS A 1 403 ? 20.769 25.325 -0.481 1.00 89.62 403 HIS A O 1
ATOM 3167 N N . GLU A 1 404 ? 18.571 25.101 -0.872 1.00 92.88 404 GLU A N 1
ATOM 3168 C CA . GLU A 1 404 ? 18.181 26.068 0.152 1.00 92.88 404 GLU A CA 1
ATOM 3169 C C . GLU A 1 404 ? 18.543 25.591 1.565 1.00 92.88 404 GLU A C 1
ATOM 3171 O O . GLU A 1 404 ? 18.949 26.414 2.385 1.00 92.88 404 GLU A O 1
ATOM 3176 N N . TYR A 1 405 ? 18.468 24.288 1.862 1.00 93.19 405 TYR A N 1
ATOM 3177 C CA . TYR A 1 405 ? 18.880 23.742 3.159 1.00 93.19 405 TYR A CA 1
ATOM 3178 C C . TYR A 1 405 ? 20.392 23.883 3.372 1.00 93.19 405 TYR A C 1
ATOM 3180 O O . TYR A 1 405 ? 20.837 24.365 4.414 1.00 93.19 405 TYR A O 1
ATOM 3188 N N . THR A 1 406 ? 21.195 23.553 2.356 1.00 89.19 406 THR A N 1
ATOM 3189 C CA . THR A 1 406 ? 22.657 23.745 2.386 1.00 89.19 406 THR A CA 1
ATOM 3190 C C . THR A 1 406 ? 23.017 25.217 2.596 1.00 89.19 406 THR A C 1
ATOM 3192 O O . THR A 1 406 ? 23.853 25.555 3.439 1.00 89.19 406 THR A O 1
ATOM 3195 N N . LYS A 1 407 ? 22.347 26.121 1.873 1.00 91.31 407 LYS A N 1
ATOM 3196 C CA . LYS A 1 407 ? 22.499 27.570 2.039 1.00 91.31 407 LYS A CA 1
ATOM 3197 C C . LYS A 1 407 ? 22.109 28.022 3.445 1.00 91.31 407 LYS A C 1
ATOM 3199 O O . LYS A 1 407 ? 22.836 28.808 4.048 1.00 91.31 407 LYS A O 1
ATOM 3204 N N . PHE A 1 408 ? 21.005 27.509 3.985 1.00 94.25 408 PHE A N 1
ATOM 3205 C CA . PHE A 1 408 ? 20.585 27.776 5.356 1.00 94.25 408 PHE A CA 1
ATOM 3206 C C . PHE A 1 408 ? 21.645 27.329 6.371 1.00 94.25 408 PHE A C 1
ATOM 3208 O O . PHE A 1 408 ? 22.020 28.147 7.205 1.00 94.25 408 PHE A O 1
ATOM 3215 N N . LYS A 1 409 ? 22.202 26.110 6.271 1.00 92.19 409 LYS A N 1
ATOM 3216 C CA . LYS A 1 409 ? 23.271 25.641 7.179 1.00 92.19 409 LYS A CA 1
ATOM 3217 C C . LYS A 1 409 ? 24.506 26.545 7.130 1.00 92.19 409 LYS A C 1
ATOM 3219 O O . LYS A 1 409 ? 25.046 26.901 8.174 1.00 92.19 409 LYS A O 1
ATOM 3224 N N . ARG A 1 410 ? 24.927 26.987 5.939 1.00 90.56 410 ARG A N 1
ATOM 3225 C CA . ARG A 1 410 ? 26.050 27.934 5.791 1.00 90.56 410 ARG A CA 1
ATOM 3226 C C . ARG A 1 410 ? 25.760 29.282 6.451 1.00 90.56 410 ARG A C 1
ATOM 3228 O O . ARG A 1 410 ? 26.583 29.764 7.224 1.00 90.56 410 ARG A O 1
ATOM 3235 N N . LEU A 1 411 ? 24.584 29.855 6.185 1.00 93.69 411 LEU A N 1
ATOM 3236 C CA . LEU A 1 411 ? 24.153 31.115 6.796 1.00 93.69 411 LEU A CA 1
ATOM 3237 C C . LEU A 1 411 ? 24.001 30.989 8.314 1.00 93.69 411 LEU A C 1
ATOM 3239 O O . LEU A 1 411 ? 24.329 31.922 9.036 1.00 93.69 411 LEU A O 1
ATOM 3243 N N . PHE A 1 412 ? 23.539 29.842 8.809 1.00 95.56 412 PHE A N 1
ATOM 3244 C CA . PHE A 1 412 ? 23.443 29.550 10.234 1.00 95.56 412 PHE A CA 1
ATOM 3245 C C . PHE A 1 412 ? 24.815 29.588 10.906 1.00 95.56 412 PHE A C 1
ATOM 3247 O O . PHE A 1 412 ? 24.989 30.313 11.883 1.00 95.56 412 PHE A O 1
ATOM 3254 N N . VAL A 1 413 ? 25.812 28.900 10.342 1.00 93.50 413 VAL A N 1
ATOM 3255 C CA . VAL A 1 413 ? 27.190 28.930 10.859 1.00 93.50 413 VAL A CA 1
ATOM 3256 C C . VAL A 1 413 ? 27.792 30.337 10.771 1.00 93.50 413 VAL A C 1
ATOM 3258 O O . VAL A 1 413 ? 28.471 30.778 11.695 1.00 93.50 413 VAL A O 1
ATOM 3261 N N . GLU A 1 414 ? 27.544 31.069 9.684 1.00 93.69 414 GLU A N 1
ATOM 3262 C CA . GLU A 1 414 ? 28.021 32.447 9.523 1.00 93.69 414 GLU A CA 1
ATOM 3263 C C . GLU A 1 414 ? 27.395 33.407 10.547 1.00 93.69 414 GLU A C 1
ATOM 3265 O O . GLU A 1 414 ? 28.096 34.219 11.149 1.00 93.69 414 GLU A O 1
ATOM 3270 N N . GLN A 1 415 ? 26.087 33.302 10.791 1.00 93.81 415 GLN A N 1
ATOM 3271 C CA . GLN A 1 415 ? 25.408 34.106 11.808 1.00 93.81 415 GLN A CA 1
ATOM 3272 C C . GLN A 1 415 ? 25.822 33.713 13.226 1.00 93.81 415 GLN A C 1
ATOM 3274 O O . GLN A 1 415 ? 25.954 34.596 14.068 1.00 93.81 415 GLN A O 1
ATOM 3279 N N . ALA A 1 416 ? 26.079 32.428 13.484 1.00 93.06 416 ALA A N 1
ATOM 3280 C CA . ALA A 1 416 ? 26.612 31.963 14.761 1.00 93.06 416 ALA A CA 1
ATOM 3281 C C . ALA A 1 416 ? 27.979 32.594 15.070 1.00 93.06 416 ALA A C 1
ATOM 3283 O O . ALA A 1 416 ? 28.188 33.080 16.178 1.00 93.06 416 ALA A O 1
ATOM 3284 N N . LYS A 1 417 ? 28.872 32.693 14.073 1.00 91.50 417 LYS A N 1
ATOM 3285 C CA . LYS A 1 417 ? 30.172 33.378 14.218 1.00 91.50 417 LYS A CA 1
ATOM 3286 C C . LYS A 1 417 ? 30.036 34.860 14.568 1.00 91.50 417 LYS A C 1
ATOM 3288 O O . LYS A 1 417 ? 30.846 35.392 15.317 1.00 91.50 417 LYS A O 1
ATOM 3293 N N . ASN A 1 418 ? 29.012 35.517 14.027 1.00 90.31 418 ASN A N 1
ATOM 3294 C CA . ASN A 1 418 ? 28.765 36.950 14.188 1.00 90.31 418 ASN A CA 1
ATOM 3295 C C . ASN A 1 418 ? 27.709 37.259 15.269 1.00 90.31 418 ASN A C 1
ATOM 3297 O O . ASN A 1 418 ? 27.134 38.352 15.289 1.00 90.31 418 ASN A O 1
ATOM 3301 N N . LEU A 1 419 ? 27.405 36.300 16.153 1.00 89.19 419 LEU A N 1
ATOM 3302 C CA . LEU A 1 419 ? 26.330 36.450 17.130 1.00 89.19 419 LEU A CA 1
ATOM 3303 C C . LEU A 1 419 ? 26.676 37.510 18.189 1.00 89.19 419 LEU A C 1
ATOM 3305 O O . LEU A 1 419 ? 25.836 38.356 18.507 1.00 89.19 419 LEU A O 1
ATOM 3309 N N . GLY A 1 420 ? 27.910 37.494 18.704 1.00 85.50 420 GLY A N 1
ATOM 3310 C CA . GLY A 1 420 ? 28.350 38.391 19.781 1.00 85.50 420 GLY A CA 1
ATOM 3311 C C . GLY A 1 420 ? 27.545 38.227 21.079 1.00 85.50 420 GLY A C 1
ATOM 3312 O O . GLY A 1 420 ? 27.418 39.179 21.843 1.00 85.50 420 GLY A O 1
ATOM 3313 N N . PHE A 1 421 ? 26.940 37.053 21.278 1.00 87.75 421 PHE A N 1
ATOM 3314 C CA . PHE A 1 421 ? 26.156 36.678 22.451 1.00 87.75 421 PHE A CA 1
ATOM 3315 C C . PHE A 1 421 ? 26.641 35.313 22.927 1.00 87.75 421 PHE A C 1
ATOM 3317 O O . PHE A 1 421 ? 26.632 34.367 22.140 1.00 87.75 421 PHE A O 1
ATOM 3324 N N . ASP A 1 422 ? 26.997 35.228 24.204 1.00 86.00 422 ASP A N 1
ATOM 3325 C CA . ASP A 1 422 ? 27.437 33.995 24.849 1.00 86.00 422 ASP A CA 1
ATOM 3326 C C . ASP A 1 422 ? 26.329 33.489 25.778 1.00 86.00 422 ASP A C 1
ATOM 3328 O O . ASP A 1 422 ? 25.810 34.227 26.620 1.00 86.00 422 ASP A O 1
ATOM 3332 N N . GLY A 1 423 ? 25.945 32.226 25.615 1.00 89.50 423 GLY A N 1
ATOM 3333 C CA . GLY A 1 423 ? 24.900 31.577 26.400 1.00 89.50 423 GLY A CA 1
ATOM 3334 C C . GLY A 1 423 ? 24.936 30.063 26.221 1.00 89.50 423 GLY A C 1
ATOM 3335 O O . GLY A 1 423 ? 25.882 29.518 25.658 1.00 89.50 423 GLY A O 1
ATOM 3336 N N . THR A 1 424 ? 23.894 29.370 26.682 1.00 92.75 424 THR A N 1
ATOM 3337 C CA . THR A 1 424 ? 23.745 27.930 26.398 1.00 92.75 424 THR A CA 1
ATOM 3338 C C . THR A 1 424 ? 23.561 27.696 24.892 1.00 92.75 424 THR A C 1
ATOM 3340 O O . THR A 1 424 ? 23.004 28.573 24.213 1.00 92.75 424 THR A O 1
ATOM 3343 N N . PRO A 1 425 ? 23.933 26.516 24.351 1.00 93.62 425 PRO A N 1
ATOM 3344 C CA . PRO A 1 425 ? 23.703 26.198 22.942 1.00 93.62 425 PRO A CA 1
ATOM 3345 C C . PRO A 1 425 ? 22.258 26.470 22.511 1.00 93.62 425 PRO A C 1
ATOM 3347 O O . PRO A 1 425 ? 22.021 27.119 21.495 1.00 93.62 425 PRO A O 1
ATOM 3350 N N . ALA A 1 426 ? 21.283 26.100 23.346 1.00 93.75 426 ALA A N 1
ATOM 3351 C CA . ALA A 1 426 ? 19.871 26.330 23.072 1.00 93.75 426 ALA A CA 1
ATOM 3352 C C . ALA A 1 426 ? 19.504 27.820 22.903 1.00 93.75 426 ALA A C 1
ATOM 3354 O O . ALA A 1 426 ? 18.770 28.176 21.978 1.00 93.75 426 ALA A O 1
ATOM 3355 N N . GLN A 1 427 ? 20.023 28.697 23.769 1.00 93.31 427 GLN A N 1
ATOM 3356 C CA . GLN A 1 427 ? 19.787 30.145 23.688 1.00 93.31 427 GLN A CA 1
ATOM 3357 C C . GLN A 1 427 ? 20.474 30.767 22.470 1.00 93.31 427 GLN A C 1
ATOM 3359 O O . GLN A 1 427 ? 19.900 31.632 21.806 1.00 93.31 427 GLN A O 1
ATOM 3364 N N . MET A 1 428 ? 21.694 30.323 22.162 1.00 94.25 428 MET A N 1
ATOM 3365 C CA . MET A 1 428 ? 22.433 30.793 20.994 1.00 94.25 428 MET A CA 1
ATOM 3366 C C . MET A 1 428 ? 21.723 30.393 19.695 1.00 94.25 428 MET A C 1
ATOM 3368 O O . MET A 1 428 ? 21.575 31.233 18.808 1.00 94.25 428 MET A O 1
ATOM 3372 N N . VAL A 1 429 ? 21.207 29.160 19.597 1.00 95.25 429 VAL A N 1
ATOM 3373 C CA . VAL A 1 429 ? 20.398 28.717 18.448 1.00 95.25 429 VAL A CA 1
ATOM 3374 C C . VAL A 1 429 ? 19.141 29.577 18.290 1.00 95.25 429 VAL A C 1
ATOM 3376 O O . VAL A 1 429 ? 18.876 30.049 17.184 1.00 95.25 429 VAL A O 1
ATOM 3379 N N . ASP A 1 430 ? 18.399 29.846 19.370 1.00 93.50 430 ASP A N 1
ATOM 3380 C CA . ASP A 1 430 ? 17.206 30.708 19.321 1.00 93.50 430 ASP A CA 1
ATOM 3381 C C . ASP A 1 430 ? 17.527 32.100 18.745 1.00 93.50 430 ASP A C 1
ATOM 3383 O O . ASP A 1 430 ? 16.811 32.606 17.873 1.00 93.50 430 ASP A O 1
ATOM 3387 N N . GLU A 1 431 ? 18.627 32.714 19.188 1.00 93.69 431 GLU A N 1
ATOM 3388 C CA . GLU A 1 431 ? 19.041 34.042 18.729 1.00 93.69 431 GLU A CA 1
ATOM 3389 C C . GLU A 1 431 ? 19.554 34.022 17.277 1.00 93.69 431 GLU A C 1
ATOM 3391 O O . GLU A 1 431 ? 19.213 34.917 16.497 1.00 93.69 431 GLU A O 1
ATOM 3396 N N . VAL A 1 432 ? 20.292 32.983 16.862 1.00 94.81 432 VAL A N 1
ATOM 3397 C CA . VAL A 1 432 ? 20.719 32.806 15.460 1.00 94.81 432 VAL A CA 1
ATOM 3398 C C . VAL A 1 432 ? 19.505 32.705 14.535 1.00 94.81 432 VAL A C 1
ATOM 3400 O O . VAL A 1 432 ? 19.419 33.441 13.546 1.00 94.81 432 VAL A O 1
ATOM 3403 N N . ILE A 1 433 ? 18.533 31.847 14.861 1.00 94.06 433 ILE A N 1
ATOM 3404 C CA . ILE A 1 433 ? 17.315 31.672 14.055 1.00 94.06 433 ILE A CA 1
ATOM 3405 C C . ILE A 1 433 ? 16.513 32.977 13.997 1.00 94.06 433 ILE A C 1
ATOM 3407 O O . ILE A 1 433 ? 16.064 33.393 12.924 1.00 94.06 433 ILE A O 1
ATOM 3411 N N . LYS A 1 434 ? 16.381 33.684 15.123 1.00 91.94 434 LYS A N 1
ATOM 3412 C CA . LYS A 1 434 ? 15.703 34.985 15.184 1.00 91.94 434 LYS A CA 1
ATOM 3413 C C . LYS A 1 434 ? 16.368 36.032 14.283 1.00 91.94 434 LYS A C 1
ATOM 3415 O O . LYS A 1 434 ? 15.661 36.765 13.587 1.00 91.94 434 LYS A O 1
ATOM 3420 N N . ARG A 1 435 ? 17.704 36.095 14.240 1.00 91.75 435 ARG A N 1
ATOM 3421 C CA . ARG A 1 435 ? 18.446 37.016 13.357 1.00 91.75 435 ARG A CA 1
ATOM 3422 C C . ARG A 1 435 ? 18.301 36.653 11.885 1.00 91.75 435 ARG A C 1
ATOM 3424 O O . ARG A 1 435 ? 18.000 37.536 11.082 1.00 91.75 435 ARG A O 1
ATOM 3431 N N . LEU A 1 436 ? 18.418 35.368 11.545 1.00 91.62 436 LEU A N 1
ATOM 3432 C CA . LEU A 1 436 ? 18.194 34.867 10.183 1.00 91.62 436 LEU A CA 1
ATOM 3433 C C . LEU A 1 436 ? 16.789 35.198 9.661 1.00 91.62 436 LEU A C 1
ATOM 3435 O O . LEU A 1 436 ? 16.601 35.427 8.464 1.00 91.62 436 LEU A O 1
ATOM 3439 N N . ASN A 1 437 ? 15.801 35.240 10.554 1.00 91.25 437 ASN A N 1
ATOM 3440 C CA . ASN A 1 437 ? 14.399 35.427 10.196 1.00 91.25 437 ASN A CA 1
ATOM 3441 C C . ASN A 1 437 ? 13.911 36.883 10.294 1.00 91.25 437 ASN A C 1
ATOM 3443 O O . ASN A 1 437 ? 12.795 37.170 9.860 1.00 91.25 437 ASN A O 1
ATOM 3447 N N . LYS A 1 438 ? 14.739 37.824 10.776 1.00 86.94 438 LYS A N 1
ATOM 3448 C CA . LYS A 1 438 ? 14.356 39.222 11.073 1.00 86.94 438 LYS A CA 1
ATOM 3449 C C . LYS A 1 438 ? 13.655 39.958 9.920 1.00 86.94 438 LYS A C 1
ATOM 3451 O O . LYS A 1 438 ? 12.722 40.716 10.167 1.00 86.94 438 LYS A O 1
ATOM 3456 N N . ASN A 1 439 ? 14.083 39.733 8.676 1.00 83.31 439 ASN A N 1
ATOM 3457 C CA . ASN A 1 439 ? 13.568 40.436 7.491 1.00 83.31 439 ASN A CA 1
ATOM 3458 C C . ASN A 1 439 ? 12.603 39.592 6.635 1.00 83.31 439 ASN A C 1
ATOM 3460 O O . ASN A 1 439 ? 12.213 40.017 5.545 1.00 83.31 439 ASN A O 1
ATOM 3464 N N . LYS A 1 440 ? 12.224 38.389 7.086 1.00 85.81 440 LYS A N 1
ATOM 3465 C CA . LYS A 1 440 ? 11.349 37.493 6.320 1.00 85.81 440 LYS A CA 1
ATOM 3466 C C . LYS A 1 440 ? 9.880 37.848 6.557 1.00 85.81 440 LYS A C 1
ATOM 3468 O O . LYS A 1 440 ? 9.424 37.971 7.694 1.00 85.81 440 LYS A O 1
ATOM 3473 N N . ARG A 1 441 ? 9.117 38.013 5.472 1.00 76.12 441 ARG A N 1
ATOM 3474 C CA . ARG A 1 441 ? 7.676 38.310 5.539 1.00 76.12 441 ARG A CA 1
ATOM 3475 C C . ARG A 1 441 ? 6.891 37.040 5.873 1.00 76.12 441 ARG A C 1
ATOM 3477 O O . ARG A 1 441 ? 7.141 35.984 5.300 1.00 76.12 441 ARG A O 1
ATOM 3484 N N . LYS A 1 442 ? 5.917 37.144 6.782 1.00 76.56 442 LYS A N 1
ATOM 3485 C CA . LYS A 1 442 ? 5.036 36.019 7.142 1.00 76.56 442 LYS A CA 1
ATOM 3486 C C . LYS A 1 442 ? 4.230 35.555 5.919 1.00 76.56 442 LYS A C 1
ATOM 3488 O O . LYS A 1 442 ? 3.847 36.387 5.095 1.00 76.56 442 LYS A O 1
ATOM 3493 N N . ILE A 1 443 ? 3.962 34.249 5.832 1.00 76.31 443 ILE A N 1
ATOM 3494 C CA . ILE A 1 443 ? 3.087 33.565 4.850 1.00 76.31 443 ILE A CA 1
ATOM 3495 C C . ILE A 1 443 ? 3.582 33.576 3.390 1.00 76.31 443 ILE A C 1
ATOM 3497 O O . ILE A 1 443 ? 3.447 32.574 2.700 1.00 76.31 443 ILE A O 1
ATOM 3501 N N . THR A 1 444 ? 4.174 34.671 2.912 1.00 81.75 444 THR A N 1
ATOM 3502 C CA . THR A 1 444 ? 4.599 34.840 1.506 1.00 81.75 444 THR A CA 1
ATOM 3503 C C . THR A 1 444 ? 6.032 34.396 1.233 1.00 81.75 444 THR A C 1
ATOM 3505 O O . THR A 1 444 ? 6.398 34.184 0.080 1.00 81.75 444 THR A O 1
ATOM 3508 N N . TYR A 1 445 ? 6.861 34.276 2.270 1.00 87.25 445 TYR A N 1
ATOM 3509 C CA . TYR A 1 445 ? 8.243 33.845 2.107 1.00 87.25 445 TYR A CA 1
ATOM 3510 C C . TYR A 1 445 ? 8.325 32.308 2.047 1.00 87.25 445 TYR A C 1
ATOM 3512 O O . TYR A 1 445 ? 7.625 31.641 2.819 1.00 87.25 445 TYR A O 1
ATOM 3520 N N . PRO A 1 446 ? 9.177 31.735 1.174 1.00 90.75 446 PRO A N 1
ATOM 3521 C CA . PRO A 1 446 ? 9.367 30.291 1.088 1.00 90.75 446 PRO A CA 1
ATOM 3522 C C . PRO A 1 446 ? 9.670 29.658 2.445 1.00 90.75 446 PRO A C 1
ATOM 3524 O O . PRO A 1 446 ? 10.320 30.262 3.300 1.00 90.75 446 PRO A O 1
ATOM 3527 N N . PHE A 1 447 ? 9.198 28.426 2.631 1.00 93.12 447 PHE A N 1
ATOM 3528 C CA . PHE A 1 447 ? 9.407 27.642 3.849 1.00 93.12 447 PHE A CA 1
ATOM 3529 C C . PHE A 1 447 ? 8.786 28.250 5.123 1.00 93.12 447 PHE A C 1
ATOM 3531 O O . PHE A 1 447 ? 9.153 27.901 6.235 1.00 93.12 447 PHE A O 1
ATOM 3538 N N . TYR A 1 448 ? 7.809 29.156 5.016 1.00 92.81 448 TYR A N 1
ATOM 3539 C CA . TYR A 1 448 ? 7.115 29.661 6.209 1.00 92.81 448 TYR A CA 1
ATOM 3540 C C . TYR A 1 448 ? 6.394 28.546 6.991 1.00 92.81 448 TYR A C 1
ATOM 3542 O O . TYR A 1 448 ? 6.439 28.532 8.218 1.00 92.81 448 TYR A O 1
ATOM 3550 N N . PHE A 1 449 ? 5.764 27.608 6.282 1.00 91.25 449 PHE A N 1
ATOM 3551 C CA . PHE A 1 449 ? 4.986 26.503 6.857 1.00 91.25 449 PHE A CA 1
ATOM 3552 C C . PHE A 1 449 ? 5.789 25.209 7.038 1.00 91.25 449 PHE A C 1
ATOM 3554 O O . PHE A 1 449 ? 5.215 24.155 7.298 1.00 91.25 449 PHE A O 1
ATOM 3561 N N . THR A 1 450 ? 7.111 25.244 6.855 1.00 89.56 450 THR A N 1
ATOM 3562 C CA . THR A 1 450 ? 7.925 24.055 7.110 1.00 89.56 450 THR A CA 1
ATOM 3563 C C . THR A 1 450 ? 7.978 23.814 8.607 1.00 89.56 450 THR A C 1
ATOM 3565 O O . THR A 1 450 ? 8.492 24.634 9.360 1.00 89.56 450 THR A O 1
ATOM 3568 N N . ASP A 1 451 ? 7.463 22.677 9.040 1.00 93.25 451 ASP A N 1
ATOM 3569 C CA . ASP A 1 451 ? 7.435 22.248 10.433 1.00 93.25 451 ASP A CA 1
ATOM 3570 C C . ASP A 1 451 ? 8.819 21.734 10.891 1.00 93.25 451 ASP A C 1
ATOM 3572 O O . ASP A 1 451 ? 8.943 20.623 11.379 1.00 93.25 451 ASP A O 1
ATOM 3576 N N . MET A 1 452 ? 9.920 22.459 10.676 1.00 94.56 452 MET A N 1
ATOM 3577 C CA . MET A 1 452 ? 11.255 21.911 10.988 1.00 94.56 452 MET A CA 1
ATOM 3578 C C . MET A 1 452 ? 11.570 21.953 12.483 1.00 94.56 452 MET A C 1
ATOM 3580 O O . MET A 1 452 ? 11.966 20.939 13.045 1.00 94.56 452 MET A O 1
ATOM 3584 N N . ILE A 1 453 ? 11.350 23.095 13.139 1.00 95.81 453 ILE A N 1
ATOM 3585 C CA . ILE A 1 453 ? 11.607 23.297 14.573 1.00 95.81 453 ILE A CA 1
ATOM 3586 C C . ILE A 1 453 ? 10.497 24.147 15.202 1.00 95.81 453 ILE A C 1
ATOM 3588 O O . ILE A 1 453 ? 9.832 24.914 14.500 1.00 95.81 453 ILE A O 1
ATOM 3592 N N . GLY A 1 454 ? 10.334 24.064 16.526 1.00 93.44 454 GLY A N 1
ATOM 3593 C CA . GLY A 1 454 ? 9.526 25.019 17.293 1.00 93.44 454 GLY A CA 1
ATOM 3594 C C . GLY A 1 454 ? 10.002 26.460 17.086 1.00 93.44 454 GLY A C 1
ATOM 3595 O O . GLY A 1 454 ? 11.206 26.726 17.114 1.00 93.44 454 GLY A O 1
ATOM 3596 N N . TYR A 1 455 ? 9.074 27.393 16.852 1.00 90.00 455 TYR A N 1
ATOM 3597 C CA . TYR A 1 455 ? 9.410 28.798 16.615 1.00 90.00 455 TYR A CA 1
ATOM 3598 C C . TYR A 1 455 ? 8.363 29.756 17.192 1.00 90.00 455 TYR A C 1
ATOM 3600 O O . TYR A 1 455 ? 7.158 29.541 17.092 1.00 90.00 455 TYR A O 1
ATOM 3608 N N . GLY A 1 456 ? 8.828 30.873 17.753 1.00 84.81 456 GLY A N 1
ATOM 3609 C CA . GLY A 1 456 ? 7.973 31.890 18.364 1.00 84.81 456 GLY A CA 1
ATOM 3610 C C . GLY A 1 456 ? 7.882 31.747 19.883 1.00 84.81 456 GLY A C 1
ATOM 3611 O O . GLY A 1 456 ? 8.857 31.384 20.536 1.00 84.81 456 GLY A O 1
ATOM 3612 N N . GLY A 1 457 ? 6.731 32.109 20.452 1.00 86.75 457 GLY A N 1
ATOM 3613 C CA . GLY A 1 457 ? 6.507 32.023 21.894 1.00 86.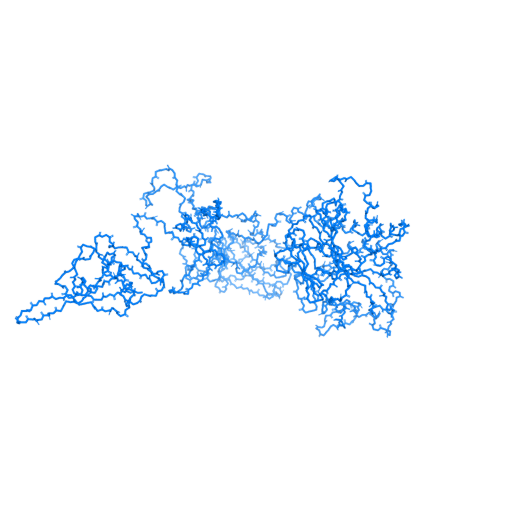75 457 GLY A CA 1
ATOM 3614 C C . GLY A 1 457 ? 6.412 30.571 22.357 1.00 86.75 457 GLY A C 1
ATOM 3615 O O . GLY A 1 457 ? 5.677 29.786 21.761 1.00 86.75 457 GLY A O 1
ATOM 3616 N N . ALA A 1 458 ? 7.134 30.239 23.426 1.00 92.38 458 ALA A N 1
ATOM 3617 C CA . ALA A 1 458 ? 7.104 28.923 24.050 1.00 92.38 458 ALA A CA 1
ATOM 3618 C C . ALA A 1 458 ? 6.812 29.038 25.544 1.00 92.38 458 ALA A C 1
ATOM 3620 O O . ALA A 1 458 ? 7.280 29.968 26.209 1.00 92.38 458 ALA A O 1
ATOM 3621 N N . LYS A 1 459 ? 6.079 28.063 26.078 1.00 94.25 459 LYS A N 1
ATOM 3622 C CA . LYS A 1 459 ? 5.912 27.882 27.517 1.00 94.25 459 LYS A CA 1
ATOM 3623 C C . LYS A 1 459 ? 7.072 27.033 28.028 1.00 94.25 459 LYS A C 1
ATOM 3625 O O . LYS A 1 459 ? 7.318 25.946 27.516 1.00 94.25 459 LYS A O 1
ATOM 3630 N N . LYS A 1 460 ? 7.806 27.547 29.015 1.00 94.50 460 LYS A N 1
ATOM 3631 C CA . LYS A 1 460 ? 8.916 26.835 29.658 1.00 94.50 460 LYS A CA 1
ATOM 3632 C C . LYS A 1 460 ? 8.482 26.378 31.044 1.00 94.50 460 LYS A C 1
ATOM 3634 O O . LYS A 1 460 ? 7.977 27.184 31.824 1.00 94.50 460 LYS A O 1
ATOM 3639 N N . THR A 1 461 ? 8.666 25.103 31.350 1.00 94.44 461 THR A N 1
ATOM 3640 C CA . THR A 1 461 ? 8.392 24.527 32.671 1.00 94.44 461 THR A CA 1
ATOM 3641 C C . THR A 1 461 ? 9.619 23.760 33.133 1.00 94.44 461 THR A C 1
ATOM 3643 O O . THR A 1 461 ? 10.150 22.937 32.393 1.00 94.44 461 THR A O 1
ATOM 3646 N N . THR A 1 462 ? 10.091 24.058 34.342 1.00 93.81 462 THR A N 1
ATOM 3647 C CA . THR A 1 462 ? 11.320 23.487 34.897 1.00 93.81 462 THR A CA 1
ATOM 3648 C C . THR A 1 462 ? 11.002 22.684 36.150 1.00 93.81 462 THR A C 1
ATOM 3650 O O . THR A 1 462 ? 10.278 23.161 37.021 1.00 93.81 462 THR A O 1
ATOM 3653 N N . PHE A 1 463 ? 11.576 21.489 36.246 1.00 92.19 463 PHE A N 1
ATOM 3654 C CA . PHE A 1 463 ? 11.460 20.576 37.375 1.00 92.19 463 PHE A CA 1
ATOM 3655 C C . PHE A 1 463 ? 12.854 20.272 37.920 1.00 92.19 463 PHE A C 1
ATOM 3657 O O . PHE A 1 463 ? 13.742 19.872 37.169 1.00 92.19 463 PHE A O 1
ATOM 3664 N N . THR A 1 464 ? 13.045 20.429 39.227 1.00 92.88 464 THR A N 1
ATOM 3665 C CA . THR A 1 464 ? 14.214 19.876 39.920 1.00 92.88 464 THR A CA 1
ATOM 3666 C C . THR A 1 464 ? 13.882 18.450 40.341 1.00 92.88 464 THR A C 1
ATOM 3668 O O . THR A 1 464 ? 12.863 18.229 40.996 1.00 92.88 464 THR A O 1
ATOM 3671 N N . ILE A 1 465 ? 14.713 17.480 39.964 1.00 90.81 465 ILE A N 1
ATOM 3672 C CA . ILE A 1 465 ? 14.483 16.068 40.281 1.00 90.81 465 ILE A CA 1
ATOM 3673 C C . ILE A 1 465 ? 14.667 15.848 41.786 1.00 90.81 465 ILE A C 1
ATOM 3675 O O . ILE A 1 465 ? 15.785 15.906 42.299 1.00 90.81 465 ILE A O 1
ATOM 3679 N N . THR A 1 466 ? 13.568 15.588 42.493 1.00 87.94 466 THR A N 1
ATOM 3680 C CA . THR A 1 466 ? 13.551 15.256 43.928 1.00 87.94 466 THR A CA 1
ATOM 3681 C C . THR A 1 466 ? 13.446 13.754 44.187 1.00 87.94 466 THR A C 1
ATOM 3683 O O . THR A 1 466 ? 13.949 13.277 45.200 1.00 87.94 466 THR A O 1
ATOM 3686 N N . ASP A 1 467 ? 12.836 13.011 43.263 1.00 87.81 467 ASP A N 1
ATOM 3687 C CA . ASP A 1 467 ? 12.724 11.553 43.289 1.00 87.81 467 ASP A CA 1
ATOM 3688 C C . ASP A 1 467 ? 13.179 10.968 41.940 1.00 87.81 467 ASP A C 1
ATOM 3690 O O . ASP A 1 467 ? 12.427 11.022 40.962 1.00 87.81 467 ASP A O 1
ATOM 3694 N N . PRO A 1 468 ? 14.399 10.404 41.862 1.00 86.44 468 PRO A N 1
ATOM 3695 C CA . PRO A 1 468 ? 14.896 9.723 40.666 1.00 86.44 468 PRO A CA 1
ATOM 3696 C C . PRO A 1 468 ? 14.049 8.521 40.216 1.00 86.44 468 PRO A C 1
ATOM 3698 O O . PRO A 1 468 ? 14.195 8.071 39.081 1.00 86.44 468 PRO A O 1
ATOM 3701 N N . GLY A 1 469 ? 13.189 7.984 41.090 1.00 85.31 469 GLY A N 1
ATOM 3702 C CA . GLY A 1 469 ? 12.302 6.862 40.796 1.00 85.31 469 GLY A CA 1
ATOM 3703 C C . GLY A 1 469 ? 11.059 7.233 39.982 1.00 85.31 469 GLY A C 1
ATOM 3704 O O . GLY A 1 469 ? 10.426 6.332 39.432 1.00 85.31 469 GLY A O 1
ATOM 3705 N N . ASN A 1 470 ? 10.714 8.522 39.867 1.00 89.62 470 ASN A N 1
ATOM 3706 C CA . ASN A 1 470 ? 9.575 8.984 39.073 1.00 89.62 470 ASN A CA 1
ATOM 3707 C C . ASN A 1 470 ? 10.019 9.505 37.689 1.00 89.62 470 ASN A C 1
ATOM 3709 O O . ASN A 1 470 ? 10.532 10.619 37.597 1.00 89.62 470 ASN A O 1
ATOM 3713 N N . PRO A 1 471 ? 9.778 8.761 36.592 1.00 91.81 471 PRO A N 1
ATOM 3714 C CA . PRO A 1 471 ? 10.161 9.192 35.250 1.00 91.81 471 PRO A CA 1
ATOM 3715 C C . PRO A 1 471 ? 9.103 10.056 34.543 1.00 91.81 471 PRO A C 1
ATOM 3717 O O . PRO A 1 471 ? 9.327 10.431 33.390 1.00 91.81 471 PRO A O 1
ATOM 3720 N N . TYR A 1 472 ? 7.944 10.319 35.161 1.00 93.56 472 TYR A N 1
ATOM 3721 C CA . TYR A 1 472 ? 6.803 10.959 34.502 1.00 93.56 472 TYR A CA 1
ATOM 3722 C C . TYR A 1 472 ? 6.687 12.449 34.834 1.00 93.56 472 TYR A C 1
ATOM 3724 O O . TYR A 1 472 ? 6.608 12.838 36.000 1.00 93.56 472 TYR A O 1
ATOM 3732 N N . TYR A 1 473 ? 6.590 13.273 33.789 1.00 93.56 473 TYR A N 1
ATOM 3733 C CA . TYR A 1 473 ? 6.441 14.727 33.889 1.00 93.56 473 TYR A CA 1
ATOM 3734 C C . TYR A 1 473 ? 5.280 15.207 33.023 1.00 93.56 473 TYR A C 1
ATOM 3736 O O . TYR A 1 473 ? 5.145 14.802 31.871 1.00 93.56 473 TYR A O 1
ATOM 3744 N N . GLN A 1 474 ? 4.418 16.047 33.589 1.00 92.19 474 GLN A N 1
ATOM 3745 C CA . GLN A 1 474 ? 3.169 16.463 32.954 1.00 92.19 474 GLN A CA 1
ATOM 3746 C C . GLN A 1 474 ? 3.400 17.494 31.837 1.00 92.19 474 GLN A C 1
ATOM 3748 O O . GLN A 1 474 ? 4.189 18.426 32.006 1.00 92.19 474 GLN A O 1
ATOM 3753 N N . LEU A 1 475 ? 2.668 17.350 30.728 1.00 92.38 475 LEU A N 1
ATOM 3754 C CA . LEU A 1 475 ? 2.560 18.353 29.666 1.00 92.38 475 LEU A CA 1
ATOM 3755 C C . LEU A 1 475 ? 1.375 19.294 29.892 1.00 92.38 475 LEU A C 1
ATOM 3757 O O . LEU A 1 475 ? 0.406 18.949 30.566 1.00 92.38 475 LEU A O 1
ATOM 3761 N N . THR A 1 476 ? 1.411 20.480 29.280 1.00 91.44 476 THR A N 1
ATOM 3762 C CA . THR A 1 476 ? 0.265 21.399 29.332 1.00 91.44 476 THR A CA 1
ATOM 3763 C C . THR A 1 476 ? -0.925 20.849 28.551 1.00 91.44 476 THR A C 1
ATOM 3765 O O . THR A 1 476 ? -2.065 20.999 28.981 1.00 91.44 476 THR A O 1
ATOM 3768 N N . ASN A 1 477 ? -0.655 20.223 27.407 1.00 88.25 477 ASN A N 1
ATOM 3769 C CA . ASN A 1 477 ? -1.642 19.572 26.558 1.00 88.25 477 ASN A CA 1
ATOM 3770 C C . ASN A 1 477 ? -1.104 18.210 26.112 1.00 88.25 477 ASN A C 1
ATOM 3772 O O . ASN A 1 477 ? 0.108 18.036 25.981 1.00 88.25 477 ASN A O 1
ATOM 3776 N N . VAL A 1 478 ? -2.003 17.271 25.816 1.00 91.06 478 VAL A N 1
ATOM 3777 C CA . VAL A 1 478 ? -1.621 16.004 25.179 1.00 91.06 478 VAL A CA 1
ATOM 3778 C C . VAL A 1 478 ? -0.939 16.305 23.840 1.00 91.06 478 VAL A C 1
ATOM 3780 O O . VAL A 1 478 ? -1.413 17.137 23.062 1.00 91.06 478 VAL A O 1
ATOM 3783 N N . PHE A 1 479 ? 0.197 15.655 23.594 1.00 92.38 479 PHE A N 1
ATOM 3784 C CA . PHE A 1 479 ? 0.996 15.823 22.386 1.00 92.38 479 PHE A CA 1
ATOM 3785 C C . PHE A 1 479 ? 1.562 14.474 21.949 1.00 92.38 479 PHE A C 1
ATOM 3787 O O . PHE A 1 479 ? 2.057 13.710 22.776 1.00 92.38 479 PHE A O 1
ATOM 3794 N N . SER A 1 480 ? 1.526 14.216 20.644 1.00 91.12 480 SER A N 1
ATOM 3795 C CA . SER A 1 480 ? 2.132 13.048 20.011 1.00 91.12 480 SER A CA 1
ATOM 3796 C C . SER A 1 480 ? 2.848 13.466 18.729 1.00 91.12 480 SER A C 1
ATOM 3798 O O . SER A 1 480 ? 2.433 14.409 18.053 1.00 91.12 480 SER A O 1
ATOM 3800 N N . LEU A 1 481 ? 3.925 12.753 18.393 1.00 91.44 481 LEU A N 1
ATOM 3801 C CA . LEU A 1 481 ? 4.591 12.880 17.095 1.00 91.44 481 LEU A CA 1
ATOM 3802 C C . LEU A 1 481 ? 3.922 12.033 16.008 1.00 91.44 481 LEU A C 1
ATOM 3804 O O . LEU A 1 481 ? 4.204 12.257 14.838 1.00 91.44 481 LEU A O 1
ATOM 3808 N N . ASP A 1 482 ? 3.038 11.102 16.371 1.00 90.56 482 ASP A N 1
ATOM 3809 C CA . ASP A 1 482 ? 2.300 10.282 15.402 1.00 90.56 482 ASP A CA 1
ATOM 3810 C C . ASP A 1 482 ? 1.102 11.042 14.790 1.00 90.56 482 ASP A C 1
ATOM 3812 O O . ASP A 1 482 ? 0.513 10.595 13.808 1.00 90.56 482 ASP A O 1
ATOM 3816 N N . GLU A 1 483 ? 0.767 12.223 15.324 1.00 90.25 483 GLU A N 1
ATOM 3817 C CA . GLU A 1 483 ? -0.263 13.117 14.789 1.00 90.25 483 GLU A CA 1
ATOM 3818 C C . GLU A 1 483 ? 0.353 14.374 14.154 1.00 90.25 483 GLU A C 1
ATOM 3820 O O . GLU A 1 483 ? 1.180 15.076 14.748 1.00 90.25 483 GLU A O 1
ATOM 3825 N N . LEU A 1 484 ? -0.083 14.709 12.935 1.00 91.25 484 LEU A N 1
ATOM 3826 C CA . LEU A 1 484 ? 0.378 15.910 12.241 1.00 91.25 484 LEU A CA 1
ATOM 3827 C C . LEU A 1 484 ? -0.151 17.173 12.928 1.00 91.25 484 LEU A C 1
ATOM 3829 O O . LEU A 1 484 ? -1.351 17.431 12.976 1.00 91.25 484 LEU A O 1
ATOM 3833 N N . SER A 1 485 ? 0.765 18.010 13.406 1.00 92.19 485 SER A N 1
ATOM 3834 C CA . SER A 1 485 ? 0.443 19.291 14.032 1.00 92.19 485 SER A CA 1
ATOM 3835 C C . SER A 1 485 ? 1.557 20.311 13.811 1.00 92.19 485 SER A C 1
ATOM 3837 O O . SER A 1 485 ? 2.707 19.954 13.554 1.00 92.19 485 SER A O 1
ATOM 3839 N N . SER A 1 486 ? 1.246 21.599 13.967 1.00 91.38 486 SER A N 1
ATOM 3840 C CA . SER A 1 486 ? 2.251 22.668 13.992 1.00 91.38 486 SER A CA 1
ATOM 3841 C C . SER A 1 486 ? 2.828 22.904 15.391 1.00 91.38 486 SER A C 1
ATOM 3843 O O . SER A 1 486 ? 3.349 23.980 15.643 1.00 91.38 486 SER A O 1
ATOM 3845 N N . LYS A 1 487 ? 2.699 21.962 16.331 1.00 93.69 487 LYS A N 1
ATOM 3846 C CA . LYS A 1 487 ? 3.256 22.082 17.687 1.00 93.69 487 LYS A CA 1
ATOM 3847 C C . LYS A 1 487 ? 4.602 21.366 17.774 1.00 93.69 487 LYS A C 1
ATOM 3849 O O . LYS A 1 487 ? 4.875 20.459 16.989 1.00 93.69 487 LYS A O 1
ATOM 3854 N N . SER A 1 488 ? 5.446 21.771 18.716 1.00 94.88 488 SER A N 1
ATOM 3855 C CA . SER A 1 488 ? 6.742 21.128 18.967 1.00 94.88 488 SER A CA 1
ATOM 3856 C C . SER A 1 488 ? 7.058 21.183 20.451 1.00 94.88 488 SER A C 1
ATOM 3858 O O . SER A 1 488 ? 6.862 22.216 21.087 1.00 94.88 488 SER A O 1
ATOM 3860 N N . ILE A 1 489 ? 7.609 20.100 20.991 1.00 95.81 489 ILE A N 1
ATOM 3861 C CA . ILE A 1 489 ? 8.050 20.032 22.385 1.00 95.81 489 ILE A CA 1
ATOM 3862 C C . ILE A 1 489 ? 9.523 19.649 22.405 1.00 95.81 489 ILE A C 1
ATOM 3864 O O . ILE A 1 489 ? 9.921 18.673 21.774 1.00 95.81 489 ILE A O 1
ATOM 3868 N N . LEU A 1 490 ? 10.327 20.433 23.119 1.00 96.12 490 LEU A N 1
ATOM 3869 C CA . LEU A 1 490 ? 11.744 20.164 23.344 1.00 96.12 490 LEU A CA 1
ATOM 3870 C C . LEU A 1 490 ? 11.973 19.898 24.830 1.00 96.12 490 LEU A C 1
ATOM 3872 O O . LEU A 1 490 ? 11.359 20.542 25.682 1.00 96.12 490 LEU A O 1
ATOM 3876 N N . ILE A 1 491 ? 12.870 18.966 25.137 1.00 95.88 491 ILE A N 1
ATOM 3877 C CA . ILE A 1 491 ? 13.158 18.551 26.508 1.00 95.88 491 ILE A CA 1
ATOM 3878 C C . ILE A 1 491 ? 14.657 18.641 26.738 1.00 95.88 491 ILE A C 1
ATOM 3880 O O . ILE A 1 491 ? 15.449 18.122 25.949 1.00 95.88 491 ILE A O 1
ATOM 3884 N N . TYR A 1 492 ? 15.029 19.290 27.832 1.00 96.19 492 TYR A N 1
ATOM 3885 C CA . TYR A 1 492 ? 16.407 19.513 28.232 1.00 96.19 492 TYR A CA 1
ATOM 3886 C C . TYR A 1 492 ? 16.643 18.935 29.616 1.00 96.19 492 TYR A C 1
ATOM 3888 O O . TYR A 1 492 ? 15.824 19.122 30.514 1.00 96.19 492 TYR A O 1
ATOM 3896 N N . LYS A 1 493 ? 17.783 18.277 29.794 1.00 94.38 493 LYS A N 1
ATOM 3897 C CA . LYS A 1 493 ? 18.303 17.848 31.087 1.00 94.38 493 LYS A CA 1
ATOM 3898 C C . LYS A 1 493 ? 19.640 18.545 31.313 1.00 94.38 493 LYS A C 1
ATOM 3900 O O . LYS A 1 493 ? 20.555 18.338 30.522 1.00 94.38 493 LYS A O 1
ATOM 3905 N N . ASN A 1 494 ? 19.754 19.353 32.367 1.00 92.81 494 ASN A N 1
ATOM 3906 C CA . ASN A 1 494 ? 20.954 20.146 32.674 1.00 92.81 494 ASN A CA 1
ATOM 3907 C C . ASN A 1 494 ? 21.476 20.886 31.423 1.00 92.81 494 ASN A C 1
ATOM 3909 O O . ASN A 1 494 ? 22.614 20.692 31.001 1.00 92.81 494 ASN A O 1
ATOM 3913 N N . ASP A 1 495 ? 20.585 21.635 30.7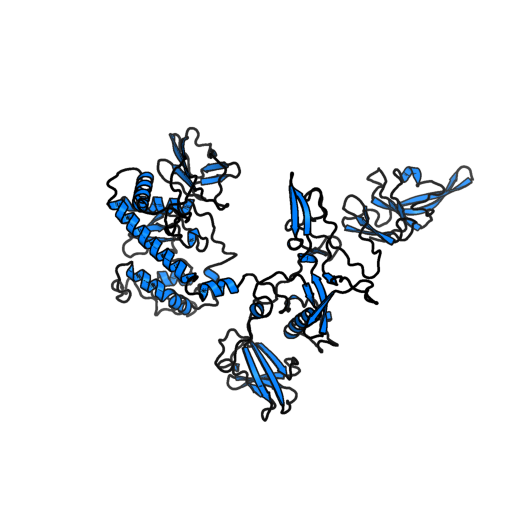64 1.00 91.38 495 ASP A N 1
ATOM 3914 C CA . ASP A 1 495 ? 20.830 22.383 29.518 1.00 91.38 495 ASP A CA 1
ATOM 3915 C C . ASP A 1 495 ? 21.205 21.551 28.274 1.00 91.38 495 ASP A C 1
ATOM 3917 O O . ASP A 1 495 ? 21.410 22.108 27.196 1.00 91.38 495 ASP A O 1
ATOM 3921 N N . THR A 1 496 ? 21.221 20.218 28.367 1.00 92.94 496 THR A N 1
ATOM 3922 C CA . THR A 1 496 ? 21.459 19.322 27.228 1.00 92.94 496 THR A CA 1
ATOM 3923 C C . THR A 1 496 ? 20.147 18.783 26.678 1.00 92.94 496 THR A C 1
ATOM 3925 O O . THR A 1 496 ? 19.348 18.200 27.412 1.00 92.94 496 THR A O 1
ATOM 3928 N N . GLN A 1 497 ? 19.924 18.938 25.373 1.00 95.25 497 GLN A N 1
ATOM 3929 C CA . GLN A 1 497 ? 18.723 18.422 24.724 1.00 95.25 497 GLN A CA 1
ATOM 3930 C C . GLN A 1 497 ? 18.703 16.886 24.691 1.00 95.25 497 GLN A C 1
ATOM 3932 O O . GLN A 1 497 ? 19.655 16.256 24.208 1.00 95.25 497 GLN A O 1
ATOM 3937 N N . LEU A 1 498 ? 17.591 16.319 25.164 1.00 96.06 498 LEU A N 1
ATOM 3938 C CA . LEU A 1 498 ? 17.268 14.894 25.108 1.00 96.06 498 LEU A CA 1
ATOM 3939 C C . LEU A 1 498 ? 16.645 14.521 23.757 1.00 96.06 498 LEU A C 1
ATOM 3941 O O . LEU A 1 498 ? 16.019 15.357 23.104 1.00 96.06 498 LEU A O 1
ATOM 3945 N N . LEU A 1 499 ? 16.785 13.264 23.348 1.00 96.00 499 LEU A N 1
ATOM 3946 C CA . LEU A 1 499 ? 16.273 12.734 22.085 1.00 96.00 499 LEU A CA 1
ATOM 3947 C C . LEU A 1 499 ? 15.021 11.869 22.266 1.00 96.00 499 LEU A C 1
ATOM 3949 O O . LEU A 1 499 ? 14.982 10.978 23.113 1.00 96.00 499 LEU A O 1
ATOM 3953 N N . HIS A 1 500 ? 14.015 12.082 21.420 1.00 94.12 500 HIS A N 1
ATOM 3954 C CA . HIS A 1 500 ? 12.823 11.236 21.374 1.00 94.12 500 HIS A CA 1
ATOM 3955 C C . HIS A 1 500 ? 13.179 9.796 20.959 1.00 94.12 500 HIS A C 1
ATOM 3957 O O . HIS A 1 500 ? 14.084 9.579 20.152 1.00 94.12 500 HIS A O 1
ATOM 3963 N N . ASP A 1 501 ? 12.449 8.816 21.494 1.00 92.31 501 ASP A N 1
ATOM 3964 C CA . ASP A 1 501 ? 12.660 7.361 21.399 1.00 92.31 501 ASP A CA 1
ATOM 3965 C C . ASP A 1 501 ? 13.886 6.835 22.160 1.00 92.31 501 ASP A C 1
ATOM 3967 O O . ASP A 1 501 ? 13.790 5.765 22.772 1.00 92.31 501 ASP A O 1
ATOM 3971 N N . THR A 1 502 ? 14.983 7.594 22.194 1.00 92.62 502 THR A N 1
ATOM 3972 C CA . THR A 1 502 ? 16.220 7.241 22.909 1.00 92.62 502 THR A CA 1
ATOM 3973 C C . THR A 1 502 ? 16.141 7.608 24.391 1.00 92.62 502 THR A C 1
ATOM 3975 O O . THR A 1 502 ? 16.201 6.735 25.254 1.00 92.62 502 THR A O 1
ATOM 3978 N N . ASP A 1 503 ? 15.947 8.891 24.692 1.00 95.69 503 ASP A N 1
ATOM 3979 C CA . ASP A 1 503 ? 16.023 9.444 26.047 1.00 95.69 503 ASP A CA 1
ATOM 3980 C C . ASP A 1 503 ? 14.648 9.679 26.676 1.00 95.69 503 ASP A C 1
ATOM 3982 O O . ASP A 1 503 ? 14.549 9.762 27.900 1.00 95.69 503 ASP A O 1
ATOM 3986 N N . TYR A 1 504 ? 13.588 9.806 25.872 1.00 95.38 504 TYR A N 1
ATOM 3987 C CA . TYR A 1 504 ? 12.218 10.002 26.354 1.00 95.38 504 TYR A CA 1
ATOM 3988 C C . TYR A 1 504 ? 11.155 9.550 25.341 1.00 95.38 504 TYR A C 1
ATOM 3990 O O . TYR A 1 504 ? 11.444 9.353 24.160 1.00 95.38 504 TYR A O 1
ATOM 3998 N N . THR A 1 505 ? 9.910 9.419 25.804 1.00 95.62 505 THR A N 1
ATOM 3999 C CA . THR A 1 505 ? 8.713 9.154 24.979 1.00 95.62 505 THR A CA 1
ATOM 4000 C C . THR A 1 505 ? 7.499 9.933 25.485 1.00 95.62 505 THR A C 1
ATOM 4002 O O . THR A 1 505 ? 7.402 10.199 26.685 1.00 95.62 505 THR A O 1
ATOM 4005 N N . PHE A 1 506 ? 6.556 10.248 24.596 1.00 94.44 506 PHE A N 1
ATOM 4006 C CA . PHE A 1 506 ? 5.244 10.798 24.961 1.00 94.44 506 PHE A CA 1
ATOM 4007 C C . PHE A 1 506 ? 4.262 9.684 25.346 1.00 94.44 506 PHE A C 1
ATOM 4009 O O . PHE A 1 506 ? 4.292 8.606 24.753 1.00 94.44 506 PHE A O 1
ATOM 4016 N N . THR A 1 507 ? 3.408 9.930 26.340 1.00 92.88 507 THR A N 1
ATOM 4017 C CA . THR A 1 507 ? 2.333 9.010 26.742 1.00 92.88 507 THR A CA 1
ATOM 4018 C C . THR A 1 507 ? 0.968 9.517 26.284 1.00 92.88 507 THR A C 1
ATOM 4020 O O . THR A 1 507 ? 0.760 10.719 26.101 1.00 92.88 507 THR A O 1
ATOM 4023 N N . THR A 1 508 ? 0.019 8.594 26.131 1.00 88.69 508 THR A N 1
ATOM 4024 C CA . THR A 1 508 ? -1.365 8.866 25.714 1.00 88.69 508 THR A CA 1
ATOM 4025 C C . THR A 1 508 ? -2.121 9.777 26.679 1.00 88.69 508 THR A C 1
ATOM 4027 O O . THR A 1 508 ? -3.022 10.502 26.273 1.00 88.69 508 THR A O 1
ATOM 4030 N N . GLU A 1 509 ? -1.726 9.795 27.951 1.00 88.25 509 GLU A N 1
ATOM 4031 C CA . GLU A 1 509 ? -2.345 10.590 29.016 1.00 88.25 509 GLU A CA 1
ATOM 4032 C C . GLU A 1 509 ? -1.776 12.018 29.109 1.00 88.25 509 GLU A C 1
ATOM 4034 O O . GLU A 1 509 ? -2.159 12.773 30.001 1.00 88.25 509 GLU A O 1
ATOM 4039 N N . GLY A 1 510 ? -0.857 12.406 28.214 1.00 90.06 510 GLY A N 1
ATOM 4040 C CA . GLY A 1 510 ? -0.252 13.741 28.213 1.00 90.06 510 GLY A CA 1
ATOM 4041 C C . GLY A 1 510 ? 0.922 13.901 29.180 1.00 90.06 510 GLY A C 1
ATOM 4042 O O . GLY A 1 510 ? 1.132 14.984 29.727 1.00 90.06 510 GLY A O 1
ATOM 4043 N N . PHE A 1 511 ? 1.705 12.841 29.389 1.00 93.00 511 PHE A N 1
ATOM 4044 C CA . PHE A 1 511 ? 2.967 12.911 30.123 1.00 93.00 511 PHE A CA 1
ATOM 4045 C C . PHE A 1 511 ? 4.156 12.660 29.197 1.00 93.00 511 PHE A C 1
ATOM 4047 O O . PHE A 1 511 ? 4.064 12.008 28.158 1.00 93.00 511 PHE A O 1
ATOM 4054 N N . ILE A 1 512 ? 5.313 13.158 29.611 1.00 93.75 512 ILE A N 1
ATOM 4055 C CA . ILE A 1 512 ? 6.614 12.714 29.131 1.00 93.75 512 ILE A CA 1
ATOM 4056 C C . ILE A 1 512 ? 7.110 11.639 30.087 1.00 93.75 512 ILE A C 1
ATOM 4058 O O . ILE A 1 512 ? 7.153 11.857 31.296 1.00 93.75 512 ILE A O 1
ATOM 4062 N N . LYS A 1 513 ? 7.560 10.517 29.532 1.00 94.75 513 LYS A N 1
ATOM 4063 C CA . LYS A 1 513 ? 8.308 9.489 30.253 1.00 94.75 513 LYS A CA 1
ATOM 4064 C C . LYS A 1 513 ? 9.788 9.589 29.895 1.00 94.75 513 LYS A C 1
ATOM 4066 O O . LYS A 1 513 ? 10.157 9.330 28.749 1.00 94.75 513 LYS A O 1
ATOM 4071 N N . ILE A 1 514 ? 10.631 9.932 30.863 1.00 95.06 514 ILE A N 1
ATOM 4072 C CA . ILE A 1 514 ? 12.088 9.959 30.696 1.00 95.06 514 ILE A CA 1
ATOM 4073 C C . ILE A 1 514 ? 12.647 8.532 30.806 1.00 95.06 514 ILE A C 1
ATOM 4075 O O . ILE A 1 514 ? 12.321 7.795 31.734 1.00 95.06 514 ILE A O 1
ATOM 4079 N N . LYS A 1 515 ? 13.470 8.131 29.833 1.00 93.50 515 LYS A N 1
ATOM 4080 C CA . LYS A 1 515 ? 14.195 6.849 29.791 1.00 93.50 515 LYS A CA 1
ATOM 4081 C C . LYS A 1 515 ? 15.647 6.983 30.249 1.00 93.50 515 LYS A C 1
ATOM 4083 O O . LYS A 1 515 ? 16.221 6.007 30.724 1.00 93.50 515 LYS A O 1
ATOM 4088 N N . SER A 1 516 ? 16.245 8.162 30.080 1.00 89.38 516 SER A N 1
ATOM 4089 C CA . SER A 1 516 ? 17.609 8.425 30.539 1.00 89.38 516 SER A CA 1
ATOM 4090 C C . SER A 1 516 ? 17.692 8.406 32.071 1.00 89.38 516 SER A C 1
ATOM 4092 O O . SER A 1 516 ? 16.718 8.677 32.773 1.00 89.38 516 SER A O 1
ATOM 4094 N N . THR A 1 517 ? 18.861 8.058 32.613 1.00 89.88 517 THR A N 1
ATOM 4095 C CA . THR A 1 517 ? 19.067 7.994 34.067 1.00 89.88 517 THR A CA 1
ATOM 4096 C C . THR A 1 517 ? 18.855 9.368 34.698 1.00 89.88 517 THR A C 1
ATOM 4098 O O . THR A 1 517 ? 19.507 10.334 34.301 1.00 89.88 517 THR A O 1
ATOM 4101 N N . LEU A 1 518 ? 17.980 9.454 35.700 1.00 89.94 518 LEU A N 1
ATOM 4102 C CA . LEU A 1 518 ? 17.746 10.653 36.504 1.00 89.94 518 LEU A CA 1
ATOM 4103 C C . LEU A 1 518 ? 18.565 10.588 37.799 1.00 89.94 518 LEU A C 1
ATOM 4105 O O . LEU A 1 518 ? 18.676 9.527 38.411 1.00 89.94 518 LEU A O 1
ATOM 4109 N N . ILE A 1 519 ? 19.145 11.712 38.213 1.00 91.75 519 ILE A N 1
ATOM 4110 C CA . ILE A 1 519 ? 19.893 11.858 39.466 1.00 91.75 519 ILE A CA 1
ATOM 4111 C C . ILE A 1 519 ? 19.241 12.971 40.292 1.00 91.75 519 ILE A C 1
ATOM 4113 O O . ILE A 1 519 ? 18.662 13.915 39.753 1.00 91.75 519 ILE A O 1
ATOM 4117 N N . LEU A 1 520 ? 19.315 12.852 41.620 1.00 90.69 520 LEU A N 1
ATOM 4118 C CA . LEU A 1 520 ? 18.827 13.875 42.542 1.00 90.69 520 LEU A CA 1
ATOM 4119 C C . LEU A 1 520 ? 19.462 15.240 42.218 1.00 90.69 520 LEU A C 1
ATOM 4121 O O . LEU A 1 520 ? 20.680 15.337 42.080 1.00 90.69 520 LEU A O 1
ATOM 4125 N N . ASN A 1 521 ? 18.634 16.286 42.169 1.00 90.81 521 ASN A N 1
ATOM 4126 C CA . ASN A 1 521 ? 18.978 17.668 41.808 1.00 90.81 521 ASN A CA 1
ATOM 4127 C C . ASN A 1 521 ? 19.288 17.934 40.327 1.00 90.81 521 ASN A C 1
ATOM 4129 O O . ASN A 1 521 ? 19.641 19.068 39.998 1.00 90.81 521 ASN A O 1
ATOM 4133 N N . ASP A 1 522 ? 19.112 16.961 39.427 1.00 92.44 522 ASP A N 1
ATOM 4134 C CA . ASP A 1 522 ? 19.077 17.265 37.993 1.00 92.44 522 ASP A CA 1
ATOM 4135 C C . ASP A 1 522 ? 17.960 18.286 37.693 1.00 92.44 522 ASP A C 1
ATOM 4137 O O . ASP A 1 522 ? 16.937 18.349 38.383 1.00 92.44 522 ASP A O 1
ATOM 4141 N N . ILE A 1 523 ? 18.148 19.098 36.654 1.00 93.94 523 ILE A N 1
ATOM 4142 C CA . ILE A 1 523 ? 17.173 20.090 36.197 1.00 93.94 523 ILE A CA 1
ATOM 4143 C C . ILE A 1 523 ? 16.607 19.630 34.859 1.00 93.94 523 ILE A C 1
ATOM 4145 O O . ILE A 1 523 ? 17.323 19.569 33.858 1.00 93.94 523 ILE A O 1
ATOM 4149 N N . LEU A 1 524 ? 15.311 19.327 34.837 1.00 95.12 524 LEU A N 1
ATOM 4150 C CA . LEU A 1 524 ? 14.567 19.019 33.622 1.00 95.12 524 LEU A CA 1
ATOM 4151 C C . LEU A 1 524 ? 13.789 20.259 33.177 1.00 95.12 524 LEU A C 1
ATOM 4153 O O . LEU A 1 524 ? 12.974 20.785 33.932 1.00 95.12 524 LEU A O 1
ATOM 4157 N N . THR A 1 525 ? 13.996 20.711 31.946 1.00 96.12 525 THR A N 1
ATOM 4158 C CA . THR A 1 525 ? 13.251 21.823 31.350 1.00 96.12 525 THR A CA 1
ATOM 4159 C C . THR A 1 525 ? 12.477 21.342 30.134 1.00 96.12 525 THR A C 1
ATOM 4161 O O . THR A 1 525 ? 13.048 20.836 29.171 1.00 96.12 525 THR A O 1
ATOM 4164 N N . ILE A 1 526 ? 11.165 21.543 30.171 1.00 96.00 526 ILE A N 1
ATOM 4165 C CA . ILE A 1 526 ? 10.233 21.255 29.086 1.00 96.00 526 ILE A CA 1
ATOM 4166 C C . ILE A 1 526 ? 9.893 22.580 28.407 1.00 96.00 526 ILE A C 1
ATOM 4168 O O . ILE A 1 526 ? 9.522 23.553 29.069 1.00 96.00 526 ILE A O 1
ATOM 4172 N N . VAL A 1 527 ? 10.050 22.628 27.088 1.00 96.19 527 VAL A N 1
ATOM 4173 C CA . VAL A 1 527 ? 9.772 23.803 26.260 1.00 96.19 527 VAL A CA 1
ATOM 4174 C C . VAL A 1 527 ? 8.687 23.442 25.252 1.00 96.19 527 VAL A C 1
ATOM 4176 O O . VAL A 1 527 ? 8.938 22.712 24.295 1.00 96.19 527 VAL A O 1
ATOM 4179 N N . GLU A 1 528 ? 7.481 23.958 25.469 1.00 95.69 528 GLU A N 1
ATOM 4180 C CA . GLU A 1 528 ? 6.299 23.694 24.646 1.00 95.69 528 GLU A CA 1
ATOM 4181 C C . GLU A 1 528 ? 6.046 24.870 23.691 1.00 95.69 528 GLU A C 1
ATOM 4183 O O . GLU A 1 528 ? 5.754 25.989 24.124 1.00 95.69 528 GLU A O 1
ATOM 4188 N N . TYR A 1 529 ? 6.157 24.626 22.384 1.00 95.06 529 TYR A N 1
ATOM 4189 C CA . TYR A 1 529 ? 5.840 25.590 21.331 1.00 95.06 529 TYR A CA 1
ATOM 4190 C C . TYR A 1 529 ? 4.435 25.333 20.783 1.00 95.06 529 TYR A C 1
ATOM 4192 O O . TYR A 1 529 ? 4.144 24.252 20.267 1.00 95.06 529 TYR A O 1
ATOM 4200 N N . GLU A 1 530 ? 3.589 26.365 20.801 1.00 90.81 530 GLU A N 1
ATOM 4201 C CA . GLU A 1 530 ? 2.246 26.320 20.197 1.00 90.81 530 GLU A CA 1
ATOM 4202 C C . GLU A 1 530 ? 2.280 26.379 18.658 1.00 90.81 530 GLU A C 1
ATOM 4204 O O . GLU A 1 530 ? 1.273 26.119 17.999 1.00 90.81 530 GLU A O 1
ATOM 4209 N N . SER A 1 531 ? 3.428 26.743 18.070 1.00 91.06 531 SER A N 1
ATOM 4210 C CA . SER A 1 531 ? 3.616 26.835 16.622 1.00 91.06 531 SER A CA 1
ATOM 4211 C C . SER A 1 531 ? 5.055 26.525 16.188 1.00 91.06 531 SER A C 1
ATOM 4213 O O . SER A 1 531 ? 6.022 26.838 16.882 1.00 91.06 531 SER A O 1
ATOM 4215 N N . THR A 1 532 ? 5.198 25.955 14.997 1.00 92.06 532 THR A N 1
ATOM 4216 C CA . THR A 1 532 ? 6.457 25.753 14.261 1.00 92.06 532 THR A CA 1
ATOM 4217 C C . THR A 1 532 ? 6.510 26.629 13.003 1.00 92.06 532 THR A C 1
ATOM 4219 O O . THR A 1 532 ? 7.550 26.761 12.351 1.00 92.06 532 THR A O 1
ATOM 4222 N N . ASN A 1 533 ? 5.397 27.307 12.689 1.00 91.69 533 ASN A N 1
ATOM 4223 C CA . ASN A 1 533 ? 5.292 28.220 11.559 1.00 91.69 533 ASN A CA 1
ATOM 4224 C C . ASN A 1 533 ? 6.226 29.420 11.741 1.00 91.69 533 ASN A C 1
ATOM 4226 O O . ASN A 1 533 ? 6.225 30.100 12.768 1.00 91.69 533 ASN A O 1
ATOM 4230 N N . GLY A 1 534 ? 6.970 29.739 10.687 1.00 88.38 534 GLY A N 1
ATOM 4231 C CA . GLY A 1 534 ? 7.939 30.828 10.674 1.00 88.38 534 GLY A CA 1
ATOM 4232 C C . GLY A 1 534 ? 9.357 30.419 11.059 1.00 88.38 534 GLY A C 1
ATOM 4233 O O . GLY A 1 534 ? 10.181 31.309 11.258 1.00 88.38 534 GLY A O 1
ATOM 4234 N N . CYS A 1 535 ? 9.679 29.121 11.121 1.00 90.75 535 CYS A N 1
ATOM 4235 C CA . CYS A 1 535 ? 11.077 28.700 11.238 1.00 90.75 535 CYS A CA 1
ATOM 4236 C C . CYS A 1 535 ? 11.886 29.004 9.957 1.00 90.75 535 CYS A C 1
ATOM 4238 O O . CYS A 1 535 ? 13.072 29.322 10.051 1.00 90.75 535 CYS A O 1
ATOM 4240 N N . PHE A 1 536 ? 11.241 28.995 8.776 1.00 93.69 536 PHE A N 1
ATOM 4241 C CA . PHE A 1 536 ? 11.851 29.248 7.459 1.00 93.69 536 PHE A CA 1
ATOM 4242 C C . PHE A 1 536 ? 13.037 28.334 7.119 1.00 93.69 536 PHE A C 1
ATOM 4244 O O . PHE A 1 536 ? 13.960 28.761 6.417 1.00 93.69 536 PHE A O 1
ATOM 4251 N N . ILE A 1 537 ? 13.022 27.105 7.635 1.00 95.19 537 ILE A N 1
ATOM 4252 C CA . ILE A 1 537 ? 14.049 26.094 7.383 1.00 95.19 537 ILE A CA 1
ATOM 4253 C C . ILE A 1 537 ? 13.525 25.147 6.297 1.00 95.19 537 ILE A C 1
ATOM 4255 O O . ILE A 1 537 ? 12.481 24.531 6.495 1.00 95.19 537 ILE A O 1
ATOM 4259 N N . PRO A 1 538 ? 14.217 24.996 5.160 1.00 95.62 538 PRO A N 1
ATOM 4260 C CA . PRO A 1 538 ? 13.793 24.075 4.109 1.00 95.62 538 PRO A CA 1
ATOM 4261 C C . PRO A 1 538 ? 13.663 22.633 4.611 1.00 95.62 538 PRO A C 1
ATOM 4263 O O . PRO A 1 538 ? 14.454 22.186 5.440 1.00 95.62 538 PRO A O 1
ATOM 4266 N N . ALA A 1 539 ? 12.663 21.906 4.109 1.00 94.31 539 ALA A N 1
ATOM 4267 C CA . ALA A 1 539 ? 12.403 20.533 4.532 1.00 94.31 539 ALA A CA 1
ATOM 4268 C C . ALA A 1 539 ? 13.404 19.553 3.904 1.00 94.31 539 ALA A C 1
ATOM 4270 O O . ALA A 1 539 ? 13.666 19.602 2.697 1.00 94.31 539 ALA A O 1
ATOM 4271 N N . THR A 1 540 ? 13.927 18.636 4.713 1.00 94.38 540 THR A N 1
ATOM 4272 C CA . THR A 1 540 ? 14.751 17.513 4.249 1.00 94.38 540 THR A CA 1
ATOM 4273 C C . THR A 1 540 ? 13.871 16.324 3.842 1.00 94.38 540 THR A C 1
ATOM 4275 O O . THR A 1 540 ? 12.738 16.208 4.319 1.00 94.38 540 THR A O 1
ATOM 4278 N N . PRO A 1 541 ? 14.364 15.400 2.994 1.00 92.19 541 PRO A N 1
ATOM 4279 C CA . PRO A 1 541 ? 13.638 14.170 2.670 1.00 92.19 541 PRO A CA 1
ATOM 4280 C C . PRO A 1 541 ? 13.222 13.377 3.916 1.00 92.19 541 PRO A C 1
ATOM 4282 O O . PRO A 1 541 ? 12.084 12.925 3.999 1.00 92.19 541 PRO A O 1
ATOM 4285 N N . THR A 1 542 ? 14.096 13.291 4.923 1.00 94.25 542 THR A N 1
ATOM 4286 C CA . THR A 1 542 ? 13.803 12.640 6.206 1.00 94.25 542 THR A CA 1
ATOM 4287 C C . THR A 1 542 ? 12.647 13.300 6.953 1.00 94.25 542 THR A C 1
ATOM 4289 O O . THR A 1 542 ? 11.777 12.598 7.461 1.00 94.25 542 THR A O 1
ATOM 4292 N N . LYS A 1 543 ? 12.564 14.640 6.982 1.00 93.81 543 LYS A N 1
ATOM 4293 C CA . LYS A 1 543 ? 11.425 15.341 7.603 1.00 93.81 543 LYS A CA 1
ATOM 4294 C C . LYS A 1 543 ? 10.090 14.981 6.938 1.00 93.81 543 LYS A C 1
ATOM 4296 O O . LYS A 1 543 ? 9.059 14.975 7.608 1.00 93.81 543 LYS A O 1
ATOM 4301 N N . LEU A 1 544 ? 10.116 14.714 5.633 1.00 91.94 544 LEU A N 1
ATOM 4302 C CA . LEU A 1 544 ? 8.950 14.343 4.829 1.00 91.94 544 LEU A CA 1
ATOM 4303 C C . LEU A 1 544 ? 8.652 12.832 4.853 1.00 91.94 544 LEU A C 1
ATOM 4305 O O . LEU A 1 544 ? 7.738 12.401 4.158 1.00 91.94 544 LEU A O 1
ATOM 4309 N N . GLY A 1 545 ? 9.418 12.028 5.601 1.00 91.75 545 GLY A N 1
ATOM 4310 C CA . GLY A 1 545 ? 9.282 10.567 5.619 1.00 91.75 545 GLY A CA 1
ATOM 4311 C C . GLY A 1 545 ? 9.772 9.870 4.345 1.00 91.75 545 GLY A C 1
ATOM 4312 O O . GLY A 1 545 ? 9.491 8.695 4.146 1.00 91.75 545 GLY A O 1
ATOM 4313 N N . LEU A 1 546 ? 10.507 10.570 3.475 1.00 90.62 546 LEU A N 1
ATOM 4314 C CA . LEU A 1 546 ? 11.025 10.031 2.209 1.00 90.62 546 LEU A CA 1
ATOM 4315 C C . LEU A 1 546 ? 12.391 9.343 2.360 1.00 90.62 546 LEU A C 1
ATOM 4317 O O . LEU A 1 546 ? 12.888 8.743 1.410 1.00 90.62 546 LEU A O 1
ATOM 4321 N N . TYR A 1 547 ? 13.023 9.472 3.527 1.00 92.31 547 TYR A N 1
ATOM 4322 C CA . TYR A 1 547 ? 14.327 8.888 3.830 1.00 92.31 547 TYR A CA 1
ATOM 4323 C C . TYR A 1 547 ? 14.422 8.547 5.327 1.00 92.31 547 TYR A C 1
ATOM 4325 O O . TYR A 1 547 ? 13.784 9.236 6.132 1.00 92.31 547 TYR A O 1
ATOM 4333 N N . PRO A 1 548 ? 15.199 7.524 5.735 1.00 92.75 548 PRO A N 1
ATOM 4334 C CA . PRO A 1 548 ? 15.370 7.180 7.143 1.00 92.75 548 PRO A CA 1
ATOM 4335 C C . PRO A 1 548 ? 15.828 8.359 8.014 1.00 92.75 548 PRO A C 1
ATOM 4337 O O . PRO A 1 548 ? 16.526 9.269 7.552 1.00 92.75 548 PRO A O 1
ATOM 4340 N N . LYS A 1 549 ? 15.445 8.326 9.297 1.00 93.56 549 LYS A N 1
ATOM 4341 C CA . LYS A 1 549 ? 15.962 9.245 10.319 1.00 93.56 549 LYS A CA 1
ATOM 4342 C C . LYS A 1 549 ? 17.231 8.685 10.951 1.00 93.56 549 LYS A C 1
ATOM 4344 O O . LYS A 1 549 ? 17.314 7.489 11.214 1.00 93.56 549 LYS A O 1
ATOM 4349 N N . PHE A 1 550 ? 18.183 9.561 11.238 1.00 94.62 550 PHE A N 1
ATOM 4350 C CA . PHE A 1 550 ? 19.449 9.226 11.881 1.00 94.62 550 PHE A CA 1
ATOM 4351 C C . PHE A 1 550 ? 19.603 10.028 13.166 1.00 94.62 550 PHE A C 1
ATOM 4353 O O . PHE A 1 550 ? 19.152 11.168 13.250 1.00 94.62 550 PHE A O 1
ATOM 4360 N N . ILE A 1 551 ? 20.230 9.425 14.175 1.00 95.25 551 ILE A N 1
ATOM 4361 C CA . ILE A 1 551 ? 20.450 10.069 15.470 1.00 95.25 551 ILE A CA 1
ATOM 4362 C C . ILE A 1 551 ? 21.542 11.140 15.316 1.00 95.25 551 ILE A C 1
ATOM 4364 O O . ILE A 1 551 ? 22.679 10.787 14.982 1.00 95.25 551 ILE A O 1
ATOM 4368 N N . PRO A 1 552 ? 21.245 12.428 15.583 1.00 96.50 552 PRO A N 1
ATOM 4369 C CA . PRO A 1 552 ? 22.257 13.471 15.519 1.00 96.50 552 PRO A CA 1
ATOM 4370 C C . PRO A 1 552 ? 23.353 13.236 16.557 1.00 96.50 552 PRO A C 1
ATOM 4372 O O . PRO A 1 552 ? 23.072 13.099 17.751 1.00 96.50 552 PRO A O 1
ATOM 4375 N N . SER A 1 553 ? 24.607 13.196 16.114 1.00 94.75 553 SER A N 1
ATOM 4376 C CA . SER A 1 553 ? 25.750 12.917 16.987 1.00 94.75 553 SER A CA 1
ATOM 4377 C C . SER A 1 553 ? 27.049 13.518 16.450 1.00 94.75 553 SER A C 1
ATOM 4379 O O . SER A 1 553 ? 27.211 13.710 15.245 1.00 94.75 553 SER A O 1
ATOM 4381 N N . LYS A 1 554 ? 27.986 13.806 17.359 1.00 94.75 554 LYS A N 1
ATOM 4382 C CA . LYS A 1 554 ? 29.390 14.097 17.042 1.00 94.75 554 LYS A CA 1
ATOM 4383 C C . LYS A 1 554 ? 30.224 12.869 17.407 1.00 94.75 554 LYS A C 1
ATOM 4385 O O . LYS A 1 554 ? 30.089 12.357 18.516 1.00 94.75 554 LYS A O 1
ATOM 4390 N N . TYR A 1 555 ? 31.072 12.398 16.499 1.00 92.50 555 TYR A N 1
ATOM 4391 C CA . TYR A 1 555 ? 31.978 11.268 16.742 1.00 92.50 555 TYR A CA 1
ATOM 4392 C C . TYR A 1 555 ? 33.277 11.423 15.946 1.00 92.50 555 TYR A C 1
ATOM 4394 O O . TYR A 1 555 ? 33.364 12.233 15.022 1.00 92.50 555 TYR A O 1
ATOM 4402 N N . SER A 1 556 ? 34.294 10.646 16.319 1.00 91.81 556 SER A N 1
ATOM 4403 C CA . SER A 1 556 ? 35.555 10.561 15.583 1.00 91.81 556 SER A CA 1
ATOM 4404 C C . SER A 1 556 ? 35.411 9.547 14.447 1.00 91.81 556 SER A C 1
ATOM 4406 O O . SER A 1 556 ? 35.191 8.362 14.701 1.00 91.81 556 SER A O 1
ATOM 4408 N N . ASP A 1 557 ? 35.489 10.006 13.198 1.00 86.69 557 ASP A N 1
ATOM 4409 C CA . ASP A 1 557 ? 35.511 9.142 12.022 1.00 86.69 557 ASP A CA 1
ATOM 4410 C C . ASP A 1 557 ? 36.920 8.567 11.826 1.00 86.69 557 ASP A C 1
ATOM 4412 O O . ASP A 1 557 ? 37.829 9.246 11.349 1.00 86.69 557 ASP A O 1
ATOM 4416 N N . THR A 1 558 ? 37.088 7.296 12.187 1.00 82.69 558 THR A N 1
ATOM 4417 C CA . THR A 1 558 ? 38.337 6.530 12.053 1.00 82.69 558 THR A CA 1
ATOM 4418 C C . THR A 1 558 ? 38.532 5.934 10.661 1.00 82.69 558 THR A C 1
ATOM 4420 O O . THR A 1 558 ? 39.539 5.281 10.403 1.00 82.69 558 THR A O 1
ATOM 4423 N N . THR A 1 559 ? 37.581 6.141 9.746 1.00 75.44 559 THR A N 1
ATOM 4424 C CA . THR A 1 559 ? 37.652 5.606 8.382 1.00 75.44 559 THR A CA 1
ATOM 4425 C C . THR A 1 559 ? 38.461 6.500 7.431 1.00 75.44 559 THR A C 1
ATOM 4427 O O . THR A 1 559 ? 38.614 6.176 6.250 1.00 75.44 559 THR A O 1
ATOM 4430 N N . ALA A 1 560 ? 38.949 7.648 7.905 1.00 73.31 560 ALA A N 1
ATOM 4431 C CA . ALA A 1 560 ? 39.963 8.468 7.244 1.00 73.31 560 ALA A CA 1
ATOM 4432 C C . ALA A 1 560 ? 41.371 8.086 7.746 1.00 73.31 560 ALA A C 1
ATOM 4434 O O . ALA A 1 560 ? 41.509 7.623 8.873 1.00 73.31 560 ALA A O 1
ATOM 4435 N N . ILE A 1 561 ? 42.415 8.306 6.929 1.00 74.94 561 ILE A N 1
ATOM 4436 C CA . ILE A 1 561 ? 43.819 7.971 7.274 1.00 74.94 561 ILE A CA 1
ATOM 4437 C C . ILE A 1 561 ? 44.210 8.573 8.631 1.00 74.94 561 ILE A C 1
ATOM 4439 O O . ILE A 1 561 ? 44.778 7.901 9.489 1.00 74.94 561 ILE A O 1
ATOM 4443 N N . THR A 1 562 ? 43.866 9.845 8.821 1.00 83.38 562 THR A N 1
ATOM 4444 C CA . THR A 1 562 ? 43.909 10.512 10.118 1.00 83.38 562 THR A CA 1
ATOM 4445 C C . THR A 1 562 ? 42.472 10.636 10.599 1.00 83.38 562 THR A C 1
ATOM 4447 O O . THR A 1 562 ? 41.676 11.220 9.861 1.00 83.38 562 THR A O 1
ATOM 4450 N N . PRO A 1 563 ? 42.121 10.128 11.793 1.00 86.56 563 PRO A N 1
ATOM 4451 C CA . PRO A 1 563 ? 40.777 10.279 12.324 1.00 86.56 563 PRO A CA 1
ATOM 4452 C C . PRO A 1 563 ? 40.347 11.746 12.369 1.00 86.56 563 PRO A C 1
ATOM 4454 O O . PRO A 1 563 ? 41.103 12.606 12.826 1.00 86.56 563 PRO A O 1
ATOM 4457 N N . VAL A 1 564 ? 39.135 12.029 11.896 1.00 90.38 564 VAL A N 1
ATOM 4458 C CA . VAL A 1 564 ? 38.574 13.386 11.844 1.00 90.38 564 VAL A CA 1
ATOM 4459 C C . VAL A 1 564 ? 37.269 13.408 12.620 1.00 90.38 564 VAL A C 1
ATOM 4461 O O . VAL A 1 564 ? 36.432 12.524 12.456 1.00 90.38 564 VAL A O 1
ATOM 4464 N N . ASN A 1 565 ? 37.064 14.416 13.464 1.00 93.81 565 ASN A N 1
ATOM 4465 C CA . ASN A 1 565 ? 35.771 14.591 14.111 1.00 93.81 565 ASN A CA 1
ATOM 4466 C C . ASN A 1 565 ? 34.728 15.021 13.080 1.00 93.81 565 ASN A C 1
ATOM 4468 O O . ASN A 1 565 ? 34.956 15.919 12.269 1.00 93.81 565 ASN A O 1
ATOM 4472 N N . VAL A 1 566 ? 33.561 14.393 13.125 1.00 93.31 566 VAL A N 1
ATOM 4473 C CA . VAL A 1 566 ? 32.453 14.682 12.219 1.00 93.31 566 VAL A CA 1
ATOM 4474 C C . VAL A 1 566 ? 31.150 14.816 12.994 1.00 93.31 566 VAL A C 1
ATOM 4476 O O . VAL A 1 566 ? 30.994 14.281 14.093 1.00 93.31 566 VAL A O 1
ATOM 4479 N N . ILE A 1 567 ? 30.204 15.537 12.402 1.00 94.44 567 ILE A N 1
ATOM 4480 C CA . ILE A 1 567 ? 28.844 15.711 12.906 1.00 94.44 567 ILE A CA 1
ATOM 4481 C C . ILE A 1 567 ? 27.896 15.030 11.928 1.00 94.44 567 ILE A C 1
ATOM 4483 O O . ILE A 1 567 ? 27.917 15.333 10.733 1.00 94.44 567 ILE A O 1
ATOM 4487 N N . GLN A 1 568 ? 27.065 14.130 12.444 1.00 94.50 568 GLN A N 1
ATOM 4488 C CA . GLN A 1 568 ? 25.953 13.528 11.724 1.00 94.50 568 GLN A CA 1
ATOM 4489 C C . GLN A 1 568 ? 24.659 14.292 12.013 1.00 94.50 568 GLN A C 1
ATOM 4491 O O . GLN A 1 568 ? 24.321 14.521 13.176 1.00 94.50 568 GLN A O 1
ATOM 4496 N N . GLY A 1 569 ? 23.945 14.681 10.958 1.00 95.19 569 GLY A N 1
ATOM 4497 C CA . GLY A 1 569 ? 22.637 15.329 11.044 1.00 95.19 569 GLY A CA 1
ATOM 4498 C C . GLY A 1 569 ? 21.467 14.349 11.171 1.00 95.19 569 GLY A C 1
ATOM 4499 O O . GLY A 1 569 ? 21.627 13.131 11.071 1.00 95.19 569 GLY A O 1
ATOM 4500 N N . HIS A 1 570 ? 20.262 14.899 11.343 1.00 95.31 570 HIS A N 1
ATOM 4501 C CA . HIS A 1 570 ? 19.015 14.128 11.492 1.00 95.31 570 HIS A CA 1
ATOM 4502 C C . HIS A 1 570 ? 18.654 13.270 10.264 1.00 95.31 570 HIS A C 1
ATOM 4504 O O . HIS A 1 570 ? 17.907 12.299 10.377 1.00 95.31 570 HIS A O 1
ATOM 4510 N N . ASP A 1 571 ? 19.160 13.646 9.090 1.00 92.62 571 ASP A N 1
ATOM 4511 C CA . ASP A 1 571 ? 18.955 13.005 7.786 1.00 92.62 571 ASP A CA 1
ATOM 4512 C C . ASP A 1 571 ? 20.119 12.077 7.384 1.00 92.62 571 ASP A C 1
ATOM 4514 O O . ASP A 1 571 ? 20.139 11.535 6.280 1.00 92.62 571 ASP A O 1
ATOM 4518 N N . GLY A 1 572 ? 21.101 11.893 8.274 1.00 91.56 572 GLY A N 1
ATOM 4519 C CA . GLY A 1 572 ? 22.282 11.069 8.031 1.00 91.56 572 GLY A CA 1
ATOM 4520 C C . GLY A 1 572 ? 23.388 11.769 7.244 1.00 91.56 572 GLY A C 1
ATOM 4521 O O . GLY A 1 572 ? 24.407 11.138 6.963 1.00 91.56 572 GLY A O 1
ATOM 4522 N N . ASN A 1 573 ? 23.234 13.058 6.908 1.00 90.00 573 ASN A N 1
ATOM 4523 C CA . ASN A 1 573 ? 24.332 13.836 6.341 1.00 90.00 573 ASN A CA 1
ATOM 4524 C C . ASN A 1 573 ? 25.516 13.893 7.320 1.00 90.00 573 ASN A C 1
ATOM 4526 O O . ASN A 1 573 ? 25.329 13.881 8.535 1.00 90.00 573 ASN A O 1
ATOM 4530 N N . ILE A 1 574 ? 26.740 13.928 6.790 1.00 90.06 574 ILE A N 1
ATOM 4531 C CA . ILE A 1 574 ? 27.967 13.996 7.590 1.00 90.06 574 ILE A CA 1
ATOM 4532 C C . ILE A 1 574 ? 28.756 15.222 7.148 1.00 90.06 574 ILE A C 1
ATOM 4534 O O . ILE A 1 574 ? 29.050 15.386 5.963 1.00 90.06 574 ILE A O 1
ATOM 4538 N N . SER A 1 575 ? 29.110 16.076 8.104 1.00 89.38 575 SER A N 1
ATOM 4539 C CA . SER A 1 575 ? 29.998 17.222 7.898 1.00 89.38 575 SER A CA 1
ATOM 4540 C C . SER A 1 575 ? 31.201 17.140 8.827 1.00 89.38 575 SER A C 1
ATOM 4542 O O . SER A 1 575 ? 31.059 16.740 9.981 1.00 89.38 575 SER A O 1
ATOM 4544 N N . VAL A 1 576 ? 32.371 17.556 8.341 1.00 90.62 576 VAL A N 1
ATOM 4545 C CA . VAL A 1 576 ? 33.572 17.703 9.175 1.00 90.62 576 VAL A CA 1
ATOM 4546 C C . VAL A 1 576 ? 33.290 18.710 10.291 1.00 90.62 576 VAL A C 1
ATOM 4548 O O . VAL A 1 576 ? 32.722 19.774 10.036 1.00 90.62 576 VAL A O 1
ATOM 4551 N N . ALA A 1 577 ? 33.640 18.342 11.521 1.00 93.38 577 ALA A N 1
ATOM 4552 C CA . ALA A 1 577 ? 33.481 19.188 12.692 1.00 93.38 577 ALA A CA 1
ATOM 4553 C C . ALA A 1 577 ? 34.428 20.396 12.617 1.00 93.38 577 ALA A C 1
ATOM 4555 O O . ALA A 1 577 ? 35.513 20.326 12.041 1.00 93.38 577 ALA A O 1
ATOM 4556 N N . TYR A 1 578 ? 34.017 21.516 13.201 1.00 92.25 578 TYR A N 1
ATOM 4557 C CA . TYR A 1 578 ? 34.864 22.695 13.343 1.00 92.25 578 TYR A CA 1
ATOM 4558 C C . TYR A 1 578 ? 35.794 22.617 14.556 1.00 92.25 578 TYR A C 1
ATOM 4560 O O . TYR A 1 578 ? 36.732 23.408 14.635 1.00 92.25 578 TYR A O 1
ATOM 4568 N N . ASP A 1 579 ? 35.512 21.689 15.474 1.00 92.56 579 ASP A N 1
ATOM 4569 C CA . ASP A 1 579 ? 36.204 21.485 16.745 1.00 92.56 579 ASP A CA 1
ATOM 4570 C C . ASP A 1 579 ? 36.188 22.724 17.653 1.00 92.56 579 ASP A C 1
ATOM 4572 O O . ASP A 1 579 ? 37.125 23.003 18.399 1.00 92.56 579 ASP A O 1
ATOM 4576 N N . ASP A 1 580 ? 35.067 23.446 17.617 1.00 92.38 580 ASP A N 1
ATOM 4577 C CA . ASP A 1 580 ? 34.741 24.547 18.520 1.00 92.38 580 ASP A CA 1
ATOM 4578 C C . ASP A 1 580 ? 33.231 24.596 18.831 1.00 92.38 580 ASP A C 1
ATOM 4580 O O . ASP A 1 580 ? 32.471 23.700 18.461 1.00 92.38 580 ASP A O 1
ATOM 4584 N N . TYR A 1 581 ? 32.783 25.664 19.501 1.00 91.38 581 TYR A N 1
ATOM 4585 C CA . TYR A 1 581 ? 31.390 25.858 19.926 1.00 91.38 581 TYR A CA 1
ATOM 4586 C C . TYR A 1 581 ? 30.354 25.762 18.791 1.00 91.38 581 TYR A C 1
ATOM 4588 O O . TYR A 1 581 ? 29.178 25.510 19.054 1.00 91.38 581 TYR A O 1
ATOM 4596 N N . ARG A 1 582 ? 30.743 25.969 17.522 1.00 93.19 582 ARG A N 1
ATOM 4597 C CA . ARG A 1 582 ? 29.820 25.875 16.377 1.00 93.19 582 ARG A CA 1
ATOM 4598 C C . ARG A 1 582 ? 29.260 24.469 16.225 1.00 93.19 582 ARG A C 1
ATOM 4600 O O . ARG A 1 582 ? 28.135 24.321 15.747 1.00 93.19 582 ARG A O 1
ATOM 4607 N N . ASP A 1 583 ? 30.024 23.466 16.638 1.00 94.69 583 ASP A N 1
ATOM 4608 C CA . ASP A 1 583 ? 29.605 22.072 16.593 1.00 94.69 583 ASP A CA 1
ATOM 4609 C C . ASP A 1 583 ? 28.428 21.821 17.535 1.00 94.69 583 ASP A C 1
ATOM 4611 O O . ASP A 1 583 ? 27.455 21.184 17.135 1.00 94.69 583 ASP A O 1
ATOM 4615 N N . ASP A 1 584 ? 28.469 22.390 18.742 1.00 94.38 584 ASP A N 1
ATOM 4616 C CA . ASP A 1 584 ? 27.392 22.265 19.727 1.00 94.38 584 ASP A CA 1
ATOM 4617 C C . ASP A 1 584 ? 26.113 22.961 19.246 1.00 94.38 584 ASP A C 1
ATOM 4619 O O . ASP A 1 584 ? 25.012 22.445 19.440 1.00 94.38 584 ASP A O 1
ATOM 4623 N N . LEU A 1 585 ? 26.242 24.099 18.552 1.00 95.69 585 LEU A N 1
ATOM 4624 C CA . LEU A 1 585 ? 25.102 24.807 17.955 1.00 95.69 585 LEU A CA 1
ATOM 4625 C C . LEU A 1 585 ? 24.476 24.037 16.792 1.00 95.69 585 LEU A C 1
ATOM 4627 O O . LEU A 1 585 ? 23.251 24.001 16.659 1.00 95.69 585 LEU A O 1
ATOM 4631 N N . LEU A 1 586 ? 25.305 23.436 15.936 1.00 95.25 586 LEU A N 1
ATOM 4632 C CA . LEU A 1 586 ? 24.830 22.579 14.853 1.00 95.25 586 LEU A CA 1
ATOM 4633 C C . LEU A 1 586 ? 24.148 21.334 15.412 1.00 95.25 586 LEU A C 1
ATOM 4635 O O . LEU A 1 586 ? 23.066 20.981 14.954 1.00 95.25 586 LEU A O 1
ATOM 4639 N N . LEU A 1 587 ? 24.742 20.703 16.422 1.00 95.81 587 LEU A N 1
ATOM 4640 C CA . LEU A 1 587 ? 24.175 19.521 17.050 1.00 95.81 587 LEU A CA 1
ATOM 4641 C C . LEU A 1 587 ? 22.840 19.837 17.737 1.00 95.81 587 LEU A C 1
ATOM 4643 O O . LEU A 1 587 ? 21.880 19.099 17.545 1.00 95.81 587 LEU A O 1
ATOM 4647 N N . GLU A 1 588 ? 22.740 20.949 18.468 1.00 96.75 588 GLU A N 1
ATOM 4648 C CA . GLU A 1 588 ? 21.479 21.435 19.048 1.00 96.75 588 GLU A CA 1
ATOM 4649 C C . GLU A 1 588 ? 20.404 21.647 17.968 1.00 96.75 588 GLU A C 1
ATOM 4651 O O . GLU A 1 588 ? 19.271 21.191 18.113 1.00 96.75 588 GLU A O 1
ATOM 4656 N N . LEU A 1 589 ? 20.744 22.288 16.846 1.00 96.75 589 LEU A N 1
ATOM 4657 C CA . LEU A 1 589 ? 19.809 22.472 15.733 1.00 96.75 589 LEU A CA 1
ATOM 4658 C C . LEU A 1 589 ? 19.334 21.130 15.148 1.00 96.75 589 LEU A C 1
ATOM 4660 O O . LEU A 1 589 ? 18.135 20.936 14.943 1.00 96.75 589 LEU A O 1
ATOM 4664 N N . GLU A 1 590 ? 20.255 20.203 14.885 1.00 97.19 590 GLU A N 1
ATOM 4665 C CA . GLU A 1 590 ? 19.944 18.891 14.306 1.00 97.19 590 GLU A CA 1
ATOM 4666 C C . GLU A 1 590 ? 19.084 18.043 15.264 1.00 97.19 590 GLU A C 1
ATOM 4668 O O . GLU A 1 590 ? 18.125 17.403 14.827 1.00 97.19 590 GLU A O 1
ATOM 4673 N N . LYS A 1 591 ? 19.341 18.101 16.579 1.00 97.25 591 LYS A N 1
ATOM 4674 C CA . LYS A 1 591 ? 18.512 17.455 17.612 1.00 97.25 591 LYS A CA 1
ATOM 4675 C C . LYS A 1 591 ? 17.095 18.034 17.674 1.00 97.25 591 LYS A C 1
ATOM 4677 O O . LYS A 1 591 ? 16.133 17.272 17.778 1.00 97.25 591 LYS A O 1
ATOM 4682 N N . ARG A 1 592 ? 16.927 19.357 17.543 1.00 97.19 592 ARG A N 1
ATOM 4683 C CA . ARG A 1 592 ? 15.596 19.992 17.452 1.00 97.19 592 ARG A CA 1
ATOM 4684 C C . ARG A 1 592 ? 14.808 19.521 16.241 1.00 97.19 592 ARG A C 1
ATOM 4686 O O . ARG A 1 592 ? 13.615 19.264 16.375 1.00 97.19 592 ARG A O 1
ATOM 4693 N N . ILE A 1 593 ? 15.462 19.410 15.083 1.00 97.00 593 ILE A N 1
ATOM 4694 C CA . ILE A 1 593 ? 14.812 18.907 13.870 1.00 97.00 593 ILE A CA 1
ATOM 4695 C C . ILE A 1 593 ? 14.409 17.444 14.074 1.00 97.00 593 ILE A C 1
ATOM 4697 O O . ILE A 1 593 ? 13.252 17.103 13.837 1.00 97.00 593 ILE A O 1
ATOM 4701 N N . TYR A 1 594 ? 15.322 16.607 14.579 1.00 97.00 594 TYR A N 1
ATOM 4702 C CA . TYR A 1 594 ? 15.069 15.190 14.857 1.00 97.00 594 TYR A CA 1
ATOM 4703 C C . TYR A 1 594 ? 13.864 14.979 15.788 1.00 97.00 594 TYR A C 1
ATOM 4705 O O . TYR A 1 594 ? 12.967 14.197 15.475 1.00 97.00 594 TYR A O 1
ATOM 4713 N N . ASN A 1 595 ? 13.798 15.729 16.891 1.00 96.38 595 ASN A N 1
ATOM 4714 C CA . ASN A 1 595 ? 12.720 15.640 17.881 1.00 96.38 595 ASN A CA 1
ATOM 4715 C C . ASN A 1 595 ? 11.358 16.139 17.380 1.00 96.38 595 ASN A C 1
ATOM 4717 O O . ASN A 1 595 ? 10.351 15.928 18.050 1.00 96.38 595 ASN A O 1
ATOM 4721 N N . ASN A 1 596 ? 11.315 16.797 16.220 1.00 95.94 596 ASN A N 1
ATOM 4722 C CA . ASN A 1 596 ? 10.083 17.271 15.605 1.00 95.94 596 ASN A CA 1
ATOM 4723 C C . ASN A 1 596 ? 9.719 16.474 14.338 1.00 95.94 596 ASN A C 1
ATOM 4725 O O . ASN A 1 596 ? 8.834 16.891 13.597 1.00 95.94 596 ASN A O 1
ATOM 4729 N N . ILE A 1 597 ? 10.368 15.344 14.027 1.00 95.62 597 ILE A N 1
ATOM 4730 C CA . ILE A 1 597 ? 9.968 14.485 12.895 1.00 95.62 597 ILE A CA 1
ATOM 4731 C C . ILE A 1 597 ? 8.664 13.751 13.247 1.00 95.62 597 ILE A C 1
ATOM 4733 O O . ILE A 1 597 ? 8.646 12.919 14.149 1.00 95.62 597 ILE A O 1
ATOM 4737 N N . LYS A 1 598 ? 7.587 14.052 12.506 1.00 93.75 598 LYS A N 1
ATOM 4738 C CA . LYS A 1 598 ? 6.230 13.499 12.708 1.00 93.75 598 LYS A CA 1
ATOM 4739 C C . LYS A 1 598 ? 5.806 12.481 11.646 1.00 93.75 598 LYS A C 1
ATOM 4741 O O . LYS A 1 598 ? 4.795 11.810 11.785 1.00 93.75 598 LYS A O 1
ATOM 4746 N N . VAL A 1 599 ? 6.573 12.376 10.561 1.00 92.88 599 VAL A N 1
ATOM 4747 C CA . VAL A 1 599 ? 6.342 11.400 9.490 1.00 92.88 599 VAL A CA 1
ATOM 4748 C C . VAL A 1 599 ? 7.521 10.443 9.485 1.00 92.88 599 VAL A C 1
ATOM 4750 O O . VAL A 1 599 ? 8.665 10.869 9.319 1.00 92.88 599 VAL A O 1
ATOM 4753 N N . LYS A 1 600 ? 7.250 9.158 9.715 1.00 90.69 600 LYS A N 1
ATOM 4754 C CA . LYS A 1 600 ? 8.273 8.109 9.725 1.00 90.69 600 LYS A CA 1
ATOM 4755 C C . LYS A 1 600 ? 8.461 7.571 8.309 1.00 90.69 600 LYS A C 1
ATOM 4757 O O . LYS A 1 600 ? 7.515 7.502 7.532 1.00 90.69 600 LYS A O 1
ATOM 4762 N N . TYR A 1 601 ? 9.699 7.211 7.992 1.00 93.06 601 TYR A N 1
ATOM 4763 C CA . TYR A 1 601 ? 10.013 6.455 6.789 1.00 93.06 601 TYR A CA 1
ATOM 4764 C C . TYR A 1 601 ? 9.438 5.042 6.912 1.00 93.06 601 TYR A C 1
ATOM 4766 O O . TYR A 1 601 ? 9.716 4.360 7.899 1.00 93.06 601 TYR A O 1
ATOM 4774 N N . ASP A 1 602 ? 8.647 4.636 5.922 1.00 91.38 602 ASP A N 1
ATOM 4775 C CA . ASP A 1 602 ? 7.955 3.351 5.897 1.00 91.38 602 ASP A CA 1
ATOM 4776 C C . ASP A 1 602 ? 8.482 2.476 4.752 1.00 91.38 602 ASP A C 1
ATOM 4778 O O . ASP A 1 602 ? 8.271 2.757 3.566 1.00 91.38 602 ASP A O 1
ATOM 4782 N N . THR A 1 603 ? 9.175 1.399 5.123 1.00 90.88 603 THR A N 1
ATOM 4783 C CA . THR A 1 603 ? 9.750 0.435 4.182 1.00 90.88 603 THR A CA 1
ATOM 4784 C C . THR A 1 603 ? 8.701 -0.429 3.487 1.00 90.88 603 THR A C 1
ATOM 4786 O O . THR A 1 603 ? 9.016 -1.006 2.452 1.00 90.88 603 THR A O 1
ATOM 4789 N N . GLU A 1 604 ? 7.475 -0.529 4.015 1.00 88.06 604 GLU A N 1
ATOM 4790 C CA . GLU A 1 604 ? 6.380 -1.250 3.350 1.00 88.06 604 GLU A CA 1
ATOM 4791 C C . GLU A 1 604 ? 5.832 -0.461 2.152 1.00 88.06 604 GLU A C 1
ATOM 4793 O O . GLU A 1 604 ? 5.370 -1.050 1.173 1.00 88.06 604 GLU A O 1
ATOM 4798 N N . ILE A 1 605 ? 5.931 0.873 2.199 1.00 83.12 605 ILE A N 1
ATOM 4799 C CA . ILE A 1 605 ? 5.513 1.769 1.112 1.00 83.12 605 ILE A CA 1
ATOM 4800 C C . ILE A 1 605 ? 6.647 1.977 0.102 1.00 83.12 605 ILE A C 1
ATOM 4802 O O . ILE A 1 605 ? 6.426 1.895 -1.109 1.00 83.12 605 ILE A O 1
ATOM 4806 N N . PHE A 1 606 ? 7.856 2.289 0.575 1.00 83.81 606 PHE A N 1
ATOM 4807 C CA . PHE A 1 606 ? 9.011 2.547 -0.283 1.00 83.81 606 PHE A CA 1
ATOM 4808 C C . PHE A 1 606 ? 10.302 2.115 0.408 1.00 83.81 606 PHE A C 1
ATOM 4810 O O . PHE A 1 606 ? 10.766 2.783 1.330 1.00 83.81 606 PHE A O 1
ATOM 4817 N N . ASN A 1 607 ? 10.938 1.051 -0.084 1.00 87.75 607 ASN A N 1
ATOM 4818 C CA . ASN A 1 607 ? 12.233 0.600 0.410 1.00 87.75 607 ASN A CA 1
ATOM 4819 C C . ASN A 1 607 ? 13.370 0.977 -0.550 1.00 87.75 607 ASN A C 1
ATOM 4821 O O . ASN A 1 607 ? 13.357 0.601 -1.719 1.00 87.75 607 ASN A O 1
ATOM 4825 N N . LEU A 1 608 ? 14.391 1.685 -0.058 1.00 85.06 608 LEU A N 1
ATOM 4826 C CA . LEU A 1 608 ? 15.558 2.061 -0.860 1.00 85.06 608 LEU A CA 1
ATOM 4827 C C . LEU A 1 608 ? 16.293 0.834 -1.430 1.00 85.06 608 LEU A C 1
ATOM 4829 O O . LEU A 1 608 ? 16.814 0.889 -2.548 1.00 85.06 608 LEU A O 1
ATOM 4833 N N . THR A 1 609 ? 16.328 -0.274 -0.685 1.00 86.88 609 THR A N 1
ATOM 4834 C CA . THR A 1 609 ? 17.039 -1.491 -1.099 1.00 86.88 609 THR A CA 1
ATOM 4835 C C . THR A 1 609 ? 16.373 -2.197 -2.280 1.00 86.88 609 THR A C 1
ATOM 4837 O O . THR A 1 609 ? 17.064 -2.904 -3.010 1.00 86.88 609 THR A O 1
ATOM 4840 N N . ASP A 1 610 ? 15.091 -1.938 -2.553 1.00 87.69 610 ASP A N 1
ATOM 4841 C CA . ASP A 1 610 ? 14.400 -2.461 -3.741 1.00 87.69 610 ASP A CA 1
ATOM 4842 C C . ASP A 1 610 ? 14.923 -1.827 -5.041 1.00 87.69 610 ASP A C 1
ATOM 4844 O O . ASP A 1 610 ? 14.769 -2.392 -6.125 1.00 87.69 610 ASP A O 1
ATOM 4848 N N . PHE A 1 611 ? 15.570 -0.660 -4.945 1.00 86.69 611 PHE A N 1
ATOM 4849 C CA . PHE A 1 611 ? 16.081 0.092 -6.090 1.00 86.69 611 PHE A CA 1
ATOM 4850 C C . PHE A 1 611 ? 17.605 0.034 -6.192 1.00 86.69 611 PHE A C 1
ATOM 4852 O O . PHE A 1 611 ? 18.131 -0.089 -7.298 1.00 86.69 611 PHE A O 1
ATOM 4859 N N . VAL A 1 612 ? 18.322 0.096 -5.066 1.00 88.25 612 VAL A N 1
ATOM 4860 C CA . VAL A 1 612 ? 19.793 0.110 -5.043 1.00 88.25 612 VAL A CA 1
ATOM 4861 C C . VAL A 1 612 ? 20.347 -1.323 -5.056 1.00 88.25 612 VAL A C 1
ATOM 4863 O O . VAL A 1 612 ? 20.186 -2.036 -4.060 1.00 88.25 612 VAL A O 1
ATOM 4866 N N . PRO A 1 613 ? 21.026 -1.762 -6.135 1.00 89.50 613 PRO A N 1
ATOM 4867 C CA . PRO A 1 613 ? 21.630 -3.085 -6.187 1.00 89.50 613 PRO A CA 1
ATOM 4868 C C . PRO A 1 613 ? 22.834 -3.173 -5.246 1.00 89.50 613 PRO A C 1
ATOM 4870 O O . PRO A 1 613 ? 23.497 -2.173 -4.961 1.00 89.50 613 PRO A O 1
ATOM 4873 N N . GLY A 1 614 ? 23.117 -4.390 -4.800 1.00 88.56 614 GLY A N 1
ATOM 4874 C CA . GLY A 1 614 ? 24.327 -4.745 -4.064 1.00 88.56 614 GLY A CA 1
ATOM 4875 C C . GLY A 1 614 ? 24.917 -6.038 -4.616 1.00 88.56 614 GLY A C 1
ATOM 4876 O O . GLY A 1 614 ? 24.349 -6.640 -5.526 1.00 88.56 614 GLY A O 1
ATOM 4877 N N . GLU A 1 615 ? 26.021 -6.503 -4.036 1.00 87.44 615 GLU A N 1
ATOM 4878 C CA . GLU A 1 615 ? 26.710 -7.724 -4.481 1.00 87.44 615 GLU A CA 1
ATOM 4879 C C . GLU A 1 615 ? 25.758 -8.926 -4.509 1.00 87.44 615 GLU A C 1
ATOM 4881 O O . GLU A 1 615 ? 25.659 -9.644 -5.502 1.00 87.44 615 GLU A O 1
ATOM 4886 N N . TYR A 1 616 ? 24.977 -9.073 -3.439 1.00 87.88 616 TYR A N 1
ATOM 4887 C CA . TYR A 1 616 ? 24.045 -10.183 -3.250 1.00 87.88 616 TYR A CA 1
ATOM 4888 C C . TYR A 1 616 ? 22.579 -9.787 -3.483 1.00 87.88 616 TYR A C 1
ATOM 4890 O O . TYR A 1 616 ? 21.678 -10.606 -3.295 1.00 87.88 616 TYR A O 1
ATOM 4898 N N . ARG A 1 617 ? 22.315 -8.537 -3.894 1.00 87.75 617 ARG A N 1
ATOM 4899 C CA . ARG A 1 617 ? 20.963 -7.996 -4.098 1.00 87.75 617 ARG A CA 1
ATOM 4900 C C . ARG A 1 617 ? 20.778 -7.534 -5.537 1.00 87.75 617 ARG A C 1
ATOM 4902 O O . ARG A 1 617 ? 21.306 -6.501 -5.946 1.00 87.75 617 ARG A O 1
ATOM 4909 N N . LYS A 1 618 ? 19.965 -8.280 -6.287 1.00 83.50 618 LYS A N 1
ATOM 4910 C CA . LYS A 1 618 ? 19.554 -7.913 -7.647 1.00 83.50 618 LYS A CA 1
ATOM 4911 C C . LYS A 1 618 ? 18.302 -7.044 -7.593 1.00 83.50 618 LYS A C 1
ATOM 4913 O O . LYS A 1 618 ? 17.315 -7.436 -6.980 1.00 83.50 618 LYS A O 1
ATOM 4918 N N . THR A 1 619 ? 18.350 -5.902 -8.264 1.00 87.75 619 THR A N 1
ATOM 4919 C CA . THR A 1 619 ? 17.212 -4.996 -8.462 1.00 87.75 619 THR A CA 1
ATOM 4920 C C . THR A 1 619 ? 16.976 -4.796 -9.960 1.00 87.75 619 THR A C 1
ATOM 4922 O O . THR A 1 619 ? 17.808 -5.186 -10.785 1.00 87.75 619 THR A O 1
ATOM 4925 N N . ASP A 1 620 ? 15.862 -4.162 -10.329 1.00 83.00 620 ASP A N 1
ATOM 4926 C CA . ASP A 1 620 ? 15.549 -3.835 -11.731 1.00 83.00 620 ASP A CA 1
ATOM 4927 C C . ASP A 1 620 ? 16.509 -2.783 -12.329 1.00 83.00 620 ASP A C 1
ATOM 4929 O O . ASP A 1 620 ? 16.528 -2.551 -13.541 1.00 83.00 620 ASP A O 1
ATOM 4933 N N . TYR A 1 621 ? 17.328 -2.139 -11.489 1.00 85.88 621 TYR A N 1
ATOM 4934 C CA . TYR A 1 621 ? 18.238 -1.067 -11.872 1.00 85.88 621 TYR A CA 1
ATOM 4935 C C . TYR A 1 621 ? 19.694 -1.478 -11.658 1.00 85.88 621 TYR A C 1
ATOM 4937 O O . TYR A 1 621 ? 20.100 -1.897 -10.581 1.00 85.88 621 TYR A O 1
A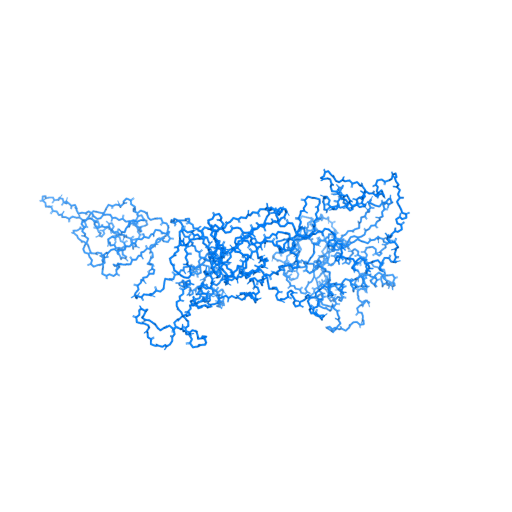TOM 4945 N N . SER A 1 622 ? 20.532 -1.284 -12.678 1.00 86.88 622 SER A N 1
ATOM 4946 C CA . SER A 1 622 ? 21.977 -1.465 -12.513 1.00 86.88 622 SER A CA 1
ATOM 4947 C C . SER A 1 622 ? 22.604 -0.307 -11.730 1.00 86.88 622 SER A C 1
ATOM 4949 O O . SER A 1 622 ? 22.172 0.844 -11.841 1.00 86.88 622 SER A O 1
ATOM 4951 N N . LEU A 1 623 ? 23.704 -0.582 -11.021 1.00 85.56 623 LEU A N 1
ATOM 4952 C CA . LEU A 1 623 ? 24.464 0.444 -10.300 1.00 85.56 623 LEU A CA 1
ATOM 4953 C C . LEU A 1 623 ? 24.923 1.574 -11.239 1.00 85.56 623 LEU A C 1
ATOM 4955 O O . LEU A 1 623 ? 24.885 2.749 -10.885 1.00 85.56 623 LEU A O 1
ATOM 4959 N N . SER A 1 624 ? 25.296 1.227 -12.475 1.00 86.94 624 SER A N 1
ATOM 4960 C CA . SER A 1 624 ? 25.668 2.201 -13.506 1.00 86.94 624 SER A CA 1
ATOM 4961 C C . SER A 1 624 ? 24.507 3.132 -13.880 1.00 86.94 624 SER A C 1
ATOM 4963 O O . SER A 1 624 ? 24.706 4.342 -14.003 1.00 86.94 624 SER A O 1
ATOM 4965 N N . ALA A 1 625 ? 23.286 2.600 -14.015 1.00 88.75 625 ALA A N 1
ATOM 4966 C CA . ALA A 1 625 ? 22.100 3.403 -14.312 1.00 88.75 625 ALA A CA 1
ATOM 4967 C C . ALA A 1 625 ? 21.796 4.402 -13.183 1.00 88.75 625 ALA A C 1
ATOM 4969 O O . ALA A 1 625 ? 21.529 5.575 -13.459 1.00 88.75 625 ALA A O 1
ATOM 4970 N N . ILE A 1 626 ? 21.916 3.966 -11.926 1.00 88.69 626 ILE A N 1
ATOM 4971 C CA . ILE A 1 626 ? 21.738 4.829 -10.750 1.00 88.69 626 ILE A CA 1
ATOM 4972 C C . ILE A 1 626 ? 22.815 5.914 -10.716 1.00 88.69 626 ILE A C 1
ATOM 4974 O O . ILE A 1 626 ? 22.484 7.098 -10.667 1.00 88.69 626 ILE A O 1
ATOM 4978 N N . ASN A 1 627 ? 24.091 5.547 -10.837 1.00 88.44 627 ASN A N 1
ATOM 4979 C CA . ASN A 1 627 ? 25.198 6.507 -10.823 1.00 88.44 627 ASN A CA 1
ATOM 4980 C C . ASN A 1 627 ? 25.066 7.556 -11.935 1.00 88.44 627 ASN A C 1
ATOM 4982 O O . ASN A 1 627 ? 25.300 8.742 -11.707 1.00 88.44 627 ASN A O 1
ATOM 4986 N N . LYS A 1 628 ? 24.618 7.150 -13.130 1.00 90.38 628 LYS A N 1
ATOM 4987 C CA . LYS A 1 628 ? 24.346 8.077 -14.234 1.00 90.38 628 LYS A CA 1
ATOM 4988 C C . LYS A 1 628 ? 23.232 9.072 -13.896 1.00 90.38 628 LYS A C 1
ATOM 4990 O O . LYS A 1 628 ? 23.321 10.232 -14.293 1.00 90.38 628 LYS A O 1
ATOM 4995 N N . SER A 1 629 ? 22.203 8.639 -13.167 1.00 88.69 629 SER A N 1
ATOM 4996 C CA . SER A 1 629 ? 21.113 9.515 -12.719 1.00 88.69 629 SER A CA 1
ATOM 4997 C C . SER A 1 629 ? 21.562 10.524 -11.652 1.00 88.69 629 SER A C 1
ATOM 4999 O O . SER A 1 629 ? 21.130 11.677 -11.686 1.00 88.69 629 SER A O 1
ATOM 5001 N N . LEU A 1 630 ? 22.488 10.119 -10.776 1.00 88.25 630 LEU A N 1
ATOM 5002 C CA . LEU A 1 630 ? 23.033 10.935 -9.687 1.00 88.25 630 LEU A CA 1
ATOM 5003 C C . LEU A 1 630 ? 24.119 11.917 -10.142 1.00 88.25 630 LEU A C 1
ATOM 5005 O O . LEU A 1 630 ? 24.482 12.811 -9.384 1.00 88.25 630 LEU A O 1
ATOM 5009 N N . LEU A 1 631 ? 24.636 11.784 -11.367 1.00 88.75 631 LEU A N 1
ATOM 5010 C CA . LEU A 1 631 ? 25.769 12.573 -11.855 1.00 88.75 631 LEU A CA 1
ATOM 5011 C C . LEU A 1 631 ? 25.545 14.088 -11.727 1.00 88.75 631 LEU A C 1
ATOM 5013 O O . LEU A 1 631 ? 26.444 14.804 -11.298 1.00 88.75 631 LEU A O 1
ATOM 5017 N N . ILE A 1 632 ? 24.341 14.569 -12.053 1.00 86.06 632 ILE A N 1
ATOM 5018 C CA . ILE A 1 632 ? 23.989 15.994 -11.938 1.00 86.06 632 ILE A CA 1
ATOM 5019 C C . ILE A 1 632 ? 24.070 16.450 -10.477 1.00 86.06 632 ILE A C 1
ATOM 5021 O O . ILE A 1 632 ? 24.616 17.512 -10.185 1.00 86.06 632 ILE A O 1
ATOM 5025 N N . ASP A 1 633 ? 23.548 15.640 -9.558 1.00 87.06 633 ASP A N 1
ATOM 5026 C CA . ASP A 1 633 ? 23.529 15.951 -8.130 1.00 87.06 633 ASP A CA 1
ATOM 5027 C C . ASP A 1 633 ? 24.938 15.885 -7.528 1.00 87.06 633 ASP A C 1
ATOM 5029 O O . ASP A 1 633 ? 25.304 16.748 -6.732 1.00 87.06 633 ASP A O 1
ATOM 5033 N N . PHE A 1 634 ? 25.771 14.947 -7.987 1.00 87.31 634 PHE A N 1
ATOM 5034 C CA . PHE A 1 634 ? 27.189 14.869 -7.635 1.00 87.31 634 PHE A CA 1
ATOM 503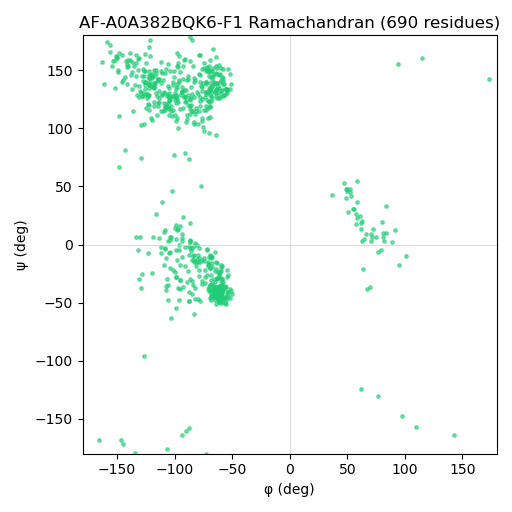5 C C . PHE A 1 634 ? 27.981 16.087 -8.132 1.00 87.31 634 PHE A C 1
ATOM 5037 O O . PHE A 1 634 ? 28.735 16.683 -7.367 1.00 87.31 634 PHE A O 1
ATOM 5044 N N . THR A 1 635 ? 27.782 16.514 -9.385 1.00 85.19 635 THR A N 1
ATOM 5045 C CA . THR A 1 635 ? 28.424 17.729 -9.920 1.00 85.19 635 THR A CA 1
ATOM 5046 C C . THR A 1 635 ? 27.996 18.979 -9.151 1.00 85.19 635 THR A C 1
ATOM 5048 O O . THR A 1 635 ? 28.836 19.814 -8.818 1.00 85.19 635 THR A O 1
ATOM 5051 N N . ASN A 1 636 ? 26.711 19.095 -8.805 1.00 82.56 636 ASN A N 1
ATOM 5052 C CA . ASN A 1 636 ? 26.231 20.187 -7.958 1.00 82.56 636 ASN A CA 1
ATOM 5053 C C . ASN A 1 636 ? 26.863 20.131 -6.562 1.00 82.56 636 ASN A C 1
ATOM 5055 O O . ASN A 1 636 ? 27.270 21.163 -6.035 1.00 82.56 636 ASN A O 1
ATOM 5059 N N . TRP A 1 637 ? 26.988 18.940 -5.976 1.00 84.19 637 TRP A N 1
ATOM 5060 C CA . TRP A 1 637 ? 27.630 18.756 -4.679 1.00 84.19 637 TRP A CA 1
ATOM 5061 C C . TRP A 1 637 ? 29.105 19.181 -4.681 1.00 84.19 637 TRP A C 1
ATOM 5063 O O . TRP A 1 637 ? 29.519 19.889 -3.766 1.00 84.19 637 TRP A O 1
ATOM 5073 N N . LEU A 1 638 ? 29.872 18.857 -5.730 1.00 83.44 638 LEU A N 1
ATOM 5074 C CA . LEU A 1 638 ? 31.270 19.295 -5.868 1.00 83.44 638 LEU A CA 1
ATOM 5075 C C . LEU A 1 638 ? 31.420 20.820 -5.803 1.00 83.44 638 LEU A C 1
ATOM 5077 O O . LEU A 1 638 ? 32.370 21.317 -5.200 1.00 83.44 638 LEU A O 1
ATOM 5081 N N . SER A 1 639 ? 30.452 21.567 -6.345 1.00 78.69 639 SER A N 1
ATOM 5082 C CA . SER A 1 639 ? 30.456 23.034 -6.266 1.00 78.69 639 SER A CA 1
ATOM 5083 C C . SER A 1 639 ? 30.326 23.578 -4.838 1.00 78.69 639 SER A C 1
ATOM 5085 O O . SER A 1 639 ? 30.722 24.713 -4.575 1.00 78.69 639 SER A O 1
ATOM 5087 N N . TYR A 1 640 ? 29.802 22.778 -3.903 1.00 72.69 640 TYR A N 1
ATOM 5088 C CA . TYR A 1 640 ? 29.703 23.143 -2.490 1.00 72.69 640 TYR A CA 1
ATOM 5089 C C . TYR A 1 640 ? 30.943 22.773 -1.679 1.00 72.69 640 TYR A C 1
ATOM 5091 O O . TYR A 1 640 ? 31.160 23.372 -0.628 1.00 72.69 640 TYR A O 1
ATOM 5099 N N . VAL A 1 641 ? 31.736 21.807 -2.144 1.00 74.19 641 VAL A N 1
ATOM 5100 C CA . VAL A 1 641 ? 32.961 21.336 -1.482 1.00 74.19 641 VAL A CA 1
ATOM 5101 C C . VAL A 1 641 ? 34.181 21.936 -2.187 1.00 74.19 641 VAL A C 1
ATOM 5103 O O . VAL A 1 641 ? 35.118 21.236 -2.531 1.00 74.19 641 VAL A O 1
ATOM 5106 N N . ASP A 1 642 ? 34.145 23.238 -2.477 1.00 69.81 642 ASP A N 1
ATOM 5107 C CA . ASP A 1 642 ? 35.256 24.007 -3.063 1.00 69.81 642 ASP A CA 1
ATOM 5108 C C . ASP A 1 642 ? 35.798 23.507 -4.422 1.00 69.81 642 ASP A C 1
ATOM 5110 O O . ASP A 1 642 ? 36.940 23.793 -4.777 1.00 69.81 642 ASP A O 1
ATOM 5114 N N . ASN A 1 643 ? 34.980 22.812 -5.227 1.00 69.25 643 ASN A N 1
ATOM 5115 C CA . ASN A 1 643 ? 35.367 22.293 -6.549 1.00 69.25 643 ASN A CA 1
ATOM 5116 C C . ASN A 1 643 ? 36.650 21.443 -6.523 1.00 69.25 643 ASN A C 1
ATOM 5118 O O . ASN A 1 643 ? 37.496 21.566 -7.413 1.00 69.25 643 ASN A O 1
ATOM 5122 N N . VAL A 1 644 ? 36.804 20.576 -5.515 1.00 75.38 644 VAL A N 1
ATOM 5123 C CA . VAL A 1 644 ? 37.918 19.616 -5.497 1.00 75.38 644 VAL A CA 1
ATOM 5124 C C . VAL A 1 644 ? 37.922 18.795 -6.788 1.00 75.38 644 VAL A C 1
ATOM 5126 O O . VAL A 1 644 ? 36.890 18.266 -7.213 1.00 75.38 644 VAL A O 1
ATOM 5129 N N . ASP A 1 645 ? 39.098 18.657 -7.402 1.00 77.12 645 ASP A N 1
ATOM 5130 C CA . ASP A 1 645 ? 39.284 17.761 -8.536 1.00 77.12 645 ASP A CA 1
ATOM 5131 C C . ASP A 1 645 ? 39.205 16.302 -8.066 1.00 77.12 645 ASP A C 1
ATOM 5133 O O . ASP A 1 645 ? 40.185 15.707 -7.607 1.00 77.12 645 ASP A O 1
ATOM 5137 N N . TYR A 1 646 ? 38.013 15.722 -8.203 1.00 77.00 646 TYR A N 1
ATOM 5138 C CA . TYR A 1 646 ? 37.706 14.344 -7.825 1.00 77.00 646 TYR A CA 1
ATOM 5139 C C . TYR A 1 646 ? 38.464 13.287 -8.651 1.00 77.00 646 TYR A C 1
ATOM 5141 O O . TYR A 1 646 ? 38.374 12.103 -8.330 1.00 77.00 646 TYR A O 1
ATOM 5149 N N . THR A 1 647 ? 39.208 13.678 -9.697 1.00 78.94 647 THR A N 1
ATOM 5150 C CA . THR A 1 647 ? 39.978 12.760 -10.555 1.00 78.94 647 THR A CA 1
ATOM 5151 C C . THR A 1 647 ? 41.446 12.629 -10.151 1.00 78.94 647 THR A C 1
ATOM 5153 O O . THR A 1 647 ? 42.096 11.652 -10.519 1.00 78.94 647 THR A O 1
ATOM 5156 N N . THR A 1 648 ? 41.974 13.568 -9.362 1.00 72.44 648 THR A N 1
ATOM 5157 C CA . THR A 1 648 ? 43.419 13.658 -9.077 1.00 72.44 648 THR A CA 1
ATOM 5158 C C . THR A 1 648 ? 43.973 12.546 -8.186 1.00 72.44 648 THR A C 1
ATOM 5160 O O . THR A 1 648 ? 45.186 12.356 -8.173 1.00 72.44 648 THR A O 1
ATOM 5163 N N . ASN A 1 649 ? 43.113 11.803 -7.469 1.00 68.31 649 ASN A N 1
ATOM 5164 C CA . ASN A 1 649 ? 43.457 10.686 -6.570 1.00 68.31 649 ASN A CA 1
ATOM 5165 C C . ASN A 1 649 ? 44.769 10.898 -5.779 1.00 68.31 649 ASN A C 1
ATOM 5167 O O . ASN A 1 649 ? 45.614 10.010 -5.663 1.00 68.31 649 ASN A O 1
ATOM 5171 N N . SER A 1 650 ? 44.961 12.115 -5.264 1.00 71.06 650 SER A N 1
ATOM 5172 C CA . SER A 1 650 ? 46.244 12.611 -4.747 1.00 71.06 650 SER A CA 1
ATOM 5173 C C . SER A 1 650 ? 46.679 11.987 -3.416 1.00 71.06 650 SER A C 1
ATOM 5175 O O . SER A 1 650 ? 47.759 12.292 -2.918 1.00 71.06 650 SER A O 1
ATOM 5177 N N . TYR A 1 651 ? 45.837 11.138 -2.830 1.00 71.56 651 TYR A N 1
ATOM 5178 C CA . TYR A 1 651 ? 46.026 10.474 -1.539 1.00 71.56 651 TYR A CA 1
ATOM 5179 C C . TYR A 1 651 ? 46.195 8.950 -1.669 1.00 71.56 651 TYR A C 1
ATOM 5181 O O . TYR A 1 651 ? 46.260 8.257 -0.657 1.00 71.56 651 TYR A O 1
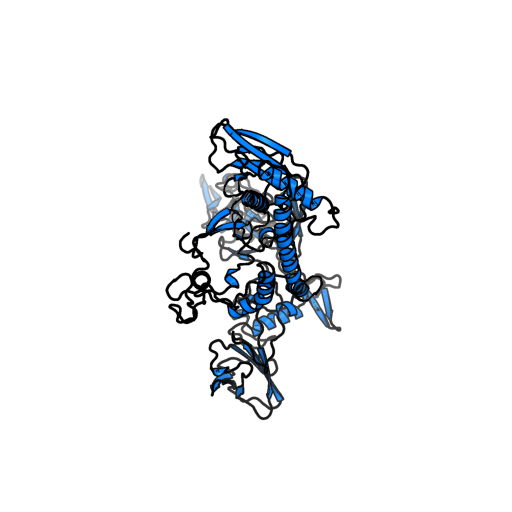ATOM 5189 N N . HIS A 1 652 ? 46.268 8.412 -2.893 1.00 75.25 652 HIS A N 1
ATOM 5190 C CA . HIS A 1 652 ? 46.458 6.980 -3.126 1.00 75.25 652 HIS A CA 1
ATOM 5191 C C . HIS A 1 652 ? 47.860 6.506 -2.725 1.00 75.25 652 HIS A C 1
ATOM 5193 O O . HIS A 1 652 ? 48.869 7.000 -3.236 1.00 75.25 652 HIS A O 1
ATOM 5199 N N . SER A 1 653 ? 47.915 5.450 -1.912 1.00 77.19 653 SER A N 1
ATOM 5200 C CA . SER A 1 653 ? 49.128 4.682 -1.654 1.00 77.19 653 SER A CA 1
ATOM 5201 C C . SER A 1 653 ? 48.905 3.200 -1.952 1.00 77.19 653 SER A C 1
ATOM 5203 O O . SER A 1 653 ? 47.972 2.577 -1.454 1.00 77.19 653 SER A O 1
ATOM 5205 N N . GLY A 1 654 ? 49.809 2.601 -2.734 1.00 75.69 654 GLY A N 1
ATOM 5206 C CA . GLY A 1 654 ? 49.739 1.178 -3.088 1.00 75.69 654 GLY A CA 1
ATOM 5207 C C . GLY A 1 654 ? 49.985 0.220 -1.915 1.00 75.69 654 GLY A C 1
ATOM 5208 O O . GLY A 1 654 ? 49.760 -0.977 -2.057 1.00 75.69 654 GLY A O 1
ATOM 5209 N N . THR A 1 655 ? 50.458 0.730 -0.774 1.00 81.81 655 THR A N 1
ATOM 5210 C CA . THR A 1 655 ? 50.753 -0.062 0.430 1.00 81.81 655 THR A CA 1
ATOM 5211 C C . THR A 1 655 ? 49.710 0.099 1.531 1.00 81.81 655 THR A C 1
ATOM 5213 O O . THR A 1 655 ? 49.806 -0.582 2.548 1.00 81.81 655 THR A O 1
ATOM 5216 N N . ASP A 1 656 ? 48.751 1.010 1.371 1.00 83.25 656 ASP A N 1
ATOM 5217 C CA . ASP A 1 656 ? 47.725 1.293 2.371 1.00 83.25 656 ASP A CA 1
ATOM 5218 C C . ASP A 1 656 ? 46.371 0.766 1.893 1.00 83.25 656 ASP A C 1
ATOM 5220 O O . ASP A 1 656 ? 45.801 1.240 0.910 1.00 83.25 656 ASP A O 1
ATOM 5224 N N . SER A 1 657 ? 45.827 -0.208 2.622 1.00 83.44 657 SER A N 1
ATOM 5225 C CA . SER A 1 657 ? 44.542 -0.832 2.308 1.00 83.44 657 SER A CA 1
ATOM 5226 C C . SER A 1 657 ? 43.367 0.152 2.300 1.00 83.44 657 SER A C 1
ATOM 5228 O O . SER A 1 657 ? 42.358 -0.137 1.656 1.00 83.44 657 SER A O 1
ATOM 5230 N N . PHE A 1 658 ? 43.478 1.295 2.988 1.00 80.31 658 PHE A N 1
ATOM 5231 C CA . PHE A 1 658 ? 42.432 2.319 3.051 1.00 80.31 658 PHE A CA 1
ATOM 5232 C C . PHE A 1 658 ? 42.462 3.311 1.884 1.00 80.31 658 PHE A C 1
ATOM 5234 O O . PHE A 1 658 ? 41.484 4.030 1.685 1.00 80.31 658 PHE A O 1
ATOM 5241 N N . THR A 1 659 ? 43.535 3.339 1.094 1.00 81.00 659 THR A N 1
ATOM 5242 C CA . THR A 1 659 ? 43.664 4.224 -0.079 1.00 81.00 659 THR A CA 1
ATOM 5243 C C . THR A 1 659 ? 43.926 3.468 -1.381 1.00 81.00 659 THR A C 1
ATOM 5245 O O . THR A 1 659 ? 43.875 4.066 -2.457 1.00 81.00 659 THR A O 1
ATOM 5248 N N . TYR A 1 660 ? 44.152 2.154 -1.299 1.00 84.19 660 TYR A N 1
ATOM 5249 C CA . TYR A 1 660 ? 44.317 1.262 -2.440 1.00 84.19 660 TYR A CA 1
ATOM 5250 C C . TYR A 1 660 ? 43.081 1.242 -3.353 1.00 84.19 660 TYR A C 1
ATOM 5252 O O . TYR A 1 660 ? 41.939 1.244 -2.887 1.00 84.19 660 TYR A O 1
ATOM 5260 N N . ASN A 1 661 ? 43.315 1.179 -4.668 1.00 86.31 661 ASN A N 1
ATOM 5261 C CA . ASN A 1 661 ? 42.254 1.046 -5.664 1.00 86.31 661 ASN A CA 1
ATOM 5262 C C . ASN A 1 661 ? 41.936 -0.431 -5.962 1.00 86.31 661 ASN A C 1
ATOM 5264 O O . ASN A 1 661 ? 42.661 -1.097 -6.701 1.00 86.31 661 ASN A O 1
ATOM 5268 N N . TYR A 1 662 ? 40.804 -0.912 -5.455 1.00 88.50 662 TYR A N 1
ATOM 5269 C CA . TYR A 1 662 ? 40.322 -2.286 -5.623 1.00 88.50 662 TYR A CA 1
ATOM 5270 C C . TYR A 1 662 ? 39.622 -2.540 -6.965 1.00 88.50 662 TYR A C 1
ATOM 5272 O O . TYR A 1 662 ? 39.221 -3.666 -7.231 1.00 88.50 662 TYR A O 1
ATOM 5280 N N . GLY A 1 663 ? 39.494 -1.541 -7.845 1.00 86.69 663 GLY A N 1
ATOM 5281 C CA . GLY A 1 663 ? 38.687 -1.638 -9.070 1.00 86.69 663 GLY A CA 1
ATOM 5282 C C . GLY A 1 663 ? 39.157 -2.678 -10.096 1.00 86.69 663 GLY A C 1
ATOM 5283 O O . GLY A 1 663 ? 38.403 -3.035 -10.997 1.00 86.69 663 GLY A O 1
ATOM 5284 N N . TYR A 1 664 ? 40.392 -3.171 -9.967 1.00 86.12 664 TYR A N 1
ATOM 5285 C CA . TYR A 1 664 ? 40.949 -4.246 -10.800 1.00 86.12 664 TYR A CA 1
ATOM 5286 C C . TYR A 1 664 ? 40.828 -5.638 -10.163 1.00 86.12 664 TYR A C 1
ATOM 5288 O O . TYR A 1 664 ? 41.291 -6.620 -10.740 1.00 86.12 664 TYR A O 1
ATOM 5296 N N . MET A 1 665 ? 40.252 -5.724 -8.965 1.00 90.19 665 MET A N 1
ATOM 5297 C CA . MET A 1 665 ? 40.000 -6.972 -8.256 1.00 90.19 665 MET A CA 1
ATOM 5298 C C . MET A 1 665 ? 38.559 -7.433 -8.468 1.00 90.19 665 MET A C 1
ATOM 5300 O O . MET A 1 665 ? 37.689 -6.668 -8.893 1.00 90.19 665 MET A O 1
ATOM 5304 N N . SER A 1 666 ? 38.313 -8.697 -8.141 1.00 90.56 666 SER A N 1
ATOM 5305 C CA . SER A 1 666 ? 36.996 -9.314 -8.246 1.00 90.56 666 SER A CA 1
ATOM 5306 C C . SER A 1 666 ? 36.466 -9.722 -6.878 1.00 90.56 666 SER A C 1
ATOM 5308 O O . SER A 1 666 ? 37.232 -10.090 -5.986 1.00 90.56 666 SER A O 1
ATOM 5310 N N . SER A 1 667 ? 35.148 -9.659 -6.725 1.00 88.25 667 SER A N 1
ATOM 5311 C CA . SER A 1 667 ? 34.430 -10.253 -5.605 1.00 88.25 667 SER A CA 1
ATOM 5312 C C . SER A 1 667 ? 34.526 -11.788 -5.646 1.00 88.25 667 SER A C 1
ATOM 5314 O O . SER A 1 667 ? 34.931 -12.355 -6.669 1.00 88.25 667 SER A O 1
ATOM 5316 N N . PRO A 1 668 ? 34.130 -12.491 -4.567 1.00 86.19 668 PRO A N 1
ATOM 5317 C CA . PRO A 1 668 ? 34.031 -13.953 -4.569 1.00 86.19 668 PRO A CA 1
ATOM 5318 C C . PRO A 1 668 ? 33.154 -14.524 -5.697 1.00 86.19 668 PRO A C 1
ATOM 5320 O O . PRO A 1 668 ? 33.424 -15.626 -6.169 1.00 86.19 668 PRO A O 1
ATOM 5323 N N . ASP A 1 669 ? 32.168 -13.756 -6.170 1.00 84.44 669 ASP A N 1
ATOM 5324 C CA . ASP A 1 669 ? 31.264 -14.127 -7.268 1.00 84.44 669 ASP A CA 1
ATOM 5325 C C . ASP A 1 669 ? 31.822 -13.770 -8.662 1.00 84.44 669 ASP A C 1
ATOM 5327 O O . ASP A 1 669 ? 31.157 -13.959 -9.681 1.00 84.44 669 ASP A O 1
ATOM 5331 N N . GLY A 1 670 ? 33.054 -13.255 -8.728 1.00 84.50 670 GLY A N 1
ATOM 5332 C CA . GLY A 1 670 ? 33.730 -12.886 -9.973 1.00 84.50 670 GLY A CA 1
ATOM 5333 C C . GLY A 1 670 ? 33.328 -11.520 -10.538 1.00 84.50 670 GLY A C 1
ATOM 5334 O O . GLY A 1 670 ? 33.779 -11.163 -11.628 1.00 84.50 670 GLY A O 1
ATOM 5335 N N . ASN A 1 671 ? 32.523 -10.731 -9.818 1.00 85.44 671 ASN A N 1
ATOM 5336 C CA . ASN A 1 671 ? 32.137 -9.384 -10.243 1.00 85.44 671 ASN A CA 1
ATOM 5337 C C . ASN A 1 671 ? 33.276 -8.384 -9.990 1.00 85.44 671 ASN A C 1
ATOM 5339 O O . ASN A 1 671 ? 33.998 -8.523 -9.004 1.00 85.44 671 ASN A O 1
ATOM 5343 N N . PRO A 1 672 ? 33.463 -7.356 -10.836 1.00 87.25 672 PRO A N 1
ATOM 5344 C CA . PRO A 1 672 ? 34.457 -6.317 -10.581 1.00 87.25 672 PRO A CA 1
ATOM 5345 C C . PRO A 1 672 ? 34.108 -5.519 -9.317 1.00 87.25 672 PRO A C 1
ATOM 5347 O O . PRO A 1 672 ? 32.969 -5.082 -9.146 1.00 87.25 672 PRO A O 1
ATOM 5350 N N . LEU A 1 673 ? 35.096 -5.298 -8.447 1.00 89.50 673 LEU A N 1
ATOM 5351 C CA . LEU A 1 673 ? 34.919 -4.497 -7.237 1.00 89.50 673 LEU A CA 1
ATOM 5352 C C . LEU A 1 673 ? 34.842 -2.997 -7.550 1.00 89.50 673 LEU A C 1
ATOM 5354 O O . LEU A 1 673 ? 35.363 -2.503 -8.550 1.00 89.50 673 LEU A O 1
ATOM 5358 N N . LEU A 1 674 ? 34.217 -2.243 -6.644 1.00 88.44 674 LEU A N 1
ATOM 5359 C CA . LEU A 1 674 ? 34.297 -0.785 -6.664 1.00 88.44 674 LEU A CA 1
ATOM 5360 C C . LEU A 1 674 ? 35.701 -0.318 -6.257 1.00 88.44 674 LEU A C 1
ATOM 5362 O O . LEU A 1 674 ? 36.375 -0.957 -5.456 1.00 88.44 674 LEU A O 1
ATOM 5366 N N . GLY A 1 675 ? 36.139 0.821 -6.799 1.00 85.94 675 GLY A N 1
ATOM 5367 C CA . GLY A 1 675 ? 37.526 1.272 -6.648 1.00 85.94 675 GLY A CA 1
ATOM 5368 C C . GLY A 1 675 ? 37.959 1.558 -5.206 1.00 85.94 675 GLY A C 1
ATOM 5369 O O . GLY A 1 675 ? 39.071 1.225 -4.821 1.00 85.94 675 GLY A O 1
ATOM 5370 N N . HIS A 1 676 ? 37.087 2.141 -4.385 1.00 86.44 676 HIS A N 1
ATOM 5371 C CA . HIS A 1 676 ? 37.409 2.501 -3.001 1.00 86.44 676 HIS A CA 1
ATOM 5372 C C . HIS A 1 676 ? 36.825 1.483 -2.014 1.00 86.44 676 HIS A C 1
ATOM 5374 O O . HIS A 1 676 ? 35.666 1.091 -2.166 1.00 86.44 676 HIS A O 1
ATOM 5380 N N . TRP A 1 677 ? 37.566 1.119 -0.958 1.00 86.25 677 TRP A N 1
ATOM 5381 C CA . TRP A 1 677 ? 37.134 0.108 0.022 1.00 86.25 677 TRP A CA 1
ATOM 5382 C C . TRP A 1 677 ? 35.757 0.417 0.637 1.00 86.25 677 TRP A C 1
ATOM 5384 O O . TRP A 1 677 ? 34.926 -0.478 0.738 1.00 86.25 677 TRP A O 1
ATOM 5394 N N . ARG A 1 678 ? 35.448 1.686 0.964 1.00 86.75 678 ARG A N 1
ATOM 5395 C CA . ARG A 1 678 ? 34.102 2.071 1.455 1.00 86.75 678 ARG A CA 1
ATOM 5396 C C . ARG A 1 678 ? 33.006 1.727 0.449 1.00 86.75 678 ARG A C 1
ATOM 5398 O O . ARG A 1 678 ? 31.923 1.316 0.842 1.00 86.75 678 ARG A O 1
ATOM 5405 N N . GLY A 1 679 ? 33.286 1.905 -0.843 1.00 88.25 679 GLY A N 1
ATOM 5406 C CA . GLY A 1 679 ? 32.372 1.518 -1.913 1.00 88.25 679 GLY A CA 1
ATOM 5407 C C . GLY A 1 679 ? 32.169 0.008 -1.933 1.00 88.25 679 GLY A C 1
ATOM 5408 O O . GLY A 1 679 ? 31.030 -0.439 -1.974 1.00 88.25 679 GLY A O 1
ATOM 5409 N N . VAL A 1 680 ? 33.252 -0.768 -1.824 1.00 90.00 680 VAL A N 1
ATOM 5410 C CA . VAL A 1 680 ? 33.190 -2.237 -1.750 1.00 90.00 680 VAL A CA 1
ATOM 5411 C C . VAL A 1 680 ? 32.311 -2.698 -0.585 1.00 90.00 680 VAL A C 1
ATOM 5413 O O . VAL A 1 680 ? 31.394 -3.485 -0.796 1.00 90.00 680 VAL A O 1
ATOM 5416 N N . TYR A 1 681 ? 32.530 -2.170 0.623 1.00 89.75 681 TYR A N 1
ATOM 5417 C CA . TYR A 1 681 ? 31.735 -2.536 1.799 1.00 89.75 681 TYR A CA 1
ATOM 5418 C C . TYR A 1 681 ? 30.272 -2.091 1.684 1.00 89.75 681 TYR A C 1
ATOM 5420 O O . TYR A 1 681 ? 29.383 -2.890 1.973 1.00 89.75 681 TYR A O 1
ATOM 5428 N N . LYS A 1 682 ? 29.995 -0.881 1.175 1.00 88.75 682 LYS A N 1
ATOM 5429 C CA . LYS A 1 682 ? 28.614 -0.448 0.905 1.00 88.75 682 LYS A CA 1
ATOM 5430 C C . LYS A 1 682 ? 27.921 -1.341 -0.117 1.00 88.75 682 LYS A C 1
ATOM 5432 O O . LYS A 1 682 ? 26.753 -1.648 0.056 1.00 88.75 682 LYS A O 1
ATOM 5437 N N . HIS A 1 683 ? 28.623 -1.761 -1.167 1.00 88.94 683 HIS A N 1
ATOM 5438 C CA . HIS A 1 683 ? 28.051 -2.623 -2.199 1.00 88.94 683 HIS A CA 1
ATOM 5439 C C . HIS A 1 683 ? 27.792 -4.046 -1.692 1.00 88.94 683 HIS A C 1
ATOM 5441 O O . HIS A 1 683 ? 26.774 -4.641 -2.031 1.00 88.94 683 HIS A O 1
ATOM 5447 N N . ALA A 1 684 ? 28.699 -4.598 -0.884 1.00 88.94 684 ALA A N 1
ATOM 5448 C CA . ALA A 1 684 ? 28.597 -5.972 -0.399 1.00 88.94 684 ALA A CA 1
ATOM 5449 C C . ALA A 1 684 ? 27.701 -6.127 0.842 1.00 88.94 684 ALA A C 1
ATOM 5451 O O . ALA A 1 684 ? 27.031 -7.148 0.976 1.00 88.94 684 ALA A O 1
ATOM 5452 N N . TYR A 1 685 ? 27.695 -5.136 1.738 1.00 87.94 685 TYR A N 1
ATOM 5453 C CA . TYR A 1 685 ? 27.117 -5.240 3.084 1.00 87.94 685 TYR A CA 1
ATOM 5454 C C . TYR A 1 685 ? 26.228 -4.053 3.483 1.00 87.94 685 TYR A C 1
ATOM 5456 O O . TYR A 1 685 ? 25.840 -3.959 4.644 1.00 87.94 685 TYR A O 1
ATOM 5464 N N . ASP A 1 686 ? 25.946 -3.118 2.570 1.00 86.62 686 ASP A N 1
ATOM 5465 C CA . ASP A 1 686 ? 25.140 -1.913 2.827 1.00 86.62 686 ASP A CA 1
ATOM 5466 C C . ASP A 1 686 ? 25.670 -1.009 3.967 1.00 86.62 686 ASP A C 1
ATOM 5468 O O . ASP A 1 686 ? 24.959 -0.139 4.468 1.00 86.62 686 ASP A O 1
ATOM 5472 N N . THR A 1 687 ? 26.941 -1.158 4.361 1.00 84.75 687 THR A N 1
ATOM 5473 C CA . THR A 1 687 ? 27.590 -0.366 5.421 1.00 84.75 687 THR A CA 1
ATOM 5474 C C . THR A 1 687 ? 29.004 0.042 5.018 1.00 84.75 687 THR A C 1
ATOM 5476 O O . THR A 1 687 ? 29.694 -0.707 4.339 1.00 84.75 687 THR A O 1
ATOM 5479 N N . ASP A 1 688 ? 29.468 1.223 5.430 1.00 78.19 688 ASP A N 1
ATOM 5480 C CA . ASP A 1 688 ? 30.890 1.607 5.389 1.00 78.19 688 ASP A CA 1
ATOM 5481 C C . ASP A 1 688 ? 31.578 1.538 6.759 1.00 78.19 688 ASP A C 1
ATOM 5483 O O . ASP A 1 688 ? 32.746 1.913 6.883 1.00 78.19 688 ASP A O 1
ATOM 5487 N N . ARG A 1 689 ? 30.881 1.022 7.777 1.00 76.00 689 ARG A N 1
ATOM 5488 C CA . ARG A 1 689 ? 31.386 0.860 9.145 1.00 76.00 689 ARG A CA 1
ATOM 5489 C C . ARG A 1 689 ? 31.152 -0.566 9.628 1.00 76.00 689 ARG A C 1
ATOM 5491 O O . ARG A 1 689 ? 30.278 -0.811 10.446 1.00 76.00 689 ARG A O 1
ATOM 5498 N N . PRO A 1 690 ? 31.930 -1.537 9.137 1.00 69.69 690 PRO A N 1
ATOM 5499 C CA . PRO A 1 690 ? 31.761 -2.937 9.528 1.00 69.69 690 PRO A CA 1
ATOM 5500 C C . PRO A 1 690 ? 32.139 -3.223 10.995 1.00 69.69 690 PRO A C 1
ATOM 5502 O O . PRO A 1 690 ? 31.924 -4.330 11.472 1.00 69.69 690 PRO A O 1
ATOM 5505 N N . HIS A 1 691 ? 32.759 -2.264 11.690 1.00 69.25 691 HIS A N 1
ATOM 5506 C CA . HIS A 1 691 ? 33.296 -2.409 13.048 1.00 69.25 691 HIS A CA 1
ATOM 5507 C C . HIS A 1 691 ? 32.449 -1.709 14.127 1.00 69.25 691 HIS A C 1
ATOM 5509 O O . HIS A 1 691 ? 32.853 -1.686 15.289 1.00 69.25 691 HIS A O 1
ATOM 5515 N N . THR A 1 692 ? 31.321 -1.115 13.738 1.00 59.56 692 THR A N 1
ATOM 5516 C CA . THR A 1 692 ? 30.326 -0.482 14.618 1.00 59.56 692 THR A CA 1
ATOM 5517 C C . THR A 1 692 ? 29.007 -1.200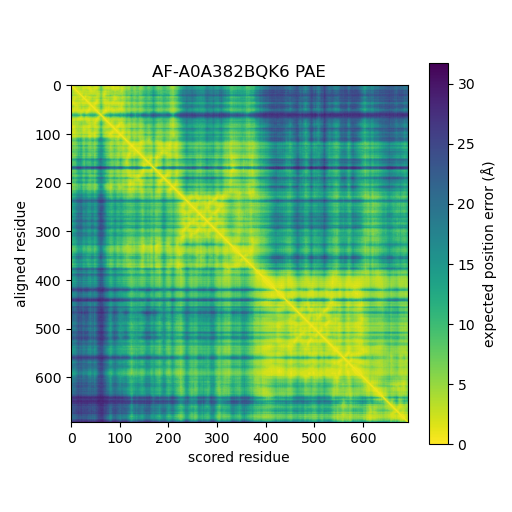 14.451 1.00 59.56 692 THR A C 1
ATOM 5519 O O . THR A 1 692 ? 28.356 -1.465 15.481 1.00 59.56 692 THR A O 1
#

Radius of gyration: 37.61 Å; Cα contacts (8 Å, |Δi|>4): 1242; chains: 1; bounding box: 108×91×93 Å

Mean predicted aligned error: 11.52 Å

Nearest PDB structures (foldseek):
  5y1h-assembly1_A  TM=6.181E-01  e=5.826E-01  Plasmodium falciparum FcB1/Columbia
  4j3b-assembly1_A  TM=6.184E-01  e=6.146E-01  Plasmodium falciparum FcB1/Columbia
  8t83-assembly1_A  TM=5.066E-01  e=1.049E+00  Plasmodium falciparum
  8t7p-assembly1_A  TM=4.186E-01  e=6.484E-01  Plasmodium falciparum
  6ygn-assembly1_A  TM=2.854E-01  e=2.469E+00  Homo sapiens

Solvent-accessible surface area (backbone atoms only — not comparable to full-atom values): 39621 Å² total; per-residue (Å²): 109,76,67,30,37,35,59,36,76,72,55,48,52,51,76,74,68,44,40,66,28,75,72,52,70,45,46,87,35,73,69,49,70,74,37,32,38,36,34,64,36,33,73,50,78,91,56,30,60,26,29,26,36,31,39,69,43,83,46,72,59,95,93,44,79,40,58,22,33,43,74,38,78,35,100,75,19,74,73,53,55,60,36,49,33,44,23,64,40,46,78,83,51,38,77,40,41,33,33,26,74,69,84,50,76,41,80,55,93,77,87,89,57,81,85,64,80,69,65,40,70,39,17,44,94,88,68,48,48,53,62,37,53,90,80,31,30,79,41,69,41,83,50,43,41,59,67,44,76,30,73,41,90,63,70,55,38,91,87,63,70,48,19,68,31,65,52,72,58,96,91,46,70,34,53,31,31,33,33,37,41,57,63,40,72,39,40,26,41,60,88,97,41,78,48,78,46,56,34,57,69,38,33,35,75,51,64,84,53,79,82,50,60,44,82,42,60,102,69,72,77,52,84,63,79,94,72,60,41,34,39,41,78,47,76,26,57,89,61,40,57,57,50,69,49,66,32,34,83,51,36,35,71,49,87,68,64,45,76,51,42,25,50,75,89,38,79,54,44,79,81,71,46,26,42,80,45,67,54,96,44,32,25,20,45,34,48,74,62,76,53,55,68,76,42,40,39,40,39,38,32,42,54,93,68,74,67,46,88,71,32,46,70,48,80,49,45,58,63,72,53,31,51,78,52,64,84,77,50,63,51,36,54,65,57,52,50,54,23,51,52,35,17,62,78,60,43,85,87,70,50,76,46,86,92,68,69,56,45,66,80,79,69,58,88,55,71,35,37,44,54,34,84,53,79,71,97,67,62,56,60,59,54,50,46,27,68,68,37,84,87,61,22,50,71,60,49,51,52,48,26,53,52,50,34,53,52,47,54,53,50,49,56,54,41,55,74,68,55,92,68,90,70,56,51,67,57,45,43,53,52,38,53,51,61,76,44,68,85,62,56,81,84,79,39,80,38,23,78,25,62,40,36,60,28,81,73,61,53,75,51,76,45,68,35,81,53,55,86,62,46,72,45,82,50,97,58,72,61,62,51,86,51,93,65,53,56,29,67,48,46,26,49,72,86,40,77,61,45,67,82,71,30,26,44,69,38,94,89,16,32,38,39,51,64,54,92,61,50,74,70,41,41,41,39,41,38,40,18,80,27,7,58,63,52,50,41,50,66,50,55,25,56,70,21,74,33,62,76,33,80,52,45,77,49,74,40,68,90,42,100,66,66,41,52,29,34,34,31,26,62,59,51,76,44,78,49,78,87,49,74,67,44,51,36,50,49,52,52,26,44,45,35,48,54,42,50,48,41,71,52,48,62,91,82,60,46,70,70,64,51,53,43,36,75,88,40,90,39,96,39,54,63,66,60,52,51,62,68,44,44,65,58,52,57,57,48,35,65,74,61,78,56,63,70,85,82,67,65,87,75,61,35,96,86,37,81,88,42,30,73,40,47,89,41,61,44,99,86,65,46,74,35,45,41,43,55,56,51,35,35,33,36,63,66,75,38,76,57,94,88,115

Organism: NCBI:txid408172

pLDDT: mean 89.3, std 5.41, range [56.28, 97.25]